Protein AF-A0A0M8P767-F1 (afdb_monomer_lite)

Radius of gyration: 25.57 Å; chains: 1; bounding box: 62×58×76 Å

InterPro domains:
  IPR019190 Exonuclease V [PF09810] (51-467)
  IPR019190 Exonuclease V [PTHR14464] (22-476)

Organism: NCBI:txid229535

pLDDT: mean 82.03, std 19.47, range [26.73, 98.69]

Structure (mmCIF, N/CA/C/O backbone):
data_AF-A0A0M8P767-F1
#
_entry.id   AF-A0A0M8P767-F1
#
loop_
_atom_site.group_PDB
_atom_site.id
_atom_site.type_symbol
_atom_site.label_atom_id
_atom_site.label_alt_id
_atom_site.label_comp_id
_atom_site.label_asym_id
_atom_site.label_entity_id
_atom_site.label_seq_id
_atom_site.pdbx_PDB_ins_code
_atom_site.Cartn_x
_atom_site.Cartn_y
_atom_site.Cartn_z
_atom_site.occupancy
_atom_site.B_iso_or_equiv
_atom_site.auth_seq_id
_atom_site.auth_comp_id
_atom_site.auth_asym_id
_atom_site.auth_atom_id
_atom_site.pdbx_PDB_model_num
ATOM 1 N N . MET A 1 1 ? -12.095 36.221 14.644 1.00 28.80 1 MET A N 1
ATOM 2 C CA . MET A 1 1 ? -11.753 35.832 16.027 1.00 28.80 1 MET A CA 1
ATOM 3 C C . MET A 1 1 ? -11.400 34.359 15.990 1.00 28.80 1 MET A C 1
ATOM 5 O O . MET A 1 1 ? -12.237 33.569 15.583 1.00 28.80 1 MET A O 1
ATOM 9 N N . LEU A 1 2 ? -10.135 34.033 16.254 1.00 29.16 2 LEU A N 1
ATOM 10 C CA . LEU A 1 2 ? -9.618 32.665 16.257 1.00 29.16 2 LEU A CA 1
ATOM 11 C C . LEU A 1 2 ? -10.168 31.936 17.485 1.00 29.16 2 LEU A C 1
ATOM 13 O O . LEU A 1 2 ? -9.828 32.306 18.605 1.00 29.16 2 LEU A O 1
ATOM 17 N N . ALA A 1 3 ? -11.015 30.932 17.269 1.00 26.73 3 ALA A N 1
ATOM 18 C CA . ALA A 1 3 ? -11.338 29.963 18.302 1.00 26.73 3 ALA A CA 1
ATOM 19 C C . ALA A 1 3 ? -10.091 29.101 18.537 1.00 26.73 3 ALA A C 1
ATOM 21 O O . ALA A 1 3 ? -9.626 28.389 17.647 1.00 26.73 3 ALA A O 1
ATOM 22 N N . THR A 1 4 ? -9.510 29.231 19.723 1.00 28.36 4 THR A N 1
ATOM 23 C CA . THR A 1 4 ? -8.498 28.327 20.261 1.00 28.36 4 THR A CA 1
ATOM 24 C C . THR A 1 4 ? -9.145 26.965 20.476 1.00 28.36 4 THR A C 1
ATOM 26 O O . THR A 1 4 ? -9.871 26.779 21.448 1.00 28.36 4 THR A O 1
ATOM 29 N N . ALA A 1 5 ? -8.915 26.031 19.553 1.00 32.88 5 ALA A N 1
ATOM 30 C CA . ALA A 1 5 ? -9.264 24.633 19.747 1.00 32.88 5 ALA A CA 1
ATOM 31 C C . ALA A 1 5 ? -8.426 24.077 20.908 1.00 32.88 5 ALA A C 1
ATOM 33 O O . ALA A 1 5 ? -7.196 24.037 20.835 1.00 32.88 5 ALA A O 1
ATOM 34 N N . THR A 1 6 ? -9.088 23.687 21.991 1.00 34.78 6 THR A N 1
ATOM 35 C CA . THR A 1 6 ? -8.538 22.832 23.042 1.00 34.78 6 THR A CA 1
ATOM 36 C C . THR A 1 6 ? -8.186 21.491 22.400 1.00 34.78 6 THR A C 1
ATOM 38 O O . THR A 1 6 ? -9.050 20.673 22.108 1.00 34.78 6 THR A O 1
ATOM 41 N N . GLY A 1 7 ? -6.912 21.331 22.037 1.00 41.53 7 GLY A N 1
ATOM 42 C CA . GLY A 1 7 ? -6.436 20.221 21.220 1.00 41.53 7 GLY A CA 1
ATOM 43 C C . GLY A 1 7 ? -6.336 18.930 22.017 1.00 41.53 7 GLY A C 1
ATOM 44 O O . GLY A 1 7 ? -5.432 18.769 22.835 1.00 41.53 7 GLY A O 1
ATOM 45 N N . THR A 1 8 ? -7.231 17.990 21.746 1.00 46.03 8 THR A N 1
ATOM 46 C CA . THR A 1 8 ? -7.092 16.618 22.216 1.00 46.03 8 THR A CA 1
ATOM 47 C C . THR A 1 8 ? -5.968 15.910 21.438 1.00 46.03 8 THR A C 1
ATOM 49 O O . THR A 1 8 ? -5.947 15.915 20.205 1.00 46.03 8 THR A O 1
ATOM 52 N N . ALA A 1 9 ? -5.006 15.317 22.154 1.00 53.75 9 ALA A N 1
ATOM 53 C CA . ALA A 1 9 ? -3.858 14.577 21.609 1.00 53.75 9 ALA A CA 1
ATOM 54 C C . ALA A 1 9 ? -4.211 13.197 21.001 1.00 53.75 9 ALA A C 1
ATOM 56 O O . ALA A 1 9 ? -4.145 12.166 21.656 1.00 53.75 9 ALA A O 1
ATOM 57 N N . ARG A 1 10 ? -4.560 13.159 19.720 1.00 75.69 10 ARG A N 1
ATOM 58 C CA . ARG A 1 10 ? -4.874 11.940 18.946 1.00 75.69 10 ARG A CA 1
ATOM 59 C C . ARG A 1 10 ? -3.703 10.945 18.979 1.00 75.69 10 ARG A C 1
ATOM 61 O O . ARG A 1 10 ? -2.612 11.315 18.578 1.00 75.69 10 ARG A O 1
ATOM 68 N N . LEU A 1 11 ? -3.874 9.702 19.427 1.00 78.94 11 LEU A N 1
ATOM 69 C CA . LEU A 1 11 ? -2.728 8.805 19.659 1.00 78.94 11 LEU A CA 1
ATOM 70 C C . LEU A 1 11 ? -2.419 7.881 18.473 1.00 78.94 11 LEU A C 1
ATOM 72 O O . LEU A 1 11 ? -3.320 7.325 17.846 1.00 78.94 11 LEU A O 1
ATOM 76 N N . ARG A 1 12 ? -1.127 7.647 18.230 1.00 84.19 12 ARG A N 1
ATOM 77 C CA . ARG A 1 12 ? -0.619 6.572 17.368 1.00 84.19 12 ARG A CA 1
ATOM 78 C C . ARG A 1 12 ? 0.365 5.728 18.156 1.00 84.19 12 ARG A C 1
ATOM 80 O O . ARG A 1 12 ? 1.386 6.233 18.619 1.00 84.19 12 ARG A O 1
ATOM 87 N N . LEU A 1 13 ? 0.071 4.442 18.301 1.00 88.69 13 LEU A N 1
ATOM 88 C CA . LEU A 1 13 ? 0.929 3.550 19.067 1.00 88.69 13 LEU A CA 1
ATOM 89 C C . LEU A 1 13 ? 2.062 3.024 18.186 1.00 88.69 13 LEU A C 1
ATOM 91 O O . LEU A 1 13 ? 1.832 2.556 17.066 1.00 88.69 13 LEU A O 1
ATOM 95 N N . VAL A 1 14 ? 3.290 3.095 18.689 1.00 90.50 14 VAL A N 1
ATOM 96 C CA . VAL A 1 14 ? 4.494 2.632 17.991 1.00 90.50 14 VAL A CA 1
ATOM 97 C C . VAL A 1 14 ? 5.293 1.686 18.867 1.00 90.50 14 VAL A C 1
ATOM 99 O O . VAL A 1 14 ? 5.202 1.714 20.085 1.00 90.50 14 VAL A O 1
ATOM 102 N N . GLU A 1 15 ? 6.123 0.865 18.243 1.00 90.88 15 GLU A N 1
ATOM 103 C CA . GLU A 1 15 ? 7.020 -0.036 18.963 1.00 90.88 15 GLU A CA 1
ATOM 104 C C . GLU A 1 15 ? 8.064 0.766 19.751 1.00 90.88 15 GLU A C 1
ATOM 106 O O . GLU A 1 15 ? 8.735 1.651 19.208 1.00 90.88 15 GLU A O 1
ATOM 111 N N . ASN A 1 16 ? 8.228 0.436 21.030 1.00 90.38 16 ASN A N 1
ATOM 112 C CA . ASN A 1 16 ? 9.302 0.963 21.861 1.00 90.38 16 ASN A CA 1
ATOM 113 C C . ASN A 1 16 ? 10.662 0.491 21.315 1.00 90.38 16 ASN A C 1
ATOM 115 O O . ASN A 1 16 ? 10.789 -0.637 20.833 1.00 90.38 16 ASN A O 1
ATOM 119 N N . SER A 1 17 ? 11.702 1.318 21.431 1.00 87.69 17 SER A N 1
ATOM 120 C CA . SER A 1 17 ? 13.065 0.979 21.008 1.00 87.69 17 SER A CA 1
ATOM 121 C C . SER A 1 17 ? 13.643 -0.253 21.708 1.00 87.69 17 SER A C 1
ATOM 123 O O . SER A 1 17 ? 14.527 -0.900 21.152 1.00 87.69 17 SER A O 1
ATOM 125 N N . ASN A 1 18 ? 13.155 -0.573 22.910 1.00 88.69 18 ASN A N 1
ATOM 126 C CA . ASN A 1 18 ? 13.619 -1.718 23.697 1.00 88.69 18 ASN A CA 1
ATOM 127 C C . ASN A 1 18 ? 12.880 -3.029 23.372 1.00 88.69 18 ASN A C 1
ATOM 129 O O . ASN A 1 18 ? 13.204 -4.063 23.951 1.00 88.69 18 ASN A O 1
ATOM 133 N N . SER A 1 19 ? 11.915 -2.997 22.448 1.00 92.25 19 SER A N 1
ATOM 134 C CA . SER A 1 19 ? 11.123 -4.164 22.053 1.00 92.25 19 SER A CA 1
ATOM 135 C C . SER A 1 19 ? 12.007 -5.283 21.488 1.00 92.25 19 SER A C 1
ATOM 137 O O . SER A 1 19 ? 12.879 -5.056 20.639 1.00 92.25 19 SER A O 1
ATOM 139 N N . THR A 1 20 ? 11.787 -6.511 21.958 1.00 92.62 20 THR A N 1
ATOM 140 C CA . THR A 1 20 ? 12.541 -7.701 21.527 1.00 92.62 20 THR A CA 1
ATOM 141 C C . THR A 1 20 ? 11.942 -8.360 20.288 1.00 92.62 20 THR A C 1
ATOM 143 O O . THR A 1 20 ? 12.630 -9.127 19.612 1.00 92.62 20 THR A O 1
ATOM 146 N N . GLU A 1 21 ? 10.707 -8.003 19.939 1.00 93.38 21 GLU A N 1
ATOM 147 C CA . GLU A 1 21 ? 10.019 -8.394 18.711 1.00 93.38 21 GLU A CA 1
ATOM 148 C C . GLU A 1 21 ? 9.339 -7.168 18.069 1.00 93.38 21 GLU A C 1
ATOM 150 O O . GLU A 1 21 ? 9.293 -6.096 18.668 1.00 93.38 21 GLU A O 1
ATOM 155 N N . GLY A 1 22 ? 8.873 -7.280 16.822 1.00 91.38 22 GLY A N 1
ATOM 156 C CA . GLY A 1 22 ? 8.212 -6.183 16.105 1.00 91.38 22 GLY A CA 1
ATOM 157 C C . GLY A 1 22 ? 8.735 -5.962 14.687 1.00 91.38 22 GLY A C 1
ATOM 158 O O . GLY A 1 22 ? 9.575 -6.706 14.176 1.00 91.38 22 GLY A O 1
ATOM 159 N N . ARG A 1 23 ? 8.262 -4.903 14.027 1.00 90.00 23 ARG A N 1
ATOM 160 C CA . ARG A 1 23 ? 8.676 -4.472 12.683 1.00 90.00 23 ARG A CA 1
ATOM 161 C C . ARG A 1 23 ? 10.174 -4.224 12.603 1.00 90.00 23 ARG A C 1
ATOM 163 O O . ARG A 1 23 ? 10.777 -4.543 11.579 1.00 90.00 23 ARG A O 1
ATOM 170 N N . VAL A 1 24 ? 10.786 -3.632 13.631 1.00 90.25 24 VAL A N 1
ATOM 171 C CA . VAL A 1 24 ? 12.237 -3.365 13.619 1.00 90.25 24 VAL A CA 1
ATOM 172 C C . VAL A 1 24 ? 13.015 -4.679 13.564 1.00 90.25 24 VAL A C 1
ATOM 174 O O . VAL A 1 24 ? 13.840 -4.870 12.670 1.00 90.25 24 VAL A O 1
ATOM 177 N N . LYS A 1 25 ? 12.678 -5.622 14.445 1.00 92.31 25 LYS A N 1
ATOM 178 C CA . LYS A 1 25 ? 13.311 -6.945 14.520 1.00 92.31 25 LYS A CA 1
ATOM 179 C C . LYS A 1 25 ? 13.035 -7.781 13.272 1.00 92.31 25 LYS A C 1
ATOM 181 O O . LYS A 1 25 ? 13.935 -8.426 12.735 1.00 92.31 25 LYS A O 1
ATOM 186 N N . GLU A 1 26 ? 11.826 -7.700 12.725 1.00 90.81 26 GLU A N 1
ATOM 187 C CA . GLU A 1 26 ? 11.472 -8.324 11.450 1.00 90.81 26 GLU A CA 1
ATOM 188 C C . GLU A 1 26 ? 12.312 -7.774 10.284 1.00 90.81 26 GLU A C 1
ATOM 190 O O . GLU A 1 26 ? 12.807 -8.539 9.451 1.00 90.81 26 GLU A O 1
ATOM 195 N N . ARG A 1 27 ? 12.526 -6.453 10.229 1.00 90.12 27 ARG A N 1
ATOM 196 C CA . ARG A 1 27 ? 13.389 -5.811 9.226 1.00 90.12 27 ARG A CA 1
ATOM 197 C C . ARG A 1 27 ? 14.846 -6.235 9.373 1.00 90.12 27 ARG A C 1
ATOM 199 O O . ARG A 1 27 ? 15.474 -6.498 8.351 1.00 90.12 27 ARG A O 1
ATOM 206 N N . GLU A 1 28 ? 15.359 -6.345 10.596 1.00 91.56 28 GLU A N 1
ATOM 207 C CA . GLU A 1 28 ? 16.712 -6.852 10.869 1.00 91.56 28 GLU A CA 1
ATOM 208 C C . GLU A 1 28 ? 16.881 -8.287 10.347 1.00 91.56 28 GLU A C 1
ATOM 210 O O . GLU A 1 28 ? 17.809 -8.553 9.583 1.00 91.56 28 GLU A O 1
ATOM 215 N N . ARG A 1 29 ? 15.937 -9.191 10.651 1.00 91.44 29 ARG A N 1
ATOM 216 C CA . ARG A 1 29 ? 15.948 -10.577 10.140 1.00 91.44 29 ARG A CA 1
ATOM 217 C C . ARG A 1 29 ? 15.886 -10.636 8.613 1.00 91.44 29 ARG A C 1
ATOM 219 O O . ARG A 1 29 ? 16.609 -11.407 7.987 1.00 91.44 29 ARG A O 1
ATOM 226 N N . ASN A 1 30 ? 15.039 -9.808 8.000 1.00 89.56 30 ASN A N 1
ATOM 227 C CA . ASN A 1 30 ? 14.937 -9.711 6.544 1.00 89.56 30 ASN A CA 1
ATOM 228 C C . ASN A 1 30 ? 16.224 -9.166 5.904 1.00 89.56 30 ASN A C 1
ATOM 230 O O . ASN A 1 30 ? 16.620 -9.638 4.841 1.00 89.56 30 ASN A O 1
ATOM 234 N N . ALA A 1 31 ? 16.875 -8.186 6.533 1.00 88.31 31 ALA A N 1
ATOM 235 C CA . ALA A 1 31 ? 18.134 -7.624 6.058 1.00 88.31 31 ALA A CA 1
ATOM 236 C C . ALA A 1 31 ? 19.294 -8.624 6.185 1.00 88.31 31 ALA A C 1
ATOM 238 O O . ALA A 1 31 ? 20.102 -8.717 5.265 1.00 88.31 31 ALA A O 1
ATOM 239 N N . ALA A 1 32 ? 19.344 -9.403 7.270 1.00 90.19 32 ALA A N 1
ATOM 240 C CA . ALA A 1 32 ? 20.335 -10.462 7.452 1.00 90.19 32 ALA A CA 1
ATOM 241 C C . ALA A 1 32 ? 20.232 -11.528 6.348 1.00 90.19 32 ALA A C 1
ATOM 243 O O . ALA A 1 32 ? 21.214 -11.789 5.661 1.00 90.19 32 ALA A O 1
ATOM 244 N N . ARG A 1 33 ? 19.022 -12.042 6.079 1.00 88.62 33 ARG A N 1
ATOM 245 C CA . ARG A 1 33 ? 18.781 -12.993 4.974 1.00 88.62 33 ARG A CA 1
ATOM 246 C C . ARG A 1 33 ? 19.138 -12.418 3.603 1.00 88.62 33 ARG A C 1
ATOM 248 O O . ARG A 1 33 ? 19.712 -13.102 2.762 1.00 88.62 33 ARG A O 1
ATOM 255 N N . ALA A 1 34 ? 18.803 -11.149 3.370 1.00 85.69 34 ALA A N 1
ATOM 256 C CA . ALA A 1 34 ? 19.167 -10.458 2.138 1.00 85.69 34 ALA A CA 1
ATOM 257 C C . ALA A 1 34 ? 20.693 -10.349 1.973 1.00 85.69 34 ALA A C 1
ATOM 259 O O . ALA A 1 34 ? 21.197 -10.508 0.864 1.00 85.69 34 ALA A O 1
ATOM 260 N N . LEU A 1 35 ? 21.428 -10.111 3.064 1.00 85.81 35 LEU A N 1
ATOM 261 C CA . LEU A 1 35 ? 22.887 -10.050 3.048 1.00 85.81 35 LEU A CA 1
ATOM 262 C C . LEU A 1 35 ? 23.503 -11.421 2.746 1.00 85.81 35 LEU A C 1
ATOM 264 O O . LEU A 1 35 ? 24.359 -11.507 1.867 1.00 85.81 35 LEU A O 1
ATOM 268 N N . GLU A 1 36 ? 23.032 -12.476 3.417 1.00 84.94 36 GLU A N 1
ATOM 269 C CA . GLU A 1 36 ? 23.445 -13.865 3.161 1.00 84.94 36 GLU A CA 1
ATOM 270 C C . GLU A 1 36 ? 23.274 -14.228 1.684 1.00 84.94 36 GLU A C 1
ATOM 272 O O . GLU A 1 36 ? 24.181 -14.782 1.068 1.00 84.94 36 GLU A O 1
ATOM 277 N N . TRP A 1 37 ? 22.145 -13.838 1.090 1.00 79.38 37 TRP A N 1
ATOM 278 C CA . TRP A 1 37 ? 21.888 -14.035 -0.332 1.00 79.38 37 TRP A CA 1
ATOM 279 C C . TRP A 1 37 ? 22.911 -13.328 -1.223 1.00 79.38 37 TRP A C 1
ATOM 281 O O . TRP A 1 37 ? 23.467 -13.929 -2.136 1.00 79.38 37 TRP A O 1
ATOM 291 N N . THR A 1 38 ? 23.181 -12.046 -0.965 1.00 80.50 38 THR A N 1
ATOM 292 C CA . THR A 1 38 ? 24.129 -11.265 -1.780 1.00 80.50 38 THR A CA 1
ATOM 293 C C . THR A 1 38 ? 25.578 -11.745 -1.675 1.00 80.50 38 THR A C 1
ATOM 295 O O . THR A 1 38 ? 26.397 -11.359 -2.504 1.00 80.50 38 THR A O 1
ATOM 298 N N . GLN A 1 39 ? 25.895 -12.564 -0.669 1.00 83.81 39 GLN A N 1
ATOM 299 C CA . GLN A 1 39 ? 27.215 -13.164 -0.466 1.00 83.81 39 GLN A CA 1
ATOM 300 C C . GLN A 1 39 ? 27.339 -14.574 -1.064 1.00 83.81 39 GLN A C 1
ATOM 302 O O . GLN A 1 39 ? 28.415 -15.165 -0.979 1.00 83.81 39 GLN A O 1
ATOM 307 N N . GLN A 1 40 ? 26.272 -15.123 -1.659 1.00 77.94 40 GLN A N 1
ATOM 308 C CA . GLN A 1 40 ? 26.338 -16.415 -2.341 1.00 77.94 40 GLN A CA 1
ATOM 309 C C . GLN A 1 40 ? 27.262 -16.363 -3.560 1.00 77.94 40 GLN A C 1
ATOM 311 O O . GLN A 1 40 ? 27.398 -15.332 -4.220 1.00 77.94 40 GLN A O 1
ATOM 316 N N . ASP A 1 41 ? 27.874 -17.510 -3.859 1.00 76.12 41 ASP A N 1
ATOM 317 C CA . ASP A 1 41 ? 28.715 -17.694 -5.039 1.00 76.12 41 ASP A CA 1
ATOM 318 C C . ASP A 1 41 ? 27.926 -17.339 -6.319 1.00 76.12 41 ASP A C 1
ATOM 320 O O . ASP A 1 41 ? 26.850 -17.910 -6.543 1.00 76.12 41 ASP A O 1
ATOM 324 N N . PRO A 1 42 ? 28.424 -16.413 -7.163 1.00 76.00 42 PRO A N 1
ATOM 325 C CA . PRO A 1 42 ? 27.794 -16.060 -8.430 1.00 76.00 42 PRO A CA 1
ATOM 326 C C . PRO A 1 42 ? 27.472 -17.260 -9.328 1.00 76.00 42 PRO A C 1
ATOM 328 O O . PRO A 1 42 ? 26.446 -17.235 -10.009 1.00 76.00 42 PRO A O 1
ATOM 331 N N . GLU A 1 43 ? 28.297 -18.315 -9.317 1.00 74.06 43 GLU A N 1
ATOM 332 C CA . GLU A 1 43 ? 28.030 -19.530 -10.099 1.00 74.06 43 GLU A CA 1
ATOM 333 C C . GLU A 1 43 ? 26.820 -20.297 -9.551 1.00 74.06 43 GLU A C 1
ATOM 335 O O . GLU A 1 43 ? 25.932 -20.692 -10.309 1.00 74.06 43 GLU A O 1
ATOM 340 N N . ALA A 1 44 ? 26.722 -20.435 -8.227 1.00 77.12 44 ALA A N 1
ATOM 341 C CA . ALA A 1 44 ? 25.571 -21.061 -7.580 1.00 77.12 44 ALA A CA 1
ATOM 342 C C . ALA A 1 44 ? 24.284 -20.243 -7.785 1.00 77.12 44 ALA A C 1
ATOM 344 O O . ALA A 1 44 ? 23.222 -20.810 -8.041 1.00 77.12 44 ALA A O 1
ATOM 345 N N . ALA A 1 45 ? 24.376 -18.910 -7.737 1.00 77.38 45 ALA A N 1
ATOM 346 C CA . ALA A 1 45 ? 23.243 -18.016 -7.972 1.00 77.38 45 ALA A CA 1
ATOM 347 C C . ALA A 1 45 ? 22.737 -18.057 -9.426 1.00 77.38 45 ALA A C 1
ATOM 349 O O . ALA A 1 45 ? 21.538 -17.883 -9.662 1.00 77.38 45 ALA A O 1
ATOM 350 N N . ALA A 1 46 ? 23.631 -18.288 -10.394 1.00 74.75 46 ALA A N 1
ATOM 351 C CA . ALA A 1 46 ? 23.284 -18.446 -11.806 1.00 74.75 46 ALA A CA 1
ATOM 352 C C . ALA A 1 46 ? 22.586 -19.785 -12.106 1.00 74.75 46 ALA A C 1
ATOM 354 O O . ALA A 1 46 ? 21.800 -19.865 -13.048 1.00 74.75 46 ALA A O 1
ATOM 355 N N . LEU A 1 47 ? 22.842 -20.819 -11.299 1.00 80.81 47 LEU A N 1
ATOM 356 C CA . LEU A 1 47 ? 22.216 -22.141 -11.415 1.00 80.81 47 LEU A CA 1
ATOM 357 C C . LEU A 1 47 ? 20.858 -22.244 -10.698 1.00 80.81 47 LEU A C 1
ATOM 359 O O . LEU A 1 47 ? 20.185 -23.271 -10.805 1.00 80.81 47 LEU A O 1
ATOM 363 N N . ASP A 1 48 ? 20.436 -21.207 -9.968 1.00 83.62 48 ASP A N 1
ATOM 364 C CA . ASP A 1 48 ? 19.163 -21.209 -9.248 1.00 83.62 48 ASP A CA 1
ATOM 365 C C . ASP A 1 48 ? 17.967 -21.075 -10.204 1.00 83.62 48 ASP A C 1
ATOM 367 O O . ASP A 1 48 ? 17.673 -19.999 -10.730 1.00 83.62 48 ASP A O 1
ATOM 371 N N . THR A 1 49 ? 17.258 -22.189 -10.391 1.00 87.31 49 THR A N 1
ATOM 372 C CA . THR A 1 49 ? 16.093 -22.325 -11.281 1.00 87.31 49 THR A CA 1
ATOM 373 C C . THR A 1 49 ? 14.763 -21.962 -10.624 1.00 87.31 49 THR A C 1
ATOM 375 O O . THR A 1 49 ? 13.732 -21.966 -11.297 1.00 87.31 49 THR A O 1
ATOM 378 N N . ARG A 1 50 ? 14.755 -21.641 -9.324 1.00 92.00 50 ARG A N 1
ATOM 379 C CA . ARG A 1 50 ? 13.532 -21.249 -8.614 1.00 92.00 50 ARG A CA 1
ATOM 380 C C . ARG A 1 50 ? 12.963 -19.949 -9.175 1.00 92.00 50 ARG A C 1
ATOM 382 O O . ARG A 1 50 ? 13.694 -19.048 -9.602 1.00 92.00 50 ARG A O 1
ATOM 389 N N . SER A 1 51 ? 11.646 -19.816 -9.101 1.00 94.44 51 SER A N 1
ATOM 390 C CA . SER A 1 51 ? 10.955 -18.591 -9.498 1.00 94.44 51 SER A CA 1
ATOM 391 C C . SER A 1 51 ? 11.343 -17.401 -8.603 1.00 94.44 51 SER A C 1
ATOM 393 O O . SER A 1 51 ? 11.720 -17.581 -7.438 1.00 94.44 51 SER A O 1
ATOM 395 N N . PRO A 1 52 ? 11.226 -16.152 -9.092 1.00 94.25 52 PRO A N 1
ATOM 396 C CA . PRO A 1 52 ? 11.439 -14.970 -8.257 1.00 94.25 52 PRO A CA 1
ATOM 397 C C . PRO A 1 52 ? 10.591 -14.946 -6.969 1.00 94.25 52 PRO A C 1
ATOM 399 O O . PRO A 1 52 ? 11.074 -14.481 -5.934 1.00 94.25 52 PRO A O 1
ATOM 402 N N . VAL A 1 53 ? 9.360 -15.473 -6.995 1.00 94.75 53 VAL A N 1
ATOM 403 C CA . VAL A 1 53 ? 8.506 -15.630 -5.799 1.00 94.75 53 VAL A CA 1
ATOM 404 C C . VAL A 1 53 ? 9.178 -16.529 -4.767 1.00 94.75 53 VAL A C 1
ATOM 406 O O . VAL A 1 53 ? 9.383 -16.103 -3.631 1.00 94.75 53 VAL A O 1
ATOM 409 N N . GLU A 1 54 ? 9.571 -17.740 -5.159 1.00 93.12 54 GLU A N 1
ATOM 410 C CA . GLU A 1 54 ? 10.202 -18.720 -4.264 1.00 93.12 54 GLU A CA 1
ATOM 411 C C . GLU A 1 54 ? 11.519 -18.189 -3.690 1.00 93.12 54 GLU A C 1
ATOM 413 O O . GLU A 1 54 ? 11.808 -18.342 -2.504 1.00 93.12 54 GLU A O 1
ATOM 418 N N . ARG A 1 55 ? 12.300 -17.486 -4.515 1.00 90.75 55 ARG A N 1
ATOM 419 C CA . ARG A 1 55 ? 13.607 -16.943 -4.122 1.00 90.75 55 ARG A CA 1
ATOM 420 C C . ARG A 1 55 ? 13.498 -15.792 -3.136 1.00 90.75 55 ARG A C 1
ATOM 422 O O . ARG A 1 55 ? 14.251 -15.745 -2.166 1.00 90.75 55 ARG A O 1
ATOM 429 N N . PHE A 1 56 ? 12.592 -14.848 -3.388 1.00 92.06 56 PHE A N 1
ATOM 430 C CA . PHE A 1 56 ? 12.619 -13.551 -2.709 1.00 92.06 56 PHE A CA 1
ATOM 431 C C . PHE A 1 56 ? 11.414 -13.278 -1.813 1.00 92.06 56 PHE A C 1
ATOM 433 O O . PHE A 1 56 ? 11.479 -12.347 -1.003 1.00 92.06 56 PHE A O 1
ATOM 440 N N . ARG A 1 57 ? 10.302 -14.000 -1.976 1.00 93.00 57 ARG A N 1
ATOM 441 C CA . ARG A 1 57 ? 9.024 -13.682 -1.318 1.00 93.00 57 ARG A CA 1
ATOM 442 C C . ARG A 1 57 ? 8.342 -14.869 -0.644 1.00 93.00 57 ARG A C 1
ATOM 444 O O . ARG A 1 57 ? 7.425 -14.638 0.136 1.00 93.00 57 ARG A O 1
ATOM 451 N N . GLN A 1 58 ? 8.799 -16.105 -0.816 1.00 91.19 58 GLN A N 1
ATOM 452 C CA . GLN A 1 58 ? 8.328 -17.239 -0.013 1.00 91.19 58 GLN A CA 1
ATOM 453 C C . GLN A 1 58 ? 8.898 -17.189 1.415 1.00 91.19 58 GLN A C 1
ATOM 455 O O . GLN A 1 58 ? 10.023 -16.728 1.621 1.00 91.19 58 GLN A O 1
ATOM 460 N N . ALA A 1 59 ? 8.122 -17.626 2.414 1.00 90.12 59 ALA A N 1
ATOM 461 C CA . ALA A 1 59 ? 8.589 -17.708 3.799 1.00 90.12 59 ALA A CA 1
ATOM 462 C C . ALA A 1 59 ? 9.891 -18.539 3.875 1.00 90.12 59 ALA A C 1
ATOM 464 O O . ALA A 1 59 ? 9.993 -19.553 3.185 1.00 90.12 59 ALA A O 1
ATOM 465 N N . PRO A 1 60 ? 10.905 -18.117 4.656 1.00 89.69 60 PRO A N 1
ATOM 466 C CA . PRO A 1 60 ? 10.882 -17.085 5.700 1.00 89.69 60 PRO A CA 1
ATOM 467 C C . PRO A 1 60 ? 11.203 -15.659 5.212 1.00 89.69 60 PRO A C 1
ATOM 469 O O . PRO A 1 60 ? 11.419 -14.767 6.035 1.00 89.69 60 PRO A O 1
ATOM 472 N N . ASN A 1 61 ? 11.283 -15.412 3.901 1.00 90.00 61 ASN A N 1
ATOM 473 C CA . ASN A 1 61 ? 11.513 -14.063 3.380 1.00 90.00 61 ASN A CA 1
ATOM 474 C C . ASN A 1 61 ? 10.323 -13.136 3.662 1.00 90.00 61 ASN A C 1
ATOM 476 O O . ASN A 1 61 ? 9.237 -13.573 4.049 1.00 90.00 61 ASN A O 1
ATOM 480 N N . LYS A 1 62 ? 10.511 -11.830 3.450 1.00 91.12 62 LYS A N 1
ATOM 481 C CA . LYS A 1 62 ? 9.415 -10.857 3.547 1.00 91.12 62 LYS A CA 1
ATOM 482 C C . LYS A 1 62 ? 8.290 -11.208 2.563 1.00 91.12 62 LYS A C 1
ATOM 484 O O . LYS A 1 62 ? 8.566 -11.642 1.446 1.00 91.12 62 LYS A O 1
ATOM 489 N N . ALA A 1 63 ? 7.040 -11.011 2.977 1.00 93.81 63 ALA A N 1
ATOM 490 C CA . ALA A 1 63 ? 5.890 -11.119 2.078 1.00 93.81 63 ALA A CA 1
ATOM 491 C C . ALA A 1 63 ? 5.920 -10.011 1.014 1.00 93.81 63 ALA A C 1
ATOM 493 O O . ALA A 1 63 ? 6.736 -9.083 1.092 1.00 93.81 63 ALA A O 1
ATOM 494 N N . PHE A 1 64 ? 5.031 -10.092 0.024 1.00 96.06 64 PHE A N 1
ATOM 495 C CA . PHE A 1 64 ? 4.900 -9.012 -0.943 1.00 96.06 64 PHE A CA 1
ATOM 496 C C . PHE A 1 64 ? 4.473 -7.723 -0.247 1.00 96.06 64 PHE A C 1
ATOM 498 O O . PHE A 1 64 ? 3.682 -7.706 0.699 1.00 96.06 64 PHE A O 1
ATOM 505 N N . SER A 1 65 ? 5.018 -6.621 -0.740 1.00 95.88 65 SER A N 1
ATOM 506 C CA . SER A 1 65 ? 4.499 -5.287 -0.483 1.00 95.88 65 SER A CA 1
ATOM 507 C C . SER A 1 65 ? 3.857 -4.737 -1.751 1.00 95.88 65 SER A C 1
ATOM 509 O O . SER A 1 65 ? 4.243 -5.116 -2.856 1.00 95.88 65 SER A O 1
ATOM 511 N N . VAL A 1 66 ? 2.943 -3.778 -1.619 1.00 97.25 66 VAL A N 1
ATOM 512 C CA . VAL A 1 66 ? 2.410 -3.027 -2.770 1.00 97.25 66 VAL A CA 1
ATOM 513 C C . VAL A 1 66 ? 3.543 -2.437 -3.615 1.00 97.25 66 VAL A C 1
ATOM 515 O O . VAL A 1 66 ? 3.513 -2.497 -4.843 1.00 97.25 66 VAL A O 1
ATOM 518 N N . THR A 1 67 ? 4.613 -1.969 -2.965 1.00 94.44 67 THR A N 1
ATOM 519 C CA . THR A 1 67 ? 5.825 -1.491 -3.644 1.00 94.44 67 THR A CA 1
ATOM 520 C C . THR A 1 67 ? 6.448 -2.556 -4.554 1.00 94.44 67 THR A C 1
ATOM 522 O O . THR A 1 67 ? 6.955 -2.206 -5.617 1.00 94.44 67 THR A O 1
ATOM 525 N N . ASP A 1 68 ? 6.410 -3.840 -4.187 1.00 95.62 68 ASP A N 1
ATOM 526 C CA . ASP A 1 68 ? 6.995 -4.924 -4.987 1.00 95.62 68 ASP A CA 1
ATOM 527 C C . ASP A 1 68 ? 6.221 -5.199 -6.286 1.00 95.62 68 ASP A C 1
ATOM 529 O O . ASP A 1 68 ? 6.833 -5.542 -7.294 1.00 95.62 68 ASP A O 1
ATOM 533 N N . LEU A 1 69 ? 4.900 -5.002 -6.289 1.00 96.50 69 LEU A N 1
ATOM 534 C CA . LEU A 1 69 ? 4.041 -5.210 -7.467 1.00 96.50 69 LEU A CA 1
ATOM 535 C C . LEU A 1 69 ? 3.988 -3.985 -8.395 1.00 96.50 69 LEU A C 1
ATOM 537 O O . LEU A 1 69 ? 3.624 -4.076 -9.570 1.00 96.50 69 LEU A O 1
ATOM 541 N N . VAL A 1 70 ? 4.375 -2.826 -7.866 1.00 95.69 70 VAL A N 1
ATOM 542 C CA . VAL A 1 70 ? 4.280 -1.531 -8.546 1.00 95.69 70 VAL A CA 1
ATOM 543 C C . VAL A 1 70 ? 5.631 -1.047 -9.073 1.00 95.69 70 VAL A C 1
ATOM 545 O O . VAL A 1 70 ? 5.701 -0.478 -10.162 1.00 95.69 70 VAL A O 1
ATOM 548 N N . SER A 1 71 ? 6.723 -1.273 -8.335 1.00 93.56 71 SER A N 1
ATOM 549 C CA . SER A 1 71 ? 8.070 -0.823 -8.727 1.00 93.56 71 SER A CA 1
ATOM 550 C C . SER A 1 71 ? 8.528 -1.315 -10.108 1.00 93.56 71 SER A C 1
ATOM 552 O O . SER A 1 71 ? 9.133 -0.512 -10.826 1.00 93.56 71 SER A O 1
ATOM 554 N N . PRO A 1 72 ? 8.232 -2.562 -10.536 1.00 94.38 72 PRO A N 1
ATOM 555 C CA . PRO A 1 72 ? 8.590 -3.028 -11.876 1.00 94.38 72 PRO A CA 1
ATOM 556 C C . PRO A 1 72 ? 7.979 -2.197 -13.015 1.00 94.38 72 PRO A C 1
ATOM 558 O O . PRO A 1 72 ? 8.568 -2.124 -14.089 1.00 94.38 72 PRO A O 1
ATOM 561 N N . ALA A 1 73 ? 6.861 -1.493 -12.780 1.00 94.31 73 ALA A N 1
ATOM 562 C CA . ALA A 1 73 ? 6.246 -0.614 -13.780 1.00 94.31 73 ALA A CA 1
ATOM 563 C C . ALA A 1 73 ? 7.143 0.573 -14.183 1.00 94.31 73 ALA A C 1
ATOM 565 O O . ALA A 1 73 ? 6.914 1.205 -15.216 1.00 94.31 73 ALA A O 1
ATOM 566 N N . TRP A 1 74 ? 8.160 0.900 -13.377 1.00 94.31 74 TRP A N 1
ATOM 567 C CA . TRP A 1 74 ? 9.201 1.843 -13.778 1.00 94.31 74 TRP A CA 1
ATOM 568 C C . TRP A 1 74 ? 10.191 1.201 -14.759 1.00 94.31 74 TRP A C 1
ATOM 570 O O . TRP A 1 74 ? 10.436 1.766 -15.828 1.00 94.31 74 TRP A O 1
ATOM 580 N N . CYS A 1 75 ? 10.752 0.048 -14.378 1.00 95.19 75 CYS A N 1
ATOM 581 C CA . CYS A 1 75 ? 11.640 -0.804 -15.171 1.00 95.19 75 CYS A CA 1
ATOM 582 C C . CYS A 1 75 ? 11.811 -2.163 -14.465 1.00 95.19 75 CYS A C 1
ATOM 584 O O . CYS A 1 75 ? 12.341 -2.210 -13.349 1.00 95.19 75 CYS A O 1
ATOM 586 N N . GLU A 1 76 ? 11.423 -3.267 -15.108 1.00 95.25 76 GLU A N 1
ATOM 587 C CA . GLU A 1 76 ? 11.505 -4.599 -14.491 1.00 95.25 76 GLU A CA 1
ATOM 588 C C . GLU A 1 76 ? 12.953 -5.051 -14.313 1.00 95.25 76 GLU A C 1
ATOM 590 O O . GLU A 1 76 ? 13.299 -5.554 -13.250 1.00 95.25 76 GLU A O 1
ATOM 595 N N . LEU A 1 77 ? 13.829 -4.800 -15.296 1.00 95.12 77 LEU A N 1
ATOM 596 C CA . LEU A 1 77 ? 15.259 -5.117 -15.176 1.00 95.12 77 LEU A CA 1
ATOM 597 C C . LEU A 1 77 ? 15.926 -4.388 -14.007 1.00 95.12 77 LEU A C 1
ATOM 599 O O . LEU A 1 77 ? 16.692 -4.993 -13.263 1.00 95.12 77 LEU A O 1
ATOM 603 N N . GLN A 1 78 ? 15.614 -3.105 -13.794 1.00 93.88 78 GLN A N 1
ATOM 604 C CA . GLN A 1 78 ? 16.142 -2.370 -12.639 1.00 93.88 78 GLN A CA 1
ATOM 605 C C . GLN A 1 78 ? 15.702 -3.032 -11.330 1.00 93.88 78 GLN A C 1
ATOM 607 O O . GLN A 1 78 ? 16.490 -3.189 -10.393 1.00 93.88 78 GLN A O 1
ATOM 612 N N . TYR A 1 79 ? 14.426 -3.396 -11.253 1.00 94.19 79 TYR A N 1
ATOM 613 C CA . TYR A 1 79 ? 13.877 -4.004 -10.059 1.00 94.19 79 TYR A CA 1
ATOM 614 C C . TYR A 1 79 ? 14.434 -5.428 -9.845 1.00 94.19 79 TYR A C 1
ATOM 616 O O . TYR A 1 79 ? 14.820 -5.768 -8.728 1.00 94.19 79 TYR A O 1
ATOM 624 N N . TRP A 1 80 ? 14.640 -6.205 -10.912 1.00 94.00 80 TRP A N 1
ATOM 625 C CA . TRP A 1 80 ? 15.347 -7.489 -10.888 1.00 94.00 80 TRP A CA 1
ATOM 626 C C . TRP A 1 80 ? 16.788 -7.372 -10.380 1.00 94.00 80 TRP A C 1
ATOM 628 O O . TRP A 1 80 ? 17.200 -8.140 -9.508 1.00 94.00 80 TRP A O 1
ATOM 638 N N . PHE A 1 81 ? 17.554 -6.385 -10.854 1.00 92.31 81 PHE A N 1
ATOM 639 C CA . PHE A 1 81 ? 18.902 -6.124 -10.338 1.00 92.31 81 PHE A CA 1
ATOM 640 C C . PHE A 1 81 ? 18.880 -5.724 -8.864 1.00 92.31 81 PHE A C 1
ATOM 642 O O . PHE A 1 81 ? 19.725 -6.165 -8.091 1.00 92.31 81 PHE A O 1
ATOM 649 N N . THR A 1 82 ? 17.865 -4.973 -8.433 1.00 91.75 82 THR A N 1
ATOM 650 C CA . THR A 1 82 ? 17.687 -4.640 -7.013 1.00 91.75 82 THR A CA 1
ATOM 651 C C . THR A 1 82 ? 17.454 -5.896 -6.166 1.00 91.75 82 THR A C 1
ATOM 653 O O . THR A 1 82 ? 18.014 -6.020 -5.076 1.00 91.75 82 THR A O 1
ATOM 656 N N . LEU A 1 83 ? 16.650 -6.849 -6.651 1.00 90.56 83 LEU A N 1
ATOM 657 C CA . LEU A 1 83 ? 16.417 -8.121 -5.961 1.00 90.56 83 LEU A CA 1
ATOM 658 C C . LEU A 1 83 ? 17.687 -8.971 -5.892 1.00 90.56 83 LEU A C 1
ATOM 660 O O . LEU A 1 83 ? 18.065 -9.417 -4.814 1.00 90.56 83 LEU A O 1
ATOM 664 N N . THR A 1 84 ? 18.358 -9.155 -7.025 1.00 89.12 84 THR A N 1
ATOM 665 C CA . THR A 1 84 ? 19.489 -10.085 -7.147 1.00 89.12 84 THR A CA 1
ATOM 666 C C . THR A 1 84 ? 20.782 -9.544 -6.543 1.00 89.12 84 THR A C 1
ATOM 668 O O . THR A 1 84 ? 21.470 -10.281 -5.845 1.00 89.12 84 THR A O 1
ATOM 671 N N . LYS A 1 85 ? 21.102 -8.260 -6.745 1.00 86.94 85 LYS A N 1
ATOM 672 C CA . LYS A 1 85 ? 22.374 -7.653 -6.301 1.00 86.94 85 LYS A CA 1
ATOM 673 C C . LYS A 1 85 ? 22.309 -7.015 -4.922 1.00 86.94 85 LYS A C 1
ATOM 675 O O . LYS A 1 85 ? 23.341 -6.812 -4.286 1.00 86.94 85 LYS A O 1
ATOM 680 N N . HIS A 1 86 ? 21.117 -6.637 -4.469 1.00 84.12 86 HIS A N 1
ATOM 681 C CA . HIS A 1 86 ? 20.933 -5.947 -3.190 1.00 84.12 86 HIS A CA 1
ATOM 682 C C . HIS A 1 86 ? 19.939 -6.662 -2.268 1.00 84.12 86 HIS A C 1
ATOM 684 O O . HIS A 1 86 ? 19.481 -6.074 -1.290 1.00 84.12 86 HIS A O 1
ATOM 690 N N . GLY A 1 87 ? 19.556 -7.906 -2.579 1.00 80.69 87 GLY A N 1
ATOM 691 C CA . GLY A 1 87 ? 18.605 -8.680 -1.775 1.00 80.69 87 GLY A CA 1
ATOM 692 C C . GLY A 1 87 ? 17.246 -7.982 -1.615 1.00 80.69 87 GLY A C 1
ATOM 693 O O . GLY A 1 87 ? 16.574 -8.108 -0.591 1.00 80.69 87 GLY A O 1
ATOM 694 N N . GLY A 1 88 ? 16.857 -7.157 -2.593 1.00 78.25 88 GLY A N 1
ATOM 695 C CA . GLY A 1 88 ? 15.635 -6.355 -2.552 1.00 78.25 88 GLY A CA 1
ATOM 696 C C . GLY A 1 88 ? 15.690 -5.144 -1.615 1.00 78.25 88 GLY A C 1
ATOM 697 O O . GLY A 1 88 ? 14.644 -4.548 -1.345 1.00 78.25 88 GLY A O 1
ATOM 698 N N . GLN A 1 89 ? 16.874 -4.777 -1.114 1.00 75.88 89 GLN A N 1
ATOM 699 C CA . GLN A 1 89 ? 17.105 -3.576 -0.314 1.00 75.88 89 GLN A CA 1
ATOM 700 C C . GLN A 1 89 ? 17.566 -2.429 -1.215 1.00 75.88 89 GLN A C 1
ATOM 702 O O . GLN A 1 89 ? 18.708 -2.374 -1.668 1.00 75.88 89 GLN A O 1
ATOM 707 N N . LYS A 1 90 ? 16.678 -1.467 -1.469 1.00 75.25 90 LYS A N 1
ATOM 708 C CA . LYS A 1 90 ? 17.040 -0.266 -2.226 1.00 75.25 90 LYS A CA 1
ATOM 709 C C . LYS A 1 90 ? 17.854 0.691 -1.353 1.00 75.25 90 LYS A C 1
ATO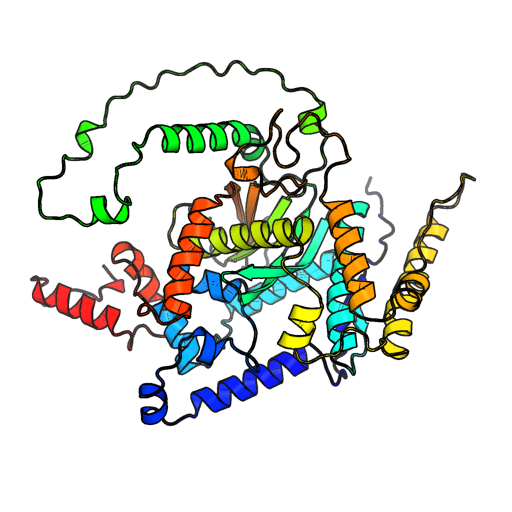M 711 O O . LYS A 1 90 ? 17.425 1.056 -0.255 1.00 75.25 90 LYS A O 1
ATOM 716 N N . LYS A 1 91 ? 18.993 1.174 -1.860 1.00 77.12 91 LYS A N 1
ATOM 717 C CA . LYS A 1 91 ? 19.781 2.220 -1.190 1.00 77.12 91 LYS A CA 1
ATOM 718 C C . LYS A 1 91 ? 18.940 3.495 -1.059 1.00 77.12 91 LYS A C 1
ATOM 720 O O . LYS A 1 91 ? 18.493 4.070 -2.051 1.00 77.12 91 LYS A O 1
ATOM 725 N N . ARG A 1 92 ? 18.706 3.953 0.177 1.00 82.06 92 ARG A N 1
ATOM 726 C CA . ARG A 1 92 ? 17.909 5.165 0.435 1.00 82.06 92 ARG A CA 1
ATOM 727 C C . ARG A 1 92 ? 18.666 6.406 -0.032 1.00 82.06 92 ARG A C 1
ATOM 729 O O . ARG A 1 92 ? 19.667 6.788 0.574 1.00 82.06 92 ARG A O 1
ATOM 736 N N . THR A 1 93 ? 18.143 7.066 -1.061 1.00 84.38 93 THR A N 1
ATOM 737 C CA . THR A 1 93 ? 18.676 8.345 -1.550 1.00 84.38 93 THR A CA 1
ATOM 738 C C . THR A 1 93 ? 18.355 9.489 -0.582 1.00 84.38 93 THR A C 1
ATOM 740 O O . THR A 1 93 ? 17.455 9.382 0.256 1.00 84.38 93 THR A O 1
ATOM 743 N N . ALA A 1 94 ? 19.064 10.617 -0.699 1.00 84.56 94 ALA A N 1
ATOM 744 C CA . ALA A 1 94 ? 18.772 11.815 0.095 1.00 84.56 94 ALA A CA 1
ATOM 745 C C . ALA A 1 94 ? 17.318 12.291 -0.092 1.00 84.56 94 ALA A C 1
ATOM 747 O O . ALA A 1 94 ? 16.648 12.633 0.882 1.00 84.56 94 ALA A O 1
ATOM 748 N N . ALA A 1 95 ? 16.801 12.215 -1.324 1.00 82.69 95 ALA A N 1
ATOM 749 C CA . ALA A 1 95 ? 15.407 12.519 -1.634 1.00 82.69 95 ALA A CA 1
ATOM 750 C C . ALA A 1 95 ? 14.433 11.567 -0.919 1.00 82.69 95 ALA A C 1
ATOM 752 O O . ALA A 1 95 ? 13.460 12.028 -0.333 1.00 82.69 95 ALA A O 1
ATOM 753 N N . MET A 1 96 ? 14.720 10.259 -0.885 1.00 84.56 96 MET A N 1
ATOM 754 C CA . MET A 1 96 ? 13.889 9.285 -0.163 1.00 84.56 96 MET A CA 1
ATOM 755 C C . MET A 1 96 ? 13.898 9.521 1.351 1.00 84.56 96 MET A C 1
ATOM 757 O O . MET A 1 96 ? 12.858 9.408 1.991 1.00 84.56 96 MET A O 1
ATOM 761 N N . LYS A 1 97 ? 15.055 9.855 1.941 1.00 87.19 97 LYS A N 1
ATOM 762 C CA . LYS A 1 97 ? 15.146 10.185 3.376 1.00 87.19 97 LYS A CA 1
ATOM 763 C C . LYS A 1 97 ? 14.333 11.437 3.710 1.00 87.19 97 LYS A C 1
ATOM 765 O O . LYS A 1 97 ? 13.600 11.431 4.694 1.00 87.19 97 LYS A O 1
ATOM 770 N N . LYS A 1 98 ? 14.423 12.472 2.866 1.00 84.44 98 LYS A N 1
ATOM 771 C CA . LYS A 1 98 ? 13.629 13.696 3.013 1.00 84.44 98 LYS A CA 1
ATOM 772 C C . LYS A 1 98 ? 12.132 13.423 2.862 1.00 84.44 98 LYS A C 1
ATOM 774 O O . LYS A 1 98 ? 11.361 13.897 3.686 1.00 84.44 98 LYS A O 1
ATOM 779 N N . GLY A 1 99 ? 11.745 12.607 1.881 1.00 84.25 99 GLY A N 1
ATOM 780 C CA . GLY A 1 99 ? 10.364 12.165 1.698 1.00 84.25 99 GLY A CA 1
ATOM 781 C C . GLY A 1 99 ? 9.809 11.488 2.947 1.00 84.25 99 GLY A C 1
ATOM 782 O O . GLY A 1 99 ? 8.806 11.933 3.488 1.00 84.25 99 GLY A O 1
ATOM 783 N N . SER A 1 100 ? 10.521 10.499 3.496 1.00 85.69 100 SER A N 1
ATOM 784 C CA . SER A 1 100 ? 10.088 9.836 4.735 1.00 85.69 100 SER A CA 1
ATOM 785 C C . SER A 1 100 ? 9.985 10.787 5.931 1.00 85.69 100 SER A C 1
ATOM 787 O O . SER A 1 100 ? 9.092 10.624 6.750 1.00 85.69 100 SER A O 1
ATOM 789 N N . SER A 1 101 ? 10.875 11.779 6.040 1.00 86.94 101 SER A N 1
ATOM 790 C CA . SER A 1 101 ? 10.769 12.793 7.094 1.00 86.94 101 SER A CA 1
ATOM 791 C C . SER A 1 101 ? 9.510 13.642 6.940 1.00 86.94 101 SER A C 1
ATOM 793 O O . SER A 1 101 ? 8.893 13.969 7.942 1.00 86.94 101 SER A O 1
ATOM 795 N N . MET A 1 102 ? 9.131 13.991 5.707 1.00 85.06 102 MET A N 1
ATOM 796 C CA . MET A 1 102 ? 7.916 14.763 5.449 1.00 85.06 102 MET A CA 1
ATOM 797 C C . MET A 1 102 ? 6.651 13.964 5.762 1.00 85.06 102 MET A C 1
ATOM 799 O O . MET A 1 102 ? 5.760 14.509 6.396 1.00 85.06 102 MET A O 1
ATOM 803 N N . HIS A 1 103 ? 6.583 12.685 5.377 1.00 85.69 103 HIS A N 1
ATOM 804 C CA . HIS A 1 103 ? 5.454 11.821 5.756 1.00 85.69 103 HIS A CA 1
ATOM 805 C C . HIS A 1 103 ? 5.331 11.703 7.270 1.00 85.69 103 HIS A C 1
ATOM 807 O O . HIS A 1 103 ? 4.238 11.851 7.796 1.00 85.69 103 HIS A O 1
ATOM 813 N N . LYS A 1 104 ? 6.458 11.549 7.976 1.00 86.88 104 LYS A N 1
ATOM 814 C CA . LYS A 1 104 ? 6.453 11.543 9.438 1.00 86.88 104 LYS A CA 1
ATOM 815 C C . LYS A 1 104 ? 5.920 12.857 10.018 1.00 86.88 104 LYS A C 1
ATOM 817 O O . LYS A 1 104 ? 5.097 12.825 10.915 1.00 86.88 104 LYS A O 1
ATOM 822 N N . THR A 1 105 ? 6.334 14.010 9.491 1.00 86.81 105 THR A N 1
ATOM 823 C CA . THR A 1 105 ? 5.786 15.304 9.937 1.00 86.81 105 THR A CA 1
ATOM 824 C C . THR A 1 105 ? 4.277 15.394 9.707 1.00 86.81 105 THR A C 1
ATOM 826 O O . THR A 1 105 ? 3.566 15.861 10.583 1.00 86.81 105 THR A O 1
ATOM 829 N N . LEU A 1 106 ? 3.784 14.914 8.563 1.00 85.94 106 LEU A N 1
ATOM 830 C CA . LEU A 1 106 ? 2.350 14.842 8.276 1.00 85.94 106 LEU A CA 1
ATOM 831 C C . LEU A 1 106 ? 1.623 13.869 9.220 1.00 85.94 106 LEU A C 1
ATOM 833 O O . LEU A 1 106 ? 0.490 14.120 9.619 1.00 85.94 106 LEU A O 1
ATOM 837 N N . GLU A 1 107 ? 2.238 12.750 9.578 1.00 84.75 107 GLU A N 1
ATOM 838 C CA . GLU A 1 107 ? 1.698 11.834 10.583 1.00 84.75 107 GLU A CA 1
ATOM 839 C C . GLU A 1 107 ? 1.598 12.539 11.946 1.00 84.75 107 GLU A C 1
ATOM 841 O O . GLU A 1 107 ? 0.522 12.559 12.542 1.00 84.75 107 GLU A O 1
ATOM 846 N N . ASP A 1 108 ? 2.669 13.215 12.369 1.00 85.75 108 ASP A N 1
ATOM 847 C CA . ASP A 1 108 ? 2.777 13.930 13.648 1.00 85.75 108 ASP A CA 1
ATOM 848 C C . ASP A 1 108 ? 1.835 15.161 13.745 1.00 85.75 108 ASP A C 1
ATOM 850 O O . ASP A 1 108 ? 1.537 15.633 14.840 1.00 85.75 108 ASP A O 1
ATOM 854 N N . GLU A 1 109 ? 1.326 15.691 12.620 1.00 85.38 109 GLU A N 1
ATOM 855 C CA . GLU A 1 109 ? 0.266 16.723 12.608 1.00 85.38 109 GLU A CA 1
ATOM 856 C C . GLU A 1 109 ? -1.068 16.194 13.141 1.00 85.38 109 GLU A C 1
ATOM 858 O O . GLU A 1 109 ? -1.869 16.948 13.700 1.00 85.38 109 GLU A O 1
ATOM 863 N N . ILE A 1 110 ? -1.341 14.911 12.895 1.00 82.81 110 ILE A N 1
ATOM 864 C CA . ILE A 1 110 ? -2.594 14.267 13.278 1.00 82.81 110 ILE A CA 1
ATOM 865 C C . ILE A 1 110 ? -2.390 13.424 14.517 1.00 82.81 110 ILE A C 1
ATOM 867 O O . ILE A 1 110 ? -3.348 13.314 15.260 1.00 82.81 110 ILE A O 1
ATOM 871 N N . TYR A 1 111 ? -1.210 12.857 14.760 1.00 84.75 111 TYR A N 1
ATOM 872 C CA . TYR A 1 111 ? -0.996 11.918 15.849 1.00 84.75 111 TYR A CA 1
ATOM 873 C C . TYR A 1 111 ? 0.139 12.316 16.792 1.00 84.75 111 TYR A C 1
ATOM 875 O O . TYR A 1 111 ? 1.235 12.677 16.385 1.00 84.75 111 TYR A O 1
ATOM 883 N N . THR A 1 112 ? -0.089 12.102 18.077 1.00 85.19 112 THR A N 1
ATOM 884 C CA . THR A 1 112 ? 0.930 11.997 19.107 1.00 85.19 112 THR A CA 1
ATOM 885 C C . THR A 1 112 ? 1.375 10.543 19.197 1.00 85.19 112 THR A C 1
ATOM 887 O O . THR A 1 112 ? 0.601 9.646 19.541 1.00 85.19 112 THR A O 1
ATOM 890 N N . THR A 1 113 ? 2.643 10.309 18.882 1.00 85.56 113 THR A N 1
ATOM 891 C CA . THR A 1 113 ? 3.249 8.981 18.949 1.00 85.56 113 THR A CA 1
ATOM 892 C C . THR A 1 113 ? 3.425 8.529 20.403 1.00 85.56 113 THR A C 1
ATOM 894 O O . THR A 1 113 ? 4.035 9.247 21.196 1.00 85.56 113 THR A O 1
ATOM 897 N N . VAL A 1 114 ? 2.971 7.317 20.736 1.00 88.12 114 VAL A N 1
ATOM 898 C CA . VAL A 1 114 ? 3.163 6.706 22.061 1.00 88.12 114 VAL A CA 1
ATOM 899 C C . VAL A 1 114 ? 3.853 5.347 21.925 1.00 88.12 114 VAL A C 1
ATOM 901 O O . VAL A 1 114 ? 3.356 4.492 21.191 1.00 88.12 114 VAL A O 1
ATOM 904 N N . PRO A 1 115 ? 5.004 5.132 22.585 1.00 90.12 115 PRO A N 1
ATOM 905 C CA . PRO A 1 115 ? 5.708 3.861 22.523 1.00 90.12 115 PRO A CA 1
ATOM 906 C C . PRO A 1 115 ? 5.009 2.785 23.365 1.00 90.12 115 PRO A C 1
ATOM 908 O O . PRO A 1 115 ? 4.574 3.063 24.478 1.00 90.12 115 PRO A O 1
ATOM 911 N N . VAL A 1 116 ? 4.975 1.561 22.841 1.00 90.38 116 VAL A N 1
ATOM 912 C CA . VAL A 1 116 ? 4.447 0.348 23.483 1.00 90.38 116 VAL A CA 1
ATOM 913 C C . VAL A 1 116 ? 5.517 -0.738 23.448 1.00 90.38 116 VAL A C 1
ATOM 915 O O . VAL A 1 116 ? 6.177 -0.929 22.419 1.00 90.38 116 VAL A O 1
ATOM 918 N N . GLU A 1 117 ? 5.732 -1.430 24.561 1.00 92.44 117 GLU A N 1
ATOM 919 C CA . GLU A 1 117 ? 6.690 -2.531 24.645 1.00 92.44 117 GLU A CA 1
ATOM 920 C C . GLU A 1 117 ? 6.159 -3.788 23.941 1.00 92.44 117 GLU A C 1
ATOM 922 O O . GLU A 1 117 ? 5.104 -4.321 24.281 1.00 92.44 117 GLU A O 1
ATOM 927 N N . ILE A 1 118 ? 6.915 -4.287 22.958 1.00 95.00 118 ILE A N 1
ATOM 928 C CA . ILE A 1 118 ? 6.557 -5.481 22.190 1.00 95.00 118 ILE A CA 1
ATOM 929 C C . ILE A 1 118 ? 7.579 -6.590 22.438 1.00 95.00 118 ILE A C 1
ATOM 931 O O . ILE A 1 118 ? 8.767 -6.463 22.129 1.00 95.00 118 ILE A O 1
ATOM 935 N N . THR A 1 119 ? 7.104 -7.710 22.981 1.00 94.31 119 THR A N 1
ATOM 936 C CA . THR A 1 119 ? 7.958 -8.860 23.325 1.00 94.31 119 THR A CA 1
ATOM 937 C C . THR A 1 119 ? 7.639 -10.118 22.525 1.00 94.31 119 THR A C 1
ATOM 939 O O . THR A 1 119 ? 8.477 -11.015 22.420 1.00 94.31 119 THR A O 1
ATOM 942 N N . THR A 1 120 ? 6.449 -10.185 21.927 1.00 96.31 120 THR A N 1
ATOM 943 C CA . THR A 1 120 ? 5.977 -11.338 21.157 1.00 96.31 120 THR A CA 1
ATOM 944 C C . THR A 1 120 ? 5.569 -10.936 19.740 1.00 96.31 120 THR A C 1
ATOM 946 O O . THR A 1 120 ? 5.263 -9.771 19.467 1.00 96.31 120 THR A O 1
ATOM 949 N N . LYS A 1 121 ? 5.562 -11.902 18.809 1.00 95.56 121 LYS A N 1
ATOM 950 C CA . LYS A 1 121 ? 5.069 -11.669 17.440 1.00 95.56 121 LYS A CA 1
ATOM 951 C C . LYS A 1 121 ? 3.573 -11.369 17.455 1.00 95.56 121 LYS A C 1
ATOM 953 O O . LYS A 1 121 ? 3.103 -10.587 16.629 1.00 95.56 121 LYS A O 1
ATOM 958 N N . GLU A 1 122 ? 2.853 -11.980 18.393 1.00 96.62 122 GLU A N 1
ATOM 959 C CA . GLU A 1 122 ? 1.422 -11.789 18.569 1.00 96.62 122 GLU A CA 1
ATOM 960 C C . GLU A 1 122 ? 1.103 -10.346 18.968 1.00 96.62 122 GLU A C 1
ATOM 962 O O . GLU A 1 122 ? 0.311 -9.700 18.288 1.00 96.62 122 GLU A O 1
ATOM 967 N N . ASP A 1 123 ? 1.795 -9.792 19.971 1.00 96.38 123 ASP A N 1
ATOM 968 C CA . ASP A 1 123 ? 1.638 -8.384 20.373 1.00 96.38 123 ASP A CA 1
ATOM 969 C C . ASP A 1 123 ? 2.019 -7.426 19.231 1.00 96.38 123 ASP A C 1
ATOM 971 O O . ASP A 1 123 ? 1.347 -6.420 19.001 1.00 96.38 123 ASP A O 1
ATOM 975 N N . ALA A 1 124 ? 3.068 -7.749 18.461 1.00 95.69 124 ALA A N 1
ATOM 976 C CA . ALA A 1 124 ? 3.485 -6.945 17.311 1.00 95.69 124 ALA A CA 1
ATOM 977 C C . ALA A 1 124 ? 2.379 -6.830 16.251 1.00 95.69 124 ALA A C 1
ATOM 979 O O . ALA A 1 124 ? 2.152 -5.754 15.694 1.00 95.69 124 ALA A O 1
ATOM 980 N N . TRP A 1 125 ? 1.697 -7.937 15.953 1.00 96.62 125 TRP A N 1
ATOM 981 C CA . TRP A 1 125 ? 0.540 -7.943 15.058 1.00 96.62 125 TRP A CA 1
ATOM 982 C C . TRP A 1 125 ? -0.702 -7.346 15.720 1.00 96.62 125 TRP A C 1
ATOM 984 O O . TRP A 1 125 ? -1.464 -6.654 15.048 1.00 96.62 125 TRP A O 1
ATOM 994 N N . GLY A 1 126 ? -0.867 -7.520 17.031 1.00 96.50 126 GLY A N 1
ATOM 995 C CA . GLY A 1 126 ? -1.947 -6.919 17.806 1.00 96.50 126 GLY A CA 1
ATOM 996 C C . GLY A 1 126 ? -1.900 -5.400 17.702 1.00 96.50 126 GLY A C 1
ATOM 997 O O . GLY A 1 126 ? -2.910 -4.769 17.404 1.00 96.50 126 GLY A O 1
ATOM 998 N N . LEU A 1 127 ? -0.703 -4.816 17.815 1.00 95.50 127 LEU A N 1
ATOM 999 C CA . LEU A 1 127 ? -0.464 -3.385 17.634 1.00 95.50 127 LEU A CA 1
ATOM 1000 C C . LEU A 1 127 ? -0.857 -2.897 16.231 1.00 95.50 127 LEU A C 1
ATOM 1002 O O . LEU A 1 127 ? -1.434 -1.820 16.084 1.00 95.50 127 LEU A O 1
ATOM 1006 N N . ARG A 1 128 ? -0.551 -3.682 15.189 1.00 96.00 128 ARG A N 1
ATOM 1007 C CA . ARG A 1 128 ? -0.901 -3.371 13.791 1.00 96.00 128 ARG A CA 1
ATOM 1008 C C . ARG A 1 128 ? -2.414 -3.335 13.592 1.00 96.00 128 ARG A C 1
ATOM 1010 O O . ARG A 1 128 ? -2.944 -2.338 13.104 1.00 96.00 128 ARG A O 1
ATOM 1017 N N . VAL A 1 129 ? -3.102 -4.387 14.033 1.00 97.00 129 VAL A N 1
ATOM 1018 C CA . VAL A 1 129 ? -4.567 -4.505 13.963 1.00 97.00 129 VAL A CA 1
ATOM 1019 C C . VAL A 1 129 ? -5.239 -3.400 14.783 1.00 97.00 129 VAL A C 1
ATOM 1021 O O . VAL A 1 129 ? -6.157 -2.736 14.300 1.00 97.00 129 VAL A O 1
ATOM 1024 N N . TRP A 1 130 ? -4.741 -3.129 15.992 1.00 95.12 130 TRP A N 1
ATOM 1025 C CA . TRP A 1 130 ? -5.254 -2.061 16.848 1.00 95.12 130 TRP A CA 1
ATOM 1026 C C . TRP A 1 130 ? -5.104 -0.678 16.213 1.00 95.12 130 TRP A C 1
ATOM 1028 O O . TRP A 1 130 ? -6.042 0.114 16.209 1.00 95.12 130 TRP A O 1
ATOM 1038 N N . ASN A 1 131 ? -3.952 -0.393 15.607 1.00 94.88 131 ASN A N 1
ATOM 1039 C CA . ASN A 1 131 ? -3.716 0.865 14.903 1.00 94.88 131 ASN A CA 1
ATOM 1040 C C . ASN A 1 131 ? -4.673 1.072 13.715 1.00 94.88 131 ASN A C 1
ATOM 1042 O O . ASN A 1 131 ? -5.032 2.215 13.428 1.00 94.88 131 ASN A O 1
ATOM 1046 N N . VAL A 1 132 ? -5.121 -0.000 13.050 1.00 96.69 132 VAL A N 1
ATOM 1047 C CA . VAL A 1 132 ? -6.187 0.078 12.035 1.00 96.69 132 VAL A CA 1
ATOM 1048 C C . VAL A 1 132 ? -7.533 0.391 12.689 1.00 96.69 132 VAL A C 1
ATOM 1050 O O . VAL A 1 132 ? -8.202 1.321 12.251 1.00 96.69 132 VAL A O 1
ATOM 1053 N N . ILE A 1 133 ? -7.911 -0.297 13.774 1.00 95.12 133 ILE A N 1
ATOM 1054 C CA . ILE A 1 133 ? -9.150 -0.010 14.529 1.00 95.12 133 ILE A CA 1
ATOM 1055 C C . ILE A 1 133 ? -9.207 1.463 14.962 1.00 95.12 133 ILE A C 1
ATOM 1057 O O . ILE A 1 133 ? -10.219 2.137 14.761 1.00 95.12 133 ILE A O 1
ATOM 1061 N N . GLN A 1 134 ? -8.107 1.976 15.512 1.00 91.19 134 GLN A N 1
ATOM 1062 C CA . GLN A 1 134 ? -7.991 3.370 15.932 1.00 91.19 134 GLN A CA 1
ATOM 1063 C C . GLN A 1 134 ? -8.039 4.326 14.736 1.00 91.19 134 GLN A C 1
ATOM 1065 O O . GLN A 1 134 ? -8.749 5.324 14.791 1.00 91.19 134 GLN A O 1
ATOM 1070 N N . GLY A 1 135 ? -7.363 4.005 13.629 1.00 93.50 135 GLY A N 1
ATOM 1071 C CA . GLY A 1 135 ? -7.444 4.784 12.390 1.00 93.50 135 GLY A CA 1
ATOM 1072 C C . GLY A 1 135 ? -8.870 4.889 11.836 1.00 93.50 135 GLY A C 1
ATOM 1073 O O . GLY A 1 135 ? -9.284 5.954 11.388 1.00 93.50 135 GLY A O 1
ATOM 1074 N N . LEU A 1 136 ? -9.662 3.818 11.931 1.00 95.31 136 LEU A N 1
ATOM 1075 C CA . LEU A 1 136 ? -11.065 3.811 11.499 1.00 95.31 136 LEU A CA 1
ATOM 1076 C C . LEU A 1 136 ? -11.955 4.675 12.396 1.00 95.31 136 LEU A C 1
ATOM 1078 O O . LEU A 1 136 ? -12.806 5.402 11.890 1.00 95.31 136 LEU A O 1
ATOM 1082 N N . ARG A 1 137 ? -11.741 4.640 13.716 1.00 91.50 137 ARG A N 1
ATOM 1083 C CA . ARG A 1 137 ? -12.410 5.555 14.659 1.00 91.50 137 ARG A CA 1
ATOM 1084 C C . ARG A 1 137 ? -12.063 7.004 14.343 1.00 91.50 137 ARG A C 1
ATOM 1086 O O . ARG A 1 137 ? -12.953 7.814 14.134 1.00 91.50 137 ARG A O 1
ATOM 1093 N N . MET A 1 138 ? -10.774 7.285 14.165 1.00 89.19 138 MET A N 1
ATOM 1094 C CA . MET A 1 138 ? -10.275 8.604 13.785 1.00 89.19 138 MET A CA 1
ATOM 1095 C C . MET A 1 138 ? -10.899 9.120 12.486 1.00 89.19 138 MET A C 1
ATOM 1097 O O . MET A 1 138 ? -11.289 10.285 12.412 1.00 89.19 138 MET A O 1
ATOM 1101 N N . LEU A 1 139 ? -11.033 8.254 11.479 1.00 94.19 139 LEU A N 1
ATOM 1102 C CA . LEU A 1 139 ? -11.698 8.603 10.231 1.00 94.19 139 LEU A CA 1
ATOM 1103 C C . LEU A 1 139 ? -13.165 8.977 10.462 1.00 94.19 139 LEU A C 1
ATOM 1105 O O . LEU A 1 139 ? -13.606 9.981 9.920 1.00 94.19 139 LEU A O 1
ATOM 1109 N N . ARG A 1 140 ? -13.912 8.221 11.271 1.00 93.69 140 ARG A N 1
ATOM 1110 C CA . ARG A 1 140 ? -15.327 8.517 11.549 1.00 93.69 140 ARG A CA 1
ATOM 1111 C C . ARG A 1 140 ? -15.524 9.772 12.398 1.00 93.69 140 ARG A C 1
ATOM 1113 O O . ARG A 1 140 ? -16.408 10.557 12.081 1.00 93.69 140 ARG A O 1
ATOM 1120 N N . ASP A 1 141 ? -14.686 9.978 13.409 1.00 89.50 141 ASP A N 1
ATOM 1121 C CA . ASP A 1 141 ? -14.866 11.056 14.388 1.00 89.50 141 ASP A CA 1
ATOM 1122 C C . ASP A 1 141 ? -14.316 12.400 13.881 1.00 89.50 141 ASP A C 1
ATOM 1124 O O . ASP A 1 141 ? -14.887 13.457 14.143 1.00 89.50 141 ASP A O 1
ATOM 1128 N N . TYR A 1 142 ? -13.207 12.376 13.131 1.00 90.19 142 TYR A N 1
ATOM 1129 C CA . TYR A 1 142 ? -12.496 13.585 12.691 1.00 90.19 142 TYR A CA 1
ATOM 1130 C C . TYR A 1 142 ? -12.428 13.752 11.171 1.00 90.19 142 TYR A C 1
ATOM 1132 O O . TYR A 1 142 ? -11.914 14.760 10.685 1.00 90.19 142 TYR A O 1
ATOM 1140 N N . GLY A 1 143 ? -12.899 12.767 10.409 1.00 93.81 143 GLY A N 1
ATOM 1141 C CA . GLY A 1 143 ? -12.959 12.818 8.951 1.00 93.81 143 GLY A CA 1
ATOM 1142 C C . GLY A 1 143 ? -11.646 12.566 8.217 1.00 93.81 143 GLY A C 1
ATOM 1143 O O . GLY A 1 143 ? -11.601 12.725 6.995 1.00 93.81 143 GLY A O 1
ATOM 1144 N N . VAL A 1 144 ? -10.581 12.166 8.923 1.00 93.81 144 VAL A N 1
ATOM 1145 C CA . VAL A 1 144 ? -9.278 11.854 8.322 1.00 93.81 144 VAL A CA 1
ATOM 1146 C C . VAL A 1 144 ? -8.492 10.828 9.141 1.00 93.81 144 VAL A C 1
ATOM 1148 O O . VAL A 1 144 ? -8.486 10.856 10.369 1.00 93.81 144 VAL A O 1
ATOM 1151 N N . THR A 1 145 ? -7.770 9.948 8.450 1.00 95.19 145 THR A N 1
ATOM 1152 C CA . THR A 1 145 ? -6.755 9.065 9.041 1.00 95.19 145 THR A CA 1
ATOM 1153 C C . THR A 1 145 ? -5.547 8.951 8.111 1.00 95.19 145 THR A C 1
ATOM 1155 O O . THR A 1 145 ? -5.689 9.078 6.891 1.00 95.19 145 THR A O 1
ATOM 1158 N N . ARG A 1 146 ? -4.354 8.726 8.672 1.00 94.62 146 ARG A N 1
ATOM 1159 C CA . ARG A 1 146 ? -3.094 8.568 7.929 1.00 94.62 146 ARG A CA 1
ATOM 1160 C C . ARG A 1 146 ? -2.372 7.271 8.294 1.00 94.62 146 ARG A C 1
ATOM 1162 O O . ARG A 1 146 ? -2.607 6.708 9.360 1.00 94.62 146 ARG A O 1
ATOM 1169 N N . GLU A 1 147 ? -1.498 6.812 7.397 1.00 94.44 147 GLU A N 1
ATOM 1170 C CA . GLU A 1 147 ? -0.630 5.634 7.586 1.00 94.44 147 GLU A CA 1
ATOM 1171 C C . GLU A 1 147 ? -1.414 4.366 7.997 1.00 94.44 147 GLU A C 1
ATOM 1173 O O . GLU A 1 147 ? -1.042 3.631 8.922 1.00 94.44 147 GLU A O 1
ATOM 1178 N N . MET A 1 148 ? -2.547 4.112 7.338 1.00 95.94 148 MET A N 1
ATOM 1179 C CA . MET A 1 148 ? -3.395 2.958 7.643 1.00 95.94 148 MET A CA 1
ATOM 1180 C C . MET A 1 148 ? -2.884 1.716 6.911 1.00 95.94 148 MET A C 1
ATOM 1182 O O . MET A 1 148 ? -2.737 1.727 5.689 1.00 95.94 148 MET A O 1
ATOM 1186 N N . GLU A 1 149 ? -2.615 0.637 7.645 1.00 97.19 149 GLU A N 1
ATOM 1187 C CA . GLU A 1 149 ? -2.218 -0.625 7.020 1.00 97.19 149 GLU A CA 1
ATOM 1188 C C . GLU A 1 149 ? -3.388 -1.264 6.272 1.00 97.19 149 GLU A C 1
ATOM 1190 O O . GLU A 1 149 ? -4.543 -1.186 6.692 1.00 97.19 149 GLU A O 1
ATOM 1195 N N . VAL A 1 150 ? -3.066 -1.898 5.148 1.00 97.94 150 VAL A N 1
ATOM 1196 C CA . VAL A 1 150 ? -4.014 -2.653 4.334 1.00 97.94 150 VAL A CA 1
ATOM 1197 C C . VAL A 1 150 ? -3.373 -3.964 3.901 1.00 97.94 150 VAL A C 1
ATOM 1199 O O . VAL A 1 150 ? -2.190 -4.016 3.552 1.00 97.94 150 VAL A O 1
ATOM 1202 N N . TRP A 1 151 ? -4.169 -5.026 3.903 1.00 98.00 151 TRP A N 1
ATOM 1203 C CA . TRP A 1 151 ? -3.745 -6.371 3.535 1.00 98.00 151 TRP A CA 1
ATOM 1204 C C . TRP A 1 151 ? -4.633 -6.920 2.432 1.00 98.00 151 TRP A C 1
ATOM 1206 O O . TRP A 1 151 ? -5.816 -6.599 2.357 1.00 98.00 151 TRP A O 1
ATOM 1216 N N . GLY A 1 152 ? -4.050 -7.738 1.567 1.00 97.12 152 GLY A N 1
ATOM 1217 C CA . GLY A 1 152 ? -4.748 -8.315 0.429 1.00 97.12 152 GLY A CA 1
ATOM 1218 C C . GLY A 1 152 ? -4.026 -9.537 -0.112 1.00 97.12 152 GLY A C 1
ATOM 1219 O O . GLY A 1 152 ? -2.902 -9.843 0.290 1.00 97.12 152 GLY A O 1
ATOM 1220 N N . VAL A 1 153 ? -4.676 -10.215 -1.051 1.00 96.38 153 VAL A N 1
ATOM 1221 C CA . VAL A 1 153 ? -4.116 -11.358 -1.773 1.00 96.38 153 VAL A CA 1
ATOM 1222 C C . VAL A 1 153 ? -4.092 -11.034 -3.262 1.00 96.38 153 VAL A C 1
ATOM 1224 O O . VAL A 1 153 ? -5.076 -10.540 -3.806 1.00 96.38 153 VAL A O 1
ATOM 1227 N N . VAL A 1 154 ? -2.970 -11.311 -3.925 1.00 95.31 154 VAL A N 1
ATOM 1228 C CA . VAL A 1 154 ? -2.813 -11.165 -5.379 1.00 95.31 154 VAL A CA 1
ATOM 1229 C C . VAL A 1 154 ? -2.236 -12.460 -5.934 1.00 95.31 154 VAL A C 1
ATOM 1231 O O . VAL A 1 154 ? -1.153 -12.867 -5.526 1.00 95.31 154 VAL A O 1
ATOM 1234 N N . ASP A 1 155 ? -2.956 -13.113 -6.853 1.00 93.12 155 ASP A N 1
ATOM 1235 C CA . ASP A 1 155 ? -2.562 -14.406 -7.448 1.00 93.12 155 ASP A CA 1
ATOM 1236 C C . ASP A 1 155 ? -2.147 -15.449 -6.385 1.00 93.12 155 ASP A C 1
ATOM 1238 O O . ASP A 1 155 ? -1.148 -16.149 -6.527 1.00 93.12 155 ASP A O 1
ATOM 1242 N N . GLY A 1 156 ? -2.879 -15.506 -5.265 1.00 92.31 156 GLY A N 1
ATOM 1243 C CA . GLY A 1 156 ? -2.610 -16.413 -4.139 1.00 92.31 156 GLY A CA 1
ATOM 1244 C C . GLY A 1 156 ? -1.486 -15.980 -3.187 1.00 92.31 156 GLY A C 1
ATOM 1245 O O . GLY A 1 156 ? -1.254 -16.651 -2.186 1.00 92.31 156 GLY A O 1
ATOM 1246 N N . GLU A 1 157 ? -0.803 -14.865 -3.449 1.00 95.06 157 GLU A N 1
ATOM 1247 C CA . GLU A 1 157 ? 0.266 -14.346 -2.592 1.00 95.06 157 GLU A CA 1
ATOM 1248 C C . GLU A 1 157 ? -0.234 -13.235 -1.663 1.00 95.06 157 GLU A C 1
ATOM 1250 O O . GLU A 1 157 ? -0.957 -12.331 -2.083 1.00 95.06 157 GLU A O 1
ATOM 1255 N N . PHE A 1 158 ? 0.200 -13.261 -0.400 1.00 96.75 158 PHE A N 1
ATOM 1256 C CA . PHE A 1 158 ? -0.133 -12.229 0.584 1.00 96.75 158 PHE A CA 1
ATOM 1257 C C . PHE A 1 158 ? 0.642 -10.926 0.339 1.00 96.75 158 PHE A C 1
ATOM 1259 O O . PHE A 1 158 ? 1.875 -10.938 0.226 1.00 96.75 158 PHE A O 1
ATOM 1266 N N . VAL A 1 159 ? -0.074 -9.798 0.323 1.00 97.69 159 VAL A N 1
ATOM 1267 C CA . VAL A 1 159 ? 0.449 -8.458 0.032 1.00 97.69 159 VAL A CA 1
ATOM 1268 C C . VAL A 1 159 ? 0.138 -7.488 1.172 1.00 97.69 159 VAL A C 1
ATOM 1270 O O . VAL A 1 159 ? -1.004 -7.358 1.605 1.00 97.69 159 VAL A O 1
ATOM 1273 N N . ASN A 1 160 ? 1.158 -6.744 1.606 1.00 97.00 160 ASN A N 1
ATOM 1274 C CA . ASN A 1 160 ? 1.039 -5.662 2.586 1.00 97.00 160 ASN A CA 1
ATOM 1275 C C . ASN A 1 160 ? 1.098 -4.283 1.920 1.00 97.00 160 ASN A C 1
ATOM 1277 O O . ASN A 1 160 ? 1.926 -4.039 1.035 1.00 97.00 160 ASN A O 1
ATOM 1281 N N . GLY A 1 161 ? 0.293 -3.350 2.409 1.00 97.50 161 GLY A N 1
ATOM 1282 C CA . GLY A 1 161 ? 0.262 -1.959 1.978 1.00 97.50 161 GLY A CA 1
ATOM 1283 C C . GLY A 1 161 ? 0.107 -0.990 3.145 1.00 97.50 161 GLY A C 1
ATOM 1284 O O . GLY A 1 161 ? -0.314 -1.380 4.232 1.00 97.50 161 GLY A O 1
ATOM 1285 N N . ILE A 1 162 ? 0.446 0.276 2.906 1.00 97.44 162 ILE A N 1
ATOM 1286 C CA . ILE A 1 162 ? 0.194 1.374 3.844 1.00 97.44 162 ILE A CA 1
ATOM 1287 C C . ILE A 1 162 ? -0.412 2.525 3.047 1.00 97.44 162 ILE A C 1
ATOM 1289 O O . ILE A 1 162 ? 0.216 3.044 2.125 1.00 97.44 162 ILE A O 1
ATOM 1293 N N . ILE A 1 163 ? -1.649 2.875 3.372 1.00 98.00 163 ILE A N 1
ATOM 1294 C CA . ILE A 1 163 ? -2.381 3.973 2.752 1.00 98.00 163 ILE A CA 1
ATOM 1295 C C . ILE A 1 163 ? -2.011 5.259 3.487 1.00 98.00 163 ILE A C 1
ATOM 1297 O O . ILE A 1 163 ? -2.279 5.389 4.683 1.00 98.00 163 ILE A O 1
ATOM 1301 N N . ASP A 1 164 ? -1.420 6.209 2.763 1.00 96.44 164 ASP A N 1
ATOM 1302 C CA . ASP A 1 164 ? -0.943 7.467 3.342 1.00 96.44 164 ASP A CA 1
ATOM 1303 C C . ASP A 1 164 ? -2.077 8.278 3.970 1.00 96.44 164 ASP A C 1
ATOM 1305 O O . ASP A 1 164 ? -1.910 8.791 5.072 1.00 96.44 164 ASP A O 1
ATOM 1309 N N . GLN A 1 165 ? -3.219 8.412 3.283 1.00 96.81 165 GLN A N 1
ATOM 1310 C CA . GLN A 1 165 ? -4.359 9.180 3.775 1.00 96.81 165 GLN A CA 1
ATOM 1311 C C . GLN A 1 165 ? -5.702 8.651 3.254 1.00 96.81 165 GLN A C 1
ATOM 1313 O O . GLN A 1 165 ? -5.869 8.398 2.058 1.00 96.81 165 GLN A O 1
ATOM 1318 N N . LEU A 1 166 ? -6.680 8.599 4.158 1.00 98.12 166 LEU A N 1
ATOM 1319 C CA . LEU A 1 166 ? -8.108 8.503 3.858 1.00 98.12 166 LEU A CA 1
ATOM 1320 C C . LEU A 1 166 ? -8.832 9.705 4.468 1.00 98.12 166 LEU A C 1
ATOM 1322 O O . LEU A 1 166 ? -8.511 10.101 5.590 1.00 98.12 166 LEU A O 1
ATOM 1326 N N . SER A 1 167 ? -9.788 10.284 3.746 1.00 97.25 167 SER A N 1
ATOM 1327 C CA . SER A 1 167 ? -10.576 11.428 4.225 1.00 97.25 167 SER A CA 1
ATOM 1328 C C . SER A 1 167 ? -11.987 11.451 3.642 1.00 97.25 167 SER A C 1
ATOM 1330 O O . SER A 1 167 ? -12.194 10.919 2.557 1.00 97.25 167 SER A O 1
ATOM 1332 N N . TYR A 1 168 ? -12.931 12.115 4.316 1.00 96.69 168 TYR A N 1
ATOM 1333 C CA . TYR A 1 168 ? -14.256 12.426 3.744 1.00 96.69 168 TYR A CA 1
ATOM 1334 C C . TYR A 1 168 ? -14.247 13.655 2.818 1.00 96.69 168 TYR A C 1
ATOM 1336 O O . TYR A 1 168 ? -15.212 13.904 2.103 1.00 96.69 168 TYR A O 1
ATOM 1344 N N . GLU A 1 169 ? -13.167 14.441 2.812 1.00 95.12 169 GLU A N 1
ATOM 1345 C CA . GLU A 1 169 ? -13.023 15.580 1.900 1.00 95.12 169 GLU A CA 1
ATOM 1346 C C . GLU A 1 169 ? -12.730 15.093 0.472 1.00 95.12 169 GLU A C 1
ATOM 1348 O O . GLU A 1 169 ? -11.705 14.440 0.237 1.00 95.12 169 GLU A O 1
ATOM 1353 N N . CYS A 1 170 ? -13.623 15.427 -0.469 1.00 95.50 170 CYS A N 1
ATOM 1354 C CA . CYS A 1 170 ? -13.473 15.101 -1.886 1.00 95.50 170 CYS A CA 1
ATOM 1355 C C . CYS A 1 170 ? -12.326 15.919 -2.505 1.00 95.50 170 CYS A C 1
ATOM 1357 O O . CYS A 1 170 ? -12.379 17.150 -2.497 1.00 95.50 170 CYS A O 1
ATOM 1359 N N . PRO A 1 171 ? -11.279 15.272 -3.051 1.00 94.56 171 PRO A N 1
ATOM 1360 C CA . PRO A 1 171 ? -10.122 15.975 -3.596 1.00 94.56 171 PRO A CA 1
ATOM 1361 C C . PRO A 1 171 ? -10.367 16.588 -4.983 1.00 94.56 171 PRO A C 1
ATOM 1363 O O . PRO A 1 171 ? -9.607 17.474 -5.377 1.00 94.56 171 PRO A O 1
ATOM 1366 N N . ASP A 1 172 ? -11.359 16.092 -5.729 1.00 94.88 172 ASP A N 1
ATOM 1367 C CA . ASP A 1 172 ? -11.685 16.519 -7.094 1.00 94.88 172 ASP A CA 1
ATOM 1368 C C . ASP A 1 172 ? -13.177 16.262 -7.379 1.00 94.88 172 ASP A C 1
ATOM 1370 O O . ASP A 1 172 ? -13.568 15.184 -7.836 1.00 94.88 172 ASP A O 1
ATOM 1374 N N . SER A 1 173 ? -14.015 17.252 -7.055 1.00 94.12 173 SER A N 1
ATOM 1375 C CA . SER A 1 173 ? -15.474 17.175 -7.215 1.00 94.12 173 SER A CA 1
ATOM 1376 C C . SER A 1 173 ? -15.910 17.117 -8.678 1.00 94.12 173 SER A C 1
ATOM 1378 O O . SER A 1 173 ? -16.910 16.478 -8.997 1.00 94.12 173 SER A O 1
ATOM 1380 N N . ASP A 1 174 ? -15.154 17.756 -9.574 1.00 93.94 174 ASP A N 1
ATOM 1381 C CA . ASP A 1 174 ? -15.466 17.796 -11.004 1.00 93.94 174 ASP A CA 1
ATOM 1382 C C . ASP A 1 174 ? -15.250 16.409 -11.628 1.00 93.94 174 ASP A C 1
ATOM 1384 O O . ASP A 1 174 ? -16.075 15.911 -12.402 1.00 93.94 174 ASP A O 1
ATOM 1388 N N . LEU A 1 175 ? -14.159 15.735 -11.248 1.00 94.94 175 LEU A N 1
ATOM 1389 C CA . LEU A 1 175 ? -13.910 14.359 -11.665 1.00 94.94 175 LEU A CA 1
ATOM 1390 C C . LEU A 1 175 ? -14.932 13.383 -11.068 1.00 94.94 175 LEU A C 1
ATOM 1392 O O . LEU A 1 175 ? -15.360 12.453 -11.750 1.00 94.94 175 LEU A O 1
ATOM 1396 N N . GLU A 1 176 ? -15.346 13.586 -9.818 1.00 94.50 176 GLU A N 1
ATOM 1397 C CA . GLU A 1 176 ? -16.371 12.749 -9.195 1.00 94.50 176 GLU A CA 1
ATOM 1398 C C . GLU A 1 176 ? -17.726 12.872 -9.909 1.00 94.50 176 GLU A C 1
ATOM 1400 O O . GLU A 1 176 ? -18.359 11.857 -10.212 1.00 94.50 176 GLU A O 1
ATOM 1405 N N . ALA A 1 177 ? -18.138 14.095 -10.251 1.00 91.44 177 ALA A N 1
ATOM 1406 C CA . ALA A 1 177 ? -19.383 14.350 -10.972 1.00 91.44 177 ALA A CA 1
ATOM 1407 C C . ALA A 1 177 ? -19.414 13.682 -12.360 1.00 91.44 177 ALA A C 1
ATOM 1409 O O . ALA A 1 177 ? -20.468 13.254 -12.826 1.00 91.44 177 ALA A O 1
ATOM 1410 N N . THR A 1 178 ? -18.256 13.540 -13.013 1.00 93.88 178 THR A N 1
ATOM 1411 C CA . THR A 1 178 ? -18.137 12.897 -14.335 1.00 93.88 178 THR A CA 1
ATOM 1412 C C . THR A 1 178 ? -17.940 11.377 -14.274 1.00 93.88 178 THR A C 1
ATOM 1414 O O . THR A 1 178 ? -17.975 10.712 -15.313 1.00 93.88 178 THR A O 1
ATOM 1417 N N . ALA A 1 179 ? -17.781 10.792 -13.080 1.00 93.50 179 ALA A N 1
ATOM 1418 C CA . ALA A 1 179 ? -17.442 9.379 -12.917 1.00 93.50 179 ALA A CA 1
ATOM 1419 C C . ALA A 1 179 ? -18.492 8.431 -13.518 1.00 93.50 179 ALA A C 1
ATOM 1421 O O . ALA A 1 179 ? -18.132 7.458 -14.179 1.00 93.50 179 ALA A O 1
ATOM 1422 N N . ALA A 1 180 ? -19.784 8.720 -13.331 1.00 92.00 180 ALA A N 1
ATOM 1423 C CA . ALA A 1 180 ? -20.864 7.886 -13.861 1.00 92.00 180 ALA A CA 1
ATOM 1424 C C . ALA A 1 180 ? -20.815 7.788 -15.397 1.00 92.00 180 ALA A C 1
ATOM 1426 O O . ALA A 1 180 ? -20.873 6.686 -15.945 1.00 92.00 180 ALA A O 1
ATOM 1427 N N . GLY A 1 181 ? -20.630 8.926 -16.077 1.00 91.44 181 GLY A N 1
ATOM 1428 C CA . GLY A 1 181 ? -20.471 8.981 -17.533 1.00 91.44 181 GLY A CA 1
ATOM 1429 C C . GLY A 1 181 ? -19.217 8.245 -18.002 1.00 91.44 181 GLY A C 1
ATOM 1430 O O . GLY A 1 181 ? -19.295 7.418 -18.904 1.00 91.44 181 GLY A O 1
ATOM 1431 N N . TYR A 1 182 ? -18.087 8.444 -17.315 1.00 93.56 182 TYR A N 1
ATOM 1432 C CA . TYR A 1 182 ? -16.840 7.745 -17.633 1.00 93.56 182 TYR A CA 1
ATOM 1433 C C . TYR A 1 182 ? -17.006 6.219 -17.642 1.00 93.56 182 TYR A C 1
ATOM 1435 O O . TYR A 1 182 ? -16.606 5.561 -18.601 1.00 93.56 182 TYR A O 1
ATOM 1443 N N . TYR A 1 183 ? -17.605 5.635 -16.599 1.00 94.19 183 TYR A N 1
ATOM 1444 C CA . TYR A 1 183 ? -17.783 4.181 -16.557 1.00 94.19 183 TYR A CA 1
ATOM 1445 C C . TYR A 1 183 ? -18.796 3.683 -17.591 1.00 94.19 183 TYR A C 1
ATOM 1447 O O . TYR A 1 183 ? -18.588 2.607 -18.151 1.00 94.19 183 TYR A O 1
ATOM 1455 N N . ALA A 1 184 ? -19.844 4.459 -17.887 1.00 91.00 184 ALA A N 1
ATOM 1456 C CA . ALA A 1 184 ? -20.783 4.134 -18.958 1.00 91.00 184 ALA A CA 1
ATOM 1457 C C . ALA A 1 184 ? -20.083 4.086 -20.330 1.00 91.00 184 ALA A C 1
ATOM 1459 O O . ALA A 1 184 ? -20.248 3.113 -21.067 1.00 91.00 184 ALA A O 1
ATOM 1460 N N . ASP A 1 185 ? -19.223 5.063 -20.631 1.00 90.62 185 ASP A N 1
ATOM 1461 C CA . ASP A 1 185 ? -18.450 5.116 -21.877 1.00 90.62 185 ASP A CA 1
ATOM 1462 C C . ASP A 1 185 ? -17.446 3.956 -21.990 1.00 90.62 185 ASP A C 1
ATOM 1464 O O . ASP A 1 185 ? -17.270 3.359 -23.059 1.00 90.62 185 ASP A O 1
ATOM 1468 N N . VAL A 1 186 ? -16.789 3.584 -20.885 1.00 88.50 186 VAL A N 1
ATOM 1469 C CA . VAL A 1 186 ? -15.866 2.435 -20.860 1.00 88.50 186 VAL A CA 1
ATOM 1470 C C . VAL A 1 186 ? -16.610 1.123 -21.130 1.00 88.50 186 VAL A C 1
ATOM 1472 O O . VAL A 1 186 ? -16.098 0.271 -21.856 1.00 88.50 186 VAL A O 1
ATOM 1475 N N . VAL A 1 187 ? -17.816 0.946 -20.589 1.00 86.81 187 VAL A N 1
ATOM 1476 C CA . VAL A 1 187 ? -18.639 -0.243 -20.868 1.00 86.81 187 VAL A CA 1
ATOM 1477 C C . VAL A 1 187 ? -19.121 -0.240 -22.323 1.00 86.81 187 VAL A C 1
ATOM 1479 O O . VAL A 1 187 ? -18.959 -1.243 -23.020 1.00 86.81 187 VAL A O 1
ATOM 1482 N N . ALA A 1 188 ? -19.624 0.892 -22.821 1.00 88.06 188 ALA A N 1
ATOM 1483 C CA . ALA A 1 188 ? -20.093 1.025 -24.200 1.00 88.06 188 ALA A CA 1
ATOM 1484 C C . ALA A 1 188 ? -18.977 0.761 -25.226 1.00 88.06 188 ALA A C 1
ATOM 1486 O O . ALA A 1 188 ? -19.174 0.022 -26.191 1.00 88.06 188 ALA A O 1
ATOM 1487 N N . SER A 1 189 ? -17.777 1.301 -24.993 1.00 85.75 189 SER A N 1
ATOM 1488 C CA . SER A 1 189 ? -16.616 1.074 -25.864 1.00 85.75 189 SER A CA 1
ATOM 1489 C C . SER A 1 189 ? -16.151 -0.384 -25.883 1.00 85.75 189 SER A C 1
ATOM 1491 O O . SER A 1 189 ? -15.704 -0.857 -26.926 1.00 85.75 189 SER A O 1
ATOM 1493 N N . ARG A 1 190 ? -16.296 -1.130 -24.778 1.00 79.12 190 ARG A N 1
ATOM 1494 C CA . ARG A 1 190 ? -16.030 -2.579 -24.754 1.00 79.12 190 ARG A CA 1
ATOM 1495 C C . ARG A 1 190 ? -17.080 -3.373 -25.515 1.00 79.12 190 ARG A C 1
ATOM 1497 O O . ARG A 1 190 ? -16.708 -4.261 -26.270 1.00 79.12 190 ARG A O 1
ATOM 1504 N N . ALA A 1 191 ? -18.359 -3.038 -25.352 1.00 77.38 191 ALA A N 1
ATOM 1505 C CA . ALA A 1 191 ? -19.449 -3.695 -26.074 1.00 77.38 191 ALA A CA 1
ATOM 1506 C C . ALA A 1 191 ? -19.371 -3.464 -27.596 1.00 77.38 191 ALA A C 1
ATOM 1508 O O . ALA A 1 191 ? -19.802 -4.308 -28.377 1.00 77.38 191 ALA A O 1
ATOM 1509 N N . ALA A 1 192 ? -18.797 -2.335 -28.024 1.00 72.44 192 ALA A N 1
ATOM 1510 C CA . ALA A 1 192 ? -18.596 -2.004 -29.433 1.00 72.44 192 ALA A CA 1
ATOM 1511 C C . ALA A 1 192 ? -17.443 -2.778 -30.110 1.00 72.44 192 ALA A C 1
ATOM 1513 O O . ALA A 1 192 ? -17.337 -2.744 -31.337 1.00 72.44 192 ALA A O 1
ATOM 1514 N N . LEU A 1 193 ? -16.582 -3.470 -29.353 1.00 60.16 193 LEU A N 1
ATOM 1515 C CA . LEU A 1 193 ? -15.512 -4.310 -29.898 1.00 60.16 193 LEU A CA 1
ATOM 1516 C C . LEU A 1 193 ? -16.026 -5.757 -30.057 1.00 60.16 193 LEU A C 1
ATOM 1518 O O . LEU A 1 193 ? -16.345 -6.388 -29.052 1.00 60.16 193 LEU A O 1
ATOM 1522 N N . PRO A 1 194 ? -16.113 -6.317 -31.282 1.00 50.94 194 PRO A N 1
ATOM 1523 C CA . PRO A 1 194 ? -16.603 -7.681 -31.484 1.00 50.94 194 PRO A CA 1
ATOM 1524 C C . PRO A 1 194 ? -15.751 -8.719 -30.737 1.00 50.94 194 PRO A C 1
ATOM 1526 O O . PRO A 1 194 ? -14.523 -8.689 -30.826 1.00 50.94 194 PRO A O 1
ATOM 1529 N N . GLU A 1 195 ? -16.402 -9.696 -30.093 1.00 51.69 195 GLU A N 1
ATOM 1530 C CA . GLU A 1 195 ? -15.811 -10.777 -29.269 1.00 51.69 195 GLU A CA 1
ATOM 1531 C C . GLU A 1 195 ? -14.740 -11.646 -29.971 1.00 51.69 195 GLU A C 1
ATOM 1533 O O . GLU A 1 195 ? -14.114 -12.494 -29.338 1.00 51.69 195 GLU A O 1
ATOM 1538 N N . TYR A 1 196 ? -14.495 -11.446 -31.270 1.00 48.25 196 TYR A N 1
ATOM 1539 C CA . TYR A 1 196 ? -13.516 -12.197 -32.061 1.00 48.25 196 TYR A CA 1
ATOM 1540 C C . TYR A 1 196 ? -12.207 -11.438 -32.345 1.00 48.25 196 TYR A C 1
ATOM 1542 O O . TYR A 1 196 ? -11.339 -11.940 -33.061 1.00 48.25 196 TYR A O 1
ATOM 1550 N N . GLN A 1 197 ? -12.015 -10.232 -31.811 1.00 45.81 197 GLN A N 1
ATOM 1551 C CA . GLN A 1 197 ? -10.747 -9.533 -32.003 1.00 45.81 197 GLN A CA 1
ATOM 1552 C C . GLN A 1 197 ? -9.745 -9.953 -30.918 1.00 45.81 197 GLN A C 1
ATOM 1554 O O . GLN A 1 197 ? -9.877 -9.599 -29.748 1.00 45.81 197 GLN A O 1
ATOM 1559 N N . MET A 1 198 ? -8.740 -10.740 -31.327 1.00 39.09 198 MET A N 1
ATOM 1560 C CA . MET A 1 198 ? -7.521 -11.001 -30.552 1.00 39.09 198 MET A CA 1
ATOM 1561 C C . MET A 1 198 ? -7.021 -9.710 -29.889 1.00 39.09 198 MET A C 1
ATOM 1563 O O . MET A 1 198 ? -7.120 -8.628 -30.472 1.00 39.09 198 MET A O 1
ATOM 1567 N N . SER A 1 199 ? -6.485 -9.860 -28.675 1.00 51.69 199 SER A N 1
ATOM 1568 C CA . SER A 1 199 ? -5.845 -8.823 -27.860 1.00 51.69 199 SER A CA 1
ATOM 1569 C C . SER A 1 199 ? -5.215 -7.695 -28.692 1.00 51.69 199 SER A C 1
ATOM 1571 O O . SER A 1 199 ? -4.476 -7.957 -29.640 1.00 51.69 199 SER A O 1
ATOM 1573 N N . LEU A 1 200 ? -5.420 -6.433 -28.289 1.00 47.53 200 LEU A N 1
ATOM 1574 C CA . LEU A 1 200 ? -4.742 -5.256 -28.866 1.00 47.53 200 LEU A CA 1
ATOM 1575 C C . LEU A 1 200 ? -3.214 -5.431 -28.970 1.00 47.53 200 LEU A C 1
ATOM 1577 O O . LEU A 1 200 ? -2.576 -4.794 -29.809 1.00 47.53 200 LEU A O 1
ATOM 1581 N N . SER A 1 201 ? -2.631 -6.312 -28.152 1.00 46.59 201 SER A N 1
ATOM 1582 C CA . SER A 1 201 ? -1.228 -6.715 -28.243 1.00 46.59 201 SER A CA 1
ATOM 1583 C C . SER A 1 201 ? -0.894 -7.429 -29.560 1.00 46.59 201 SER A C 1
ATOM 1585 O O . SER A 1 201 ? 0.146 -7.142 -30.137 1.00 46.59 201 SER A O 1
ATOM 1587 N N . ASP A 1 202 ? -1.768 -8.290 -30.083 1.00 44.84 202 ASP A N 1
ATOM 1588 C CA . ASP A 1 202 ? -1.544 -8.998 -31.351 1.00 44.84 202 ASP A CA 1
ATOM 1589 C C . ASP A 1 202 ? -1.776 -8.093 -32.570 1.00 44.84 202 ASP A C 1
ATOM 1591 O O . ASP A 1 202 ? -1.044 -8.177 -33.559 1.00 44.84 202 ASP A O 1
ATOM 1595 N N . PHE A 1 203 ? -2.739 -7.168 -32.490 1.00 44.72 203 PHE A N 1
ATOM 1596 C CA . PHE A 1 203 ? -3.019 -6.225 -33.578 1.00 44.72 203 PHE A CA 1
ATOM 1597 C C . PHE A 1 203 ? -1.883 -5.208 -33.777 1.00 44.72 203 PHE A C 1
ATOM 1599 O O . PHE A 1 203 ? -1.500 -4.916 -34.909 1.00 44.72 203 PHE A O 1
ATOM 1606 N N . LEU A 1 204 ? -1.291 -4.709 -32.685 1.00 48.84 204 LEU A N 1
ATOM 1607 C CA . LEU A 1 204 ? -0.190 -3.740 -32.740 1.00 48.84 204 LEU A CA 1
ATOM 1608 C C . LEU A 1 204 ? 1.184 -4.374 -33.031 1.00 48.84 204 LEU A C 1
ATOM 1610 O O . LEU A 1 204 ? 2.119 -3.649 -33.373 1.00 48.84 204 LEU A O 1
ATOM 1614 N N . LEU A 1 205 ? 1.322 -5.703 -32.929 1.00 48.41 205 LEU A N 1
ATOM 1615 C CA . LEU A 1 205 ? 2.589 -6.414 -33.154 1.00 48.41 205 LEU A CA 1
ATOM 1616 C C . LEU A 1 205 ? 2.693 -7.119 -34.521 1.00 48.41 205 LEU A C 1
ATOM 1618 O O . LEU A 1 205 ? 3.786 -7.567 -34.883 1.00 48.41 205 LEU A O 1
ATOM 1622 N N . SER A 1 206 ? 1.631 -7.162 -35.339 1.00 39.53 206 SER A N 1
ATOM 1623 C CA . SER A 1 206 ? 1.721 -7.699 -36.707 1.00 39.53 206 SER A CA 1
ATOM 1624 C C . SER A 1 206 ? 2.233 -6.632 -37.694 1.00 39.53 206 SER A C 1
ATOM 1626 O O . SER A 1 206 ? 1.513 -5.784 -38.209 1.00 39.53 206 SER A O 1
ATOM 1628 N N . SER A 1 207 ? 3.539 -6.644 -37.953 1.00 38.97 207 SER A N 1
ATOM 1629 C CA . SER A 1 207 ? 4.218 -5.694 -38.852 1.00 38.97 207 SER A CA 1
ATOM 1630 C C . SER A 1 207 ? 4.313 -6.181 -40.309 1.00 38.97 207 SER A C 1
ATOM 1632 O O . SER A 1 207 ? 5.150 -5.697 -41.068 1.00 38.97 207 SER A O 1
ATOM 1634 N N . SER A 1 208 ? 3.467 -7.130 -40.730 1.00 46.62 208 SER A N 1
ATOM 1635 C CA . SER A 1 208 ? 3.597 -7.796 -42.038 1.00 46.62 208 SER A CA 1
ATOM 1636 C C . SER A 1 208 ? 2.385 -7.710 -42.970 1.00 46.62 208 SER A C 1
ATOM 1638 O O . SER A 1 208 ? 2.496 -8.157 -44.111 1.00 46.62 208 SER A O 1
ATOM 1640 N N . GLN A 1 209 ? 1.266 -7.094 -42.575 1.00 42.66 209 GLN A N 1
ATOM 1641 C CA . GLN A 1 209 ? 0.134 -6.874 -43.485 1.00 42.66 209 GLN A CA 1
ATOM 1642 C C . GLN A 1 209 ? -0.427 -5.455 -43.353 1.00 42.66 209 GLN A C 1
ATOM 1644 O O . GLN A 1 209 ? -1.285 -5.190 -42.525 1.00 42.66 209 GLN A O 1
ATOM 1649 N N . GLY A 1 210 ? 0.110 -4.545 -44.175 1.00 46.06 210 GLY A N 1
ATOM 1650 C CA . GLY A 1 210 ? -0.514 -3.293 -44.634 1.00 46.06 210 GLY A CA 1
ATOM 1651 C C . GLY A 1 210 ? -1.575 -2.636 -43.743 1.00 46.06 210 GLY A C 1
ATOM 1652 O O . GLY A 1 210 ? -2.701 -2.453 -44.194 1.00 46.06 210 GLY A O 1
ATOM 1653 N N . GLY A 1 211 ? -1.220 -2.249 -42.515 1.00 38.91 211 GLY A N 1
ATOM 1654 C CA . GLY A 1 211 ? -2.114 -1.510 -41.622 1.00 38.91 211 GLY A CA 1
ATOM 1655 C C . GLY A 1 211 ? -2.450 -0.116 -42.164 1.00 38.91 211 GLY A C 1
ATOM 1656 O O . GLY A 1 211 ? -1.565 0.618 -42.616 1.00 38.91 211 GLY A O 1
ATOM 1657 N N . MET A 1 212 ? -3.735 0.248 -42.125 1.00 39.34 212 MET A N 1
ATOM 1658 C CA . MET A 1 212 ? -4.220 1.570 -42.531 1.00 39.34 212 MET A CA 1
ATOM 1659 C C . MET A 1 212 ? -3.679 2.661 -41.591 1.00 39.34 212 MET A C 1
ATOM 1661 O O . MET A 1 212 ? -3.505 2.448 -40.391 1.00 39.34 212 MET A O 1
ATOM 1665 N N . LYS A 1 213 ? -3.366 3.838 -42.145 1.00 35.88 213 LYS A N 1
ATOM 1666 C CA . LYS A 1 213 ? -2.809 4.965 -41.383 1.00 35.88 213 LYS A CA 1
ATOM 1667 C C . LYS A 1 213 ? -3.882 5.617 -40.507 1.00 35.88 213 LYS A C 1
ATOM 1669 O O . LYS A 1 213 ? -5.014 5.799 -40.936 1.00 35.88 213 LYS A O 1
ATOM 1674 N N . LEU A 1 214 ? -3.456 6.093 -39.333 1.00 39.59 214 LEU A N 1
ATOM 1675 C CA . LEU A 1 214 ? -4.229 6.859 -38.336 1.00 39.59 214 LEU A CA 1
ATOM 1676 C C . LEU A 1 214 ? -4.990 8.082 -38.906 1.00 39.59 214 LEU A C 1
ATOM 1678 O O . LEU A 1 214 ? -5.855 8.637 -38.240 1.00 39.59 214 LEU A O 1
ATOM 1682 N N . SER A 1 215 ? -4.673 8.521 -40.127 1.00 40.22 215 SER A N 1
ATOM 1683 C CA . SER A 1 215 ? -5.355 9.619 -40.817 1.00 40.22 215 SER A CA 1
ATOM 1684 C C . SER A 1 215 ? -6.753 9.271 -41.344 1.00 40.22 215 SER A C 1
ATOM 1686 O O . SER A 1 215 ? -7.493 10.196 -41.651 1.00 40.22 215 SER A O 1
ATOM 1688 N N . ASP A 1 216 ? -7.133 7.990 -41.425 1.00 39.72 216 ASP A N 1
ATOM 1689 C CA . ASP A 1 216 ? -8.458 7.570 -41.929 1.00 39.72 216 ASP A CA 1
ATOM 1690 C C . ASP A 1 216 ? -9.567 7.542 -40.860 1.00 39.72 216 ASP A C 1
ATOM 1692 O O . ASP A 1 216 ? -10.731 7.353 -41.191 1.00 39.72 216 ASP A O 1
ATOM 1696 N N . PHE A 1 217 ? -9.241 7.776 -39.584 1.00 40.81 217 PHE A N 1
ATOM 1697 C CA . PHE A 1 217 ? -10.233 7.871 -38.496 1.00 40.81 217 PHE A CA 1
ATOM 1698 C C . PHE A 1 217 ? -10.626 9.316 -38.141 1.00 40.81 217 PHE A C 1
ATOM 1700 O O . PHE A 1 217 ? -11.331 9.563 -37.164 1.00 40.81 217 PHE A O 1
ATOM 1707 N N . GLY A 1 218 ? -10.161 10.297 -38.913 1.00 39.91 218 GLY A N 1
ATOM 1708 C CA . GLY A 1 218 ? -10.328 11.715 -38.611 1.00 39.91 218 GLY A CA 1
ATOM 1709 C C . GLY A 1 218 ? -11.503 12.367 -39.327 1.00 39.91 218 GLY A C 1
ATOM 1710 O O . GLY A 1 218 ? -11.258 13.204 -40.187 1.00 39.91 218 GLY A O 1
ATOM 1711 N N . GLN A 1 219 ? -12.739 12.012 -38.963 1.00 36.12 219 GLN A N 1
ATOM 1712 C CA . GLN A 1 219 ? -13.935 12.868 -39.074 1.00 36.12 219 GLN A CA 1
ATOM 1713 C C . GLN A 1 219 ? -15.122 12.182 -38.373 1.00 36.12 219 GLN A C 1
ATOM 1715 O O . GLN A 1 219 ? -16.018 11.641 -39.008 1.00 36.12 219 GLN A O 1
ATOM 1720 N N . SER A 1 220 ? -15.120 12.189 -37.039 1.00 30.77 220 SER A N 1
ATOM 1721 C CA . SER A 1 220 ? -16.387 12.253 -36.309 1.00 30.77 220 SER A CA 1
ATOM 1722 C C . SER A 1 220 ? -16.527 13.698 -35.883 1.00 30.77 220 SER A C 1
ATOM 1724 O O . SER A 1 220 ? -15.699 14.213 -35.128 1.00 30.77 220 SER A O 1
ATOM 1726 N N . GLU A 1 221 ? -17.515 14.366 -36.460 1.00 28.86 221 GLU A N 1
ATOM 1727 C CA . GLU A 1 221 ? -17.929 15.697 -36.062 1.00 28.86 221 GLU A CA 1
ATOM 1728 C C . GLU A 1 221 ? -18.164 15.708 -34.550 1.00 28.86 221 GLU A C 1
ATOM 1730 O O . GLU A 1 221 ? -18.735 14.781 -33.973 1.00 28.86 221 GLU A O 1
ATOM 1735 N N . THR A 1 222 ? -17.660 16.751 -33.901 1.00 30.22 222 THR A N 1
ATOM 1736 C CA . THR A 1 222 ? -17.988 17.107 -32.527 1.00 30.22 222 THR A CA 1
ATOM 1737 C C . THR A 1 222 ? -19.460 17.513 -32.493 1.00 30.22 222 THR A C 1
ATOM 1739 O O . THR A 1 222 ? -19.796 18.696 -32.467 1.00 30.22 222 THR A O 1
ATOM 1742 N N . GLU A 1 223 ? -20.362 16.536 -32.523 1.00 28.89 223 GLU A N 1
ATOM 1743 C CA . GLU A 1 223 ? -21.721 16.758 -32.060 1.00 28.89 223 GLU A CA 1
ATOM 1744 C C . GLU A 1 223 ? -21.629 16.998 -30.554 1.00 28.89 223 GLU A C 1
ATOM 1746 O O . GLU A 1 223 ? -21.367 16.100 -29.756 1.00 28.89 223 GLU A O 1
ATOM 1751 N N . GLN A 1 224 ? -21.784 18.264 -30.172 1.00 33.00 224 GLN A N 1
ATOM 1752 C CA . GLN A 1 224 ? -22.145 18.645 -28.818 1.00 33.00 224 GLN A CA 1
ATOM 1753 C C . GLN A 1 224 ? -23.509 18.016 -28.522 1.00 33.00 224 GLN A C 1
ATOM 1755 O O . GLN A 1 224 ? -24.551 18.639 -28.721 1.00 33.00 224 GLN A O 1
ATOM 1760 N N . THR A 1 225 ? -23.520 16.765 -28.069 1.00 29.75 225 THR A N 1
ATOM 1761 C CA . THR A 1 225 ? -24.688 16.202 -27.403 1.00 29.75 225 THR A CA 1
ATOM 1762 C C . THR A 1 225 ? -24.872 17.006 -26.128 1.00 29.75 225 THR A C 1
ATOM 1764 O O . THR A 1 225 ? -24.090 16.885 -25.185 1.00 29.75 225 THR A O 1
ATOM 1767 N N . GLY A 1 226 ? -25.863 17.897 -26.131 1.00 30.77 226 GLY A N 1
ATOM 1768 C CA . GLY A 1 226 ? -26.280 18.619 -24.942 1.00 30.77 226 GLY A CA 1
ATOM 1769 C C . GLY A 1 226 ? -26.586 17.611 -23.842 1.00 30.77 226 GLY A C 1
ATOM 1770 O O . GLY A 1 226 ? -27.572 16.881 -23.926 1.00 30.77 226 GLY A O 1
ATOM 1771 N N . HIS A 1 227 ? -25.723 17.556 -22.829 1.00 34.81 227 HIS A N 1
ATOM 1772 C CA . HIS A 1 227 ? -26.044 16.889 -21.582 1.00 34.81 227 HIS A CA 1
ATOM 1773 C C . HIS A 1 227 ? -27.242 17.627 -20.989 1.00 34.81 227 HIS A C 1
ATOM 1775 O O . HIS A 1 227 ? -27.124 18.752 -20.511 1.00 34.81 227 HIS A O 1
ATOM 1781 N N . VAL A 1 228 ? -28.418 17.009 -21.072 1.00 35.34 228 VAL A N 1
ATOM 1782 C CA . VAL A 1 228 ? -29.523 17.351 -20.186 1.00 35.34 228 VAL A CA 1
ATOM 1783 C C . VAL A 1 228 ? -29.024 16.994 -18.791 1.00 35.34 228 VAL A C 1
ATOM 1785 O O . VAL A 1 228 ? -28.839 15.814 -18.497 1.00 35.34 228 VAL A O 1
ATOM 1788 N N . GLU A 1 229 ? -28.735 17.999 -17.964 1.00 43.66 229 GLU A N 1
ATOM 1789 C CA . GLU A 1 229 ? -28.534 17.820 -16.527 1.00 43.66 229 GLU A CA 1
ATOM 1790 C C . GLU A 1 229 ? -29.834 17.233 -15.963 1.00 43.66 229 GLU A C 1
ATOM 1792 O O . GLU A 1 229 ? -30.782 17.946 -15.640 1.00 43.66 229 GLU A O 1
ATOM 1797 N N . GLN A 1 230 ? -29.938 15.905 -15.929 1.00 53.62 230 GLN A N 1
ATOM 1798 C CA . GLN A 1 230 ? -30.932 15.256 -15.092 1.00 53.62 230 GLN A CA 1
ATOM 1799 C C . GLN A 1 230 ? -30.524 15.548 -13.652 1.00 53.62 230 GLN A C 1
ATOM 1801 O O . GLN A 1 230 ? -29.497 15.051 -13.192 1.00 53.62 230 GLN A O 1
ATOM 1806 N N . GLU A 1 231 ? -31.311 16.373 -12.959 1.00 62.66 231 GLU A N 1
ATOM 1807 C CA . GLU A 1 231 ? -31.157 16.599 -11.524 1.00 62.66 231 GLU A CA 1
ATOM 1808 C C . GLU A 1 231 ? -31.231 15.243 -10.806 1.00 62.66 231 GLU A C 1
ATOM 1810 O O . GLU A 1 231 ? -32.289 14.615 -10.708 1.00 62.66 231 GLU A O 1
ATOM 1815 N N . LEU A 1 232 ? -30.073 14.754 -10.359 1.00 74.69 232 LEU A N 1
ATOM 1816 C CA . LEU A 1 232 ? -29.976 13.532 -9.573 1.00 74.69 232 LEU A CA 1
ATOM 1817 C C . LEU A 1 232 ? -30.618 13.766 -8.193 1.00 74.69 232 LEU A C 1
ATOM 1819 O O . LEU A 1 232 ? -30.544 14.879 -7.663 1.00 74.69 232 LEU A O 1
ATOM 1823 N N . PRO A 1 233 ? -31.233 12.741 -7.572 1.00 78.31 233 PRO A N 1
ATOM 1824 C CA . PRO A 1 233 ? -31.781 12.873 -6.225 1.00 78.31 233 PRO A CA 1
ATOM 1825 C C . PRO A 1 233 ? -30.717 13.366 -5.234 1.00 78.31 233 PRO A C 1
ATOM 1827 O O . PRO A 1 233 ? -29.598 12.863 -5.252 1.00 78.31 233 PRO A O 1
ATOM 1830 N N . ALA A 1 234 ? -31.070 14.277 -4.318 1.00 77.94 234 ALA A N 1
ATOM 1831 C CA . ALA A 1 234 ? -30.134 14.807 -3.310 1.00 77.94 234 ALA A CA 1
ATOM 1832 C C . ALA A 1 234 ? -29.409 13.696 -2.520 1.00 77.94 234 ALA A C 1
ATOM 1834 O O . ALA A 1 234 ? -28.200 13.767 -2.309 1.00 77.94 234 ALA A O 1
ATOM 1835 N N . ALA A 1 235 ? -30.118 12.594 -2.242 1.00 80.19 235 ALA A N 1
ATOM 1836 C CA . ALA A 1 235 ? -29.591 11.402 -1.578 1.00 80.19 235 ALA A CA 1
ATOM 1837 C C . ALA A 1 235 ? -28.340 10.790 -2.248 1.00 80.19 235 ALA A C 1
ATOM 1839 O O . ALA A 1 235 ? -27.577 10.082 -1.597 1.00 80.19 235 ALA A O 1
ATOM 1840 N N . VAL A 1 236 ? -28.116 11.049 -3.542 1.00 82.25 236 VAL A N 1
ATOM 1841 C CA . VAL A 1 236 ? -26.923 10.613 -4.284 1.00 82.25 236 VAL A CA 1
ATOM 1842 C C . VAL A 1 236 ? -25.656 11.325 -3.786 1.00 82.25 236 VAL A C 1
ATOM 1844 O O . VAL A 1 236 ? -24.577 10.720 -3.746 1.00 82.25 236 VAL A O 1
ATOM 1847 N N . TYR A 1 237 ? -25.781 12.592 -3.394 1.00 82.81 237 TYR A N 1
ATOM 1848 C CA . TYR A 1 237 ? -24.684 13.434 -2.910 1.00 82.81 237 TYR A CA 1
ATOM 1849 C C . TYR A 1 237 ? -24.531 13.391 -1.385 1.00 82.81 237 TYR A C 1
ATOM 1851 O O . TYR A 1 237 ? -23.452 13.686 -0.882 1.00 82.81 237 TYR A O 1
ATOM 1859 N N . ASP A 1 238 ? -25.570 12.962 -0.665 1.00 84.12 238 ASP A N 1
ATOM 1860 C CA . ASP A 1 238 ? -25.585 12.916 0.804 1.00 84.12 238 ASP A CA 1
ATOM 1861 C C . ASP A 1 238 ? -24.806 11.727 1.402 1.00 84.12 238 ASP A C 1
ATOM 1863 O O . ASP A 1 238 ? -24.615 11.652 2.618 1.00 84.12 238 ASP A O 1
ATOM 1867 N N . LEU A 1 239 ? -24.344 10.780 0.575 1.00 88.25 239 LEU A N 1
ATOM 1868 C CA . LEU A 1 239 ? -23.528 9.662 1.049 1.00 88.25 239 LEU A CA 1
ATOM 1869 C C . LEU A 1 239 ? -22.101 10.121 1.408 1.00 88.25 239 LEU A C 1
ATOM 1871 O O . LEU A 1 239 ? -21.410 10.675 0.548 1.00 88.25 239 LEU A O 1
ATOM 1875 N N . PRO A 1 240 ? -21.606 9.832 2.631 1.00 90.81 240 PRO A N 1
ATOM 1876 C CA . PRO A 1 240 ? -20.278 10.242 3.080 1.00 90.81 240 PRO A CA 1
ATOM 1877 C C . PRO A 1 240 ? -19.196 9.341 2.471 1.00 90.81 240 PRO A C 1
ATOM 1879 O O . PRO A 1 240 ? -18.689 8.413 3.104 1.00 90.81 240 PRO A O 1
ATOM 1882 N N . ARG A 1 241 ? -18.858 9.595 1.205 1.00 94.81 241 ARG A N 1
ATOM 1883 C CA . ARG A 1 241 ? -17.820 8.849 0.486 1.00 94.81 241 ARG A CA 1
ATOM 1884 C C . ARG A 1 241 ? -16.433 9.155 1.040 1.00 94.81 241 ARG A C 1
ATOM 1886 O O . ARG A 1 241 ? -16.133 10.271 1.455 1.00 94.81 241 ARG A O 1
ATOM 1893 N N . ILE A 1 242 ? -15.583 8.136 1.032 1.00 98.25 242 ILE A N 1
ATOM 1894 C CA . ILE A 1 242 ? -14.214 8.183 1.539 1.00 98.25 242 ILE A CA 1
ATOM 1895 C C . ILE A 1 242 ? -13.259 8.218 0.351 1.00 98.25 242 ILE A C 1
ATOM 1897 O O . ILE A 1 242 ? -13.397 7.436 -0.589 1.00 98.25 242 ILE A O 1
ATOM 1901 N N . TYR A 1 243 ? -12.257 9.088 0.413 1.00 98.50 243 TYR A N 1
ATOM 1902 C CA . TYR A 1 243 ? -11.303 9.316 -0.666 1.00 98.50 243 TYR A CA 1
ATOM 1903 C C . TYR A 1 243 ? -9.900 8.903 -0.255 1.00 98.50 243 TYR A C 1
ATOM 1905 O O . TYR A 1 243 ? -9.426 9.222 0.839 1.00 98.50 243 TYR A O 1
ATOM 1913 N N . LEU A 1 244 ? -9.216 8.223 -1.171 1.00 98.25 244 LEU A N 1
ATOM 1914 C CA . LEU A 1 244 ? -7.855 7.748 -0.981 1.00 98.25 244 LEU A CA 1
ATOM 1915 C C . LEU A 1 244 ? -6.863 8.726 -1.608 1.00 98.25 244 LEU A C 1
ATOM 1917 O O . LEU A 1 244 ? -6.937 9.040 -2.799 1.00 98.25 244 LEU A O 1
ATOM 1921 N N . THR A 1 245 ? -5.907 9.193 -0.802 1.00 97.94 245 THR A N 1
ATOM 1922 C CA . THR A 1 245 ? -4.820 10.051 -1.279 1.00 97.94 245 THR A CA 1
ATOM 1923 C C . THR A 1 245 ? -3.455 9.492 -0.907 1.00 97.94 245 THR A C 1
ATOM 1925 O O . THR A 1 245 ? -3.185 9.207 0.254 1.00 97.94 245 THR A O 1
ATOM 1928 N N . ASP A 1 246 ? -2.572 9.415 -1.898 1.00 96.69 246 ASP A N 1
ATOM 1929 C CA . ASP A 1 246 ? -1.145 9.152 -1.729 1.00 96.69 246 ASP A CA 1
ATOM 1930 C C . ASP A 1 246 ? -0.374 10.473 -1.804 1.00 96.69 246 ASP A C 1
ATOM 1932 O O . ASP A 1 246 ? -0.619 11.310 -2.681 1.00 96.69 246 ASP A O 1
ATOM 1936 N N . VAL A 1 247 ? 0.542 10.690 -0.865 1.00 93.06 247 VAL A N 1
ATOM 1937 C CA . VAL A 1 247 ? 1.349 11.905 -0.795 1.00 93.06 247 VAL A CA 1
ATOM 1938 C C . VAL A 1 247 ? 2.723 11.609 -1.385 1.00 93.06 247 VAL A C 1
ATOM 1940 O O . VAL A 1 247 ? 3.429 10.698 -0.975 1.00 93.06 247 VAL A O 1
ATOM 1943 N N . LYS A 1 248 ? 3.145 12.397 -2.373 1.00 91.56 248 LYS A N 1
ATOM 1944 C CA . LYS A 1 248 ? 4.461 12.276 -3.006 1.00 91.56 248 LYS A CA 1
ATOM 1945 C C . LYS A 1 248 ? 5.284 13.531 -2.784 1.00 91.56 248 LYS A C 1
ATOM 1947 O O . LYS A 1 248 ? 4.839 14.645 -3.040 1.00 91.56 248 LYS A O 1
ATOM 1952 N N . THR A 1 249 ? 6.546 13.356 -2.411 1.00 85.69 249 THR A N 1
ATOM 1953 C CA . THR A 1 249 ? 7.492 14.470 -2.265 1.00 85.69 249 THR A CA 1
ATOM 1954 C C . THR A 1 249 ? 8.346 14.646 -3.515 1.00 85.69 249 THR A C 1
ATOM 1956 O O . THR A 1 249 ? 8.922 13.673 -4.010 1.00 85.69 249 THR A O 1
ATOM 1959 N N . LYS A 1 250 ? 8.477 15.878 -4.016 1.00 82.62 250 LYS A N 1
ATOM 1960 C CA . LYS A 1 250 ? 9.272 16.199 -5.211 1.00 82.62 250 LYS A CA 1
ATOM 1961 C C . LYS A 1 250 ? 10.100 17.467 -5.028 1.00 82.62 250 LYS A C 1
ATOM 1963 O O . LYS A 1 250 ? 9.649 18.437 -4.432 1.00 82.62 250 LYS A O 1
ATOM 1968 N N . GLY A 1 251 ? 11.293 17.480 -5.627 1.00 78.81 251 GLY A N 1
ATOM 1969 C CA . GLY A 1 251 ? 12.142 18.677 -5.688 1.00 78.81 251 GLY A CA 1
ATOM 1970 C C . GLY A 1 251 ? 11.767 19.657 -6.806 1.00 78.81 251 GLY A C 1
ATOM 1971 O O . GLY A 1 251 ? 12.068 20.838 -6.700 1.00 78.81 251 GLY A O 1
ATOM 1972 N N . ASN A 1 252 ? 11.107 19.184 -7.869 1.00 81.12 252 ASN A N 1
ATOM 1973 C CA . ASN A 1 252 ? 10.630 20.026 -8.970 1.00 81.12 252 ASN A CA 1
ATOM 1974 C C . ASN A 1 252 ? 9.123 20.295 -8.829 1.00 81.12 252 ASN A C 1
ATOM 1976 O O . ASN A 1 252 ? 8.361 19.370 -8.538 1.00 81.12 252 ASN A O 1
ATOM 1980 N N . ARG A 1 253 ? 8.706 21.537 -9.104 1.00 80.31 253 ARG A N 1
ATOM 1981 C CA . ARG A 1 253 ? 7.320 22.023 -9.021 1.00 80.31 253 ARG A CA 1
ATOM 1982 C C . ARG A 1 253 ? 6.449 21.630 -10.223 1.00 80.31 253 ARG A C 1
ATOM 1984 O O . ARG A 1 253 ? 5.252 21.885 -10.216 1.00 80.31 253 ARG A O 1
ATOM 1991 N N . SER A 1 254 ? 6.998 20.987 -11.256 1.00 84.50 254 SER A N 1
ATOM 1992 C CA . SER A 1 254 ? 6.183 20.467 -12.362 1.00 84.50 254 SER A CA 1
ATOM 1993 C C . SER A 1 254 ? 5.419 19.196 -11.958 1.00 84.50 254 SER A C 1
ATOM 1995 O O . SER A 1 254 ? 6.021 18.178 -11.569 1.00 84.50 254 SER A O 1
ATOM 1997 N N . LEU A 1 255 ? 4.097 19.221 -12.121 1.00 86.19 255 LEU A N 1
ATOM 1998 C CA . LEU A 1 255 ? 3.241 18.055 -11.916 1.00 86.19 255 LEU A CA 1
ATOM 1999 C C . LEU A 1 255 ? 3.432 17.030 -13.046 1.00 86.19 255 LEU A C 1
ATOM 2001 O O . LEU A 1 255 ? 3.428 17.420 -14.216 1.00 86.19 255 LEU A O 1
ATOM 2005 N N . PRO A 1 256 ? 3.573 15.727 -12.736 1.00 85.19 256 PRO A N 1
ATOM 2006 C CA . PRO A 1 256 ? 3.571 14.689 -13.761 1.00 85.19 256 PRO A CA 1
ATOM 2007 C C . PRO A 1 256 ? 2.270 14.695 -14.567 1.00 85.19 256 PRO A C 1
ATOM 2009 O O . PRO A 1 256 ? 1.200 15.044 -14.056 1.00 85.19 256 PRO A O 1
ATOM 2012 N N . ASN A 1 257 ? 2.370 14.279 -15.827 1.00 87.00 257 ASN A N 1
ATOM 2013 C CA . ASN A 1 257 ? 1.204 13.948 -16.635 1.00 87.00 257 ASN A CA 1
ATOM 2014 C C . ASN A 1 257 ? 0.717 12.545 -16.236 1.00 87.00 257 ASN A C 1
ATOM 2016 O O . ASN A 1 257 ? 1.529 11.620 -16.167 1.00 87.00 257 ASN A O 1
ATOM 2020 N N . VAL A 1 258 ? -0.587 12.385 -16.000 1.00 84.31 258 VAL A N 1
ATOM 2021 C CA . VAL A 1 258 ? -1.210 11.106 -15.613 1.00 84.31 258 VAL A CA 1
ATOM 2022 C C . VAL A 1 258 ? -0.958 10.014 -16.659 1.00 84.31 258 VAL A C 1
ATOM 2024 O O . VAL A 1 258 ? -0.733 8.863 -16.306 1.00 84.31 258 VAL A O 1
ATOM 2027 N N . LYS A 1 259 ? -0.888 10.382 -17.945 1.00 84.81 259 LYS A N 1
ATOM 2028 C CA . LYS A 1 259 ? -0.601 9.459 -19.056 1.00 84.81 259 LYS A CA 1
ATOM 2029 C C . LYS A 1 259 ? 0.890 9.143 -19.225 1.00 84.81 259 LYS A C 1
ATOM 2031 O O . LYS A 1 259 ? 1.258 8.378 -20.109 1.00 84.81 259 LYS A O 1
ATOM 2036 N N . SER A 1 260 ? 1.771 9.755 -18.429 1.00 88.12 260 SER A N 1
ATOM 2037 C CA . SER A 1 260 ? 3.210 9.513 -18.545 1.00 88.12 260 SER A CA 1
ATOM 2038 C C . SER A 1 260 ? 3.613 8.182 -17.917 1.00 88.12 260 SER A C 1
ATOM 2040 O O . SER A 1 260 ? 3.159 7.803 -16.836 1.00 88.12 260 SER A O 1
ATOM 2042 N N . THR A 1 261 ? 4.572 7.512 -18.545 1.00 88.38 261 THR A N 1
ATOM 2043 C CA . THR A 1 261 ? 5.153 6.257 -18.053 1.00 88.38 261 THR A CA 1
ATOM 2044 C C . THR A 1 261 ? 5.891 6.413 -16.721 1.00 88.38 261 THR A C 1
ATOM 2046 O O . THR A 1 261 ? 6.090 5.433 -16.005 1.00 88.38 261 THR A O 1
ATOM 2049 N N . GLY A 1 262 ? 6.278 7.641 -16.356 1.00 87.44 262 GLY A N 1
ATOM 2050 C CA . GLY A 1 262 ? 6.847 7.963 -15.048 1.00 87.44 262 GLY A CA 1
ATOM 2051 C C . GLY A 1 262 ? 5.811 8.077 -13.923 1.00 87.44 262 GLY A C 1
ATOM 2052 O O . GLY A 1 262 ? 6.176 7.928 -12.761 1.00 87.44 262 GLY A O 1
ATOM 2053 N N . PHE A 1 263 ? 4.535 8.318 -14.247 1.00 92.00 263 PHE A N 1
ATOM 2054 C CA . PHE A 1 263 ? 3.431 8.356 -13.277 1.00 92.00 263 PHE A CA 1
ATOM 2055 C C . PHE A 1 263 ? 2.794 6.977 -13.051 1.00 92.00 263 PHE A C 1
ATOM 2057 O O . PHE A 1 263 ? 2.177 6.747 -12.012 1.00 92.00 263 PHE A O 1
ATOM 2064 N N . ARG A 1 264 ? 2.995 6.034 -13.982 1.00 93.75 264 ARG A N 1
ATOM 2065 C CA . ARG A 1 264 ? 2.431 4.676 -13.939 1.00 93.75 264 ARG A CA 1
ATOM 2066 C C . ARG A 1 264 ? 2.606 3.952 -12.590 1.00 93.75 264 ARG A C 1
ATOM 2068 O O . ARG A 1 264 ? 1.627 3.360 -12.146 1.00 93.75 264 ARG A O 1
ATOM 2075 N N . PRO A 1 265 ? 3.762 4.013 -11.892 1.00 94.81 265 PRO A N 1
ATOM 2076 C CA . PRO A 1 265 ? 3.875 3.410 -10.565 1.00 94.81 265 PRO A CA 1
ATOM 2077 C C . PRO A 1 265 ? 2.883 4.006 -9.554 1.00 94.81 265 PRO A C 1
ATOM 2079 O O . PRO A 1 265 ? 2.195 3.273 -8.858 1.00 94.81 265 PRO A O 1
ATOM 2082 N N . THR A 1 266 ? 2.742 5.332 -9.502 1.00 95.56 266 THR A N 1
ATOM 2083 C CA . THR A 1 266 ? 1.781 5.992 -8.602 1.00 95.56 266 THR A CA 1
ATOM 2084 C C . THR A 1 266 ? 0.340 5.613 -8.938 1.00 95.56 266 THR A C 1
ATOM 2086 O O . THR A 1 266 ? -0.438 5.335 -8.029 1.00 95.56 266 THR A O 1
ATOM 2089 N N . LEU A 1 267 ? 0.010 5.532 -10.231 1.00 96.25 267 LEU A N 1
ATOM 2090 C CA . LEU A 1 267 ? -1.303 5.086 -10.696 1.00 96.25 267 LEU A CA 1
ATOM 2091 C C . LEU A 1 267 ? -1.629 3.677 -10.182 1.00 96.25 267 LEU A C 1
ATOM 2093 O O . LEU A 1 267 ? -2.652 3.476 -9.535 1.00 96.25 267 LEU A O 1
ATOM 2097 N N . LEU A 1 268 ? -0.726 2.720 -10.405 1.00 97.25 268 LEU A N 1
ATOM 2098 C CA . LEU A 1 268 ? -0.911 1.329 -9.985 1.00 97.25 268 LEU A CA 1
ATOM 2099 C C . LEU A 1 268 ? -0.929 1.166 -8.463 1.00 97.25 268 LEU A C 1
ATOM 2101 O O . LEU A 1 268 ? -1.689 0.350 -7.955 1.00 97.25 268 LEU A O 1
ATOM 2105 N N . GLN A 1 269 ? -0.122 1.941 -7.735 1.00 97.75 269 GLN A N 1
ATOM 2106 C CA . GLN A 1 269 ? -0.097 1.919 -6.271 1.00 97.75 269 GLN A CA 1
ATOM 2107 C C . GLN A 1 269 ? -1.468 2.265 -5.688 1.00 97.75 269 GLN A C 1
ATOM 2109 O O . GLN A 1 269 ? -1.999 1.521 -4.867 1.00 97.75 269 GLN A O 1
ATOM 2114 N N . LEU A 1 270 ? -2.046 3.376 -6.145 1.00 98.31 270 LEU A N 1
ATOM 2115 C CA . LEU A 1 270 ? -3.356 3.845 -5.709 1.00 98.31 270 LEU A CA 1
ATOM 2116 C C . LEU A 1 270 ? -4.469 2.863 -6.100 1.00 98.31 270 LEU A C 1
ATOM 2118 O O . LEU A 1 270 ? -5.319 2.552 -5.269 1.00 98.31 270 LEU A O 1
ATOM 2122 N N . GLN A 1 271 ? -4.444 2.336 -7.331 1.00 98.19 271 GLN A N 1
ATOM 2123 C CA . GLN A 1 271 ? -5.423 1.336 -7.772 1.00 98.19 271 GLN A CA 1
ATOM 2124 C C . GLN A 1 271 ? -5.327 0.043 -6.952 1.00 98.19 271 GLN A C 1
ATOM 2126 O O . GLN A 1 271 ? -6.351 -0.529 -6.585 1.00 98.19 271 GLN A O 1
ATOM 2131 N N . LEU A 1 272 ? -4.111 -0.404 -6.623 1.00 98.25 272 LEU A N 1
ATOM 2132 C CA . LEU A 1 272 ? -3.906 -1.597 -5.810 1.00 98.25 272 LEU A CA 1
ATOM 2133 C C . LEU A 1 272 ? -4.382 -1.384 -4.367 1.00 98.25 272 LEU A C 1
ATOM 2135 O O . LEU A 1 272 ? -5.042 -2.264 -3.826 1.00 98.25 272 LEU A O 1
ATOM 2139 N N . TYR A 1 273 ? -4.138 -0.215 -3.765 1.00 98.69 273 TYR A N 1
ATOM 2140 C CA . TYR A 1 273 ? -4.703 0.111 -2.451 1.00 98.69 273 TYR A CA 1
ATOM 2141 C C . TYR A 1 273 ? -6.229 0.156 -2.458 1.00 98.69 273 TYR A C 1
ATOM 2143 O O . TYR A 1 273 ? -6.849 -0.430 -1.573 1.00 98.69 273 TYR A O 1
ATOM 2151 N N . TYR A 1 274 ? -6.831 0.796 -3.466 1.00 98.56 274 TYR A N 1
ATOM 2152 C CA . TYR A 1 274 ? -8.283 0.816 -3.638 1.00 98.56 274 TYR A CA 1
ATOM 2153 C C . TYR A 1 274 ? -8.854 -0.601 -3.730 1.00 98.56 274 TYR A C 1
ATOM 2155 O O . TYR A 1 274 ? -9.829 -0.930 -3.052 1.00 98.56 274 TYR A O 1
ATOM 2163 N N . HIS A 1 275 ? -8.220 -1.461 -4.532 1.00 97.88 275 HIS A N 1
ATOM 2164 C CA . HIS A 1 275 ? -8.644 -2.844 -4.686 1.00 97.88 275 HIS A CA 1
ATOM 2165 C C . HIS A 1 275 ? -8.489 -3.650 -3.394 1.00 97.88 275 HIS A C 1
ATOM 2167 O O . HIS A 1 275 ? -9.453 -4.274 -2.957 1.00 97.88 275 HIS A O 1
ATOM 2173 N N . MET A 1 276 ? -7.314 -3.607 -2.759 1.00 98.12 276 MET A N 1
ATOM 2174 C CA . MET A 1 276 ? -7.044 -4.350 -1.526 1.00 98.12 276 MET A CA 1
ATOM 2175 C C . MET A 1 276 ? -7.979 -3.931 -0.392 1.00 98.12 276 MET A C 1
ATOM 2177 O O . MET A 1 276 ? -8.512 -4.799 0.289 1.00 98.12 276 MET A O 1
ATOM 2181 N N . LEU A 1 277 ? -8.217 -2.626 -0.209 1.00 98.31 277 LEU A N 1
ATOM 2182 C CA . LEU A 1 277 ? -9.099 -2.136 0.850 1.00 98.31 277 LEU A CA 1
ATOM 2183 C C . LEU A 1 277 ? -10.542 -2.601 0.626 1.00 98.31 277 LEU A C 1
ATOM 2185 O O . LEU A 1 277 ? -11.141 -3.161 1.538 1.00 98.31 277 LEU A O 1
ATOM 2189 N N . ASN A 1 278 ? -11.075 -2.454 -0.592 1.00 97.75 278 ASN A N 1
ATOM 2190 C CA . ASN A 1 278 ? -12.414 -2.953 -0.921 1.00 97.75 278 ASN A CA 1
ATOM 2191 C C . ASN A 1 278 ? -12.550 -4.461 -0.696 1.00 97.75 278 ASN A C 1
ATOM 2193 O O . ASN A 1 278 ? -13.542 -4.900 -0.114 1.00 97.75 278 ASN A O 1
ATOM 2197 N N . ARG A 1 279 ? -11.566 -5.260 -1.129 1.00 96.81 279 ARG A N 1
ATOM 2198 C CA . ARG A 1 279 ? -11.576 -6.712 -0.899 1.00 96.81 279 ARG A CA 1
ATOM 2199 C C . ARG A 1 279 ? -11.534 -7.030 0.590 1.00 96.81 279 ARG A C 1
ATOM 2201 O O . ARG A 1 279 ? -12.390 -7.761 1.055 1.00 96.81 279 ARG A O 1
ATOM 2208 N N . LEU A 1 280 ? -10.659 -6.389 1.362 1.00 96.75 280 LEU A N 1
ATOM 2209 C CA . LEU A 1 280 ? -10.589 -6.586 2.814 1.00 96.75 280 LEU A CA 1
ATOM 2210 C C . LEU A 1 280 ? -11.917 -6.277 3.539 1.00 96.75 280 LEU A C 1
ATOM 2212 O O . LEU A 1 280 ? -12.196 -6.855 4.585 1.00 96.75 280 LEU A O 1
ATOM 2216 N N . ILE A 1 281 ? -12.740 -5.373 2.997 1.00 96.69 281 ILE A N 1
ATOM 2217 C CA . ILE A 1 281 ? -14.067 -5.039 3.541 1.00 96.69 281 ILE A CA 1
ATOM 2218 C C . ILE A 1 281 ? -15.127 -6.080 3.135 1.00 96.69 281 ILE A C 1
ATOM 2220 O O . ILE A 1 281 ? -15.950 -6.487 3.963 1.00 96.69 281 ILE A O 1
ATOM 2224 N N . THR A 1 282 ? -15.135 -6.464 1.855 1.00 94.88 282 THR A N 1
ATOM 2225 C CA . THR A 1 282 ? -16.249 -7.175 1.196 1.00 94.88 282 THR A CA 1
ATOM 2226 C C . THR A 1 282 ? -16.055 -8.683 1.070 1.00 94.88 282 THR A C 1
ATOM 2228 O O . THR A 1 282 ? -17.037 -9.402 0.903 1.00 94.88 282 THR A O 1
ATOM 2231 N N . SER A 1 283 ? -14.821 -9.176 1.146 1.00 94.25 283 SER A N 1
ATOM 2232 C CA . SER A 1 283 ? -14.481 -10.594 1.048 1.00 94.25 283 SER A CA 1
ATOM 2233 C C . SER A 1 283 ? -13.788 -11.098 2.309 1.00 94.25 283 SER A C 1
ATOM 2235 O O . SER A 1 283 ? -13.368 -10.324 3.166 1.00 94.25 283 SER A O 1
ATOM 2237 N N . ASP A 1 284 ? -13.644 -12.419 2.391 1.00 92.69 284 ASP A N 1
ATOM 2238 C CA . ASP A 1 284 ? -12.879 -13.102 3.435 1.00 92.69 284 ASP A CA 1
ATOM 2239 C C . ASP A 1 284 ? -11.564 -13.680 2.858 1.00 92.69 284 ASP A C 1
ATOM 2241 O O . ASP A 1 284 ? -11.064 -14.707 3.311 1.00 92.69 284 ASP A O 1
ATOM 2245 N N . ASP A 1 285 ? -10.997 -13.030 1.826 1.00 92.62 285 ASP A N 1
ATOM 2246 C CA . ASP A 1 285 ? -9.771 -13.494 1.143 1.00 92.62 285 ASP A CA 1
ATOM 2247 C C . ASP A 1 285 ? -8.542 -13.476 2.072 1.00 92.62 285 ASP A C 1
ATOM 2249 O O . ASP A 1 285 ? -7.593 -14.238 1.881 1.00 92.62 285 ASP A O 1
ATOM 2253 N N . VAL A 1 286 ? -8.538 -12.572 3.057 1.00 95.62 286 VAL A N 1
ATOM 2254 C CA . VAL A 1 286 ? -7.469 -12.421 4.047 1.00 95.62 286 VAL A CA 1
ATOM 2255 C C . VAL A 1 286 ? -8.003 -12.825 5.415 1.00 95.62 286 VAL A C 1
ATOM 2257 O O . VAL A 1 286 ? -8.809 -12.112 6.014 1.00 95.62 286 VAL A O 1
ATOM 2260 N N . THR A 1 287 ? -7.506 -13.943 5.935 1.00 95.62 287 THR A N 1
ATOM 2261 C CA . THR A 1 287 ? -7.829 -14.435 7.278 1.00 95.62 287 THR A CA 1
ATOM 2262 C C . THR A 1 287 ? -6.629 -14.327 8.205 1.00 95.62 287 THR A C 1
ATOM 2264 O O . THR A 1 287 ? -5.479 -14.321 7.761 1.00 95.62 287 THR A O 1
ATOM 2267 N N . ILE A 1 288 ? -6.881 -14.286 9.513 1.00 95.56 288 ILE A N 1
ATOM 2268 C CA . ILE A 1 288 ? -5.801 -14.279 10.502 1.00 95.56 288 ILE A CA 1
ATOM 2269 C C . ILE A 1 288 ? -4.931 -15.542 10.420 1.00 95.56 288 ILE A C 1
ATOM 2271 O O . ILE A 1 288 ? -3.722 -15.454 10.607 1.00 95.56 288 ILE A O 1
ATOM 2275 N N . ASP A 1 289 ? -5.510 -16.686 10.047 1.00 95.44 289 ASP A N 1
ATOM 2276 C CA . ASP A 1 289 ? -4.788 -17.952 9.877 1.00 95.44 289 ASP A CA 1
ATOM 2277 C C . ASP A 1 289 ? -3.758 -17.875 8.747 1.00 95.44 289 ASP A C 1
ATOM 2279 O O . ASP A 1 289 ? -2.639 -18.376 8.875 1.00 95.44 289 ASP A O 1
ATOM 2283 N N . LEU A 1 290 ? -4.103 -17.191 7.648 1.00 95.19 290 LEU A N 1
ATOM 2284 C CA . LEU A 1 290 ? -3.168 -16.940 6.554 1.00 95.19 290 LEU A CA 1
ATOM 2285 C C . LEU A 1 290 ? -1.952 -16.150 7.055 1.00 95.19 290 LEU A C 1
ATOM 2287 O O . LEU A 1 290 ? -0.815 -16.466 6.698 1.00 95.19 290 LEU A O 1
ATOM 2291 N N . LEU A 1 291 ? -2.178 -15.142 7.903 1.00 95.06 291 LEU A N 1
ATOM 2292 C CA . LEU A 1 291 ? -1.103 -14.362 8.515 1.00 95.06 291 LEU A CA 1
ATOM 2293 C C . LEU A 1 291 ? -0.302 -15.204 9.519 1.00 95.06 291 LEU A C 1
ATOM 2295 O O . LEU A 1 291 ? 0.927 -15.136 9.502 1.00 95.06 291 LEU A O 1
ATOM 2299 N N . ALA A 1 292 ? -0.968 -16.013 10.342 1.00 95.94 292 ALA A N 1
ATOM 2300 C CA . ALA A 1 292 ? -0.344 -16.880 11.339 1.00 95.94 292 ALA A CA 1
ATOM 2301 C C . ALA A 1 292 ? 0.645 -17.854 10.688 1.00 95.94 292 ALA A C 1
ATOM 2303 O O . ALA A 1 292 ? 1.812 -17.914 11.079 1.00 95.94 292 ALA A O 1
ATOM 2304 N N . VAL A 1 293 ? 0.228 -18.518 9.604 1.00 94.94 293 VAL A N 1
ATOM 2305 C CA . VAL A 1 293 ? 1.102 -19.382 8.794 1.00 94.94 293 VAL A CA 1
ATOM 2306 C C . VAL A 1 293 ? 2.224 -18.574 8.143 1.00 94.94 293 VAL A C 1
ATOM 2308 O O . VAL A 1 293 ? 3.377 -19.003 8.119 1.00 94.94 293 VAL A O 1
ATOM 2311 N N . ARG A 1 294 ? 1.913 -17.388 7.606 1.00 94.25 294 ARG A N 1
ATOM 2312 C CA . ARG A 1 294 ? 2.883 -16.582 6.857 1.00 94.25 294 ARG A CA 1
ATOM 2313 C C . ARG A 1 294 ? 4.000 -16.004 7.727 1.00 94.25 294 ARG A C 1
ATOM 2315 O O . ARG A 1 294 ? 5.129 -15.872 7.247 1.00 94.25 294 ARG A O 1
ATOM 2322 N N . TYR A 1 295 ? 3.680 -15.614 8.955 1.00 93.31 295 TYR A N 1
ATOM 2323 C CA . TYR A 1 295 ? 4.586 -14.924 9.878 1.00 93.31 295 TYR A CA 1
ATOM 2324 C C . TYR A 1 295 ? 5.015 -15.781 11.074 1.00 93.31 295 TYR A C 1
ATOM 2326 O O . TYR A 1 295 ? 5.837 -15.323 11.878 1.00 93.31 295 TYR A O 1
ATOM 2334 N N . ASP A 1 296 ? 4.541 -17.028 11.139 1.00 94.19 296 ASP A N 1
ATOM 2335 C CA . ASP A 1 296 ? 4.905 -18.016 12.153 1.00 94.19 296 ASP A CA 1
ATOM 2336 C C . ASP A 1 296 ? 4.569 -17.510 13.568 1.00 94.19 296 ASP A C 1
ATOM 2338 O O . ASP A 1 296 ? 5.447 -17.294 14.405 1.00 94.19 296 ASP A O 1
ATOM 2342 N N . PHE A 1 297 ? 3.286 -17.228 13.801 1.00 95.25 297 PHE A N 1
ATOM 2343 C CA . PHE A 1 297 ? 2.738 -16.861 15.112 1.00 95.25 297 PHE A CA 1
ATOM 2344 C C . PHE A 1 297 ? 1.468 -17.667 15.409 1.00 95.25 297 PHE A C 1
ATOM 2346 O O . PHE A 1 297 ? 0.864 -18.224 14.495 1.00 95.25 297 PHE A O 1
ATOM 2353 N N . ASP A 1 298 ? 1.054 -17.710 16.676 1.00 97.25 298 ASP A N 1
ATOM 2354 C CA . ASP A 1 298 ? -0.196 -18.358 17.095 1.00 97.25 298 ASP A CA 1
ATOM 2355 C C . ASP A 1 298 ? -1.308 -17.312 17.273 1.00 97.25 298 ASP A C 1
ATOM 2357 O O . ASP A 1 298 ? -1.207 -16.425 18.120 1.00 97.25 298 ASP A O 1
ATOM 2361 N N . ALA A 1 299 ? -2.364 -17.394 16.459 1.00 97.00 299 ALA A N 1
ATOM 2362 C CA . ALA A 1 299 ? -3.454 -16.420 16.471 1.00 97.00 299 ALA A CA 1
ATOM 2363 C C . ALA A 1 299 ? -4.357 -16.518 17.716 1.00 97.00 299 ALA A C 1
ATOM 2365 O O . ALA A 1 299 ? -4.984 -15.524 18.097 1.00 97.00 299 ALA A O 1
ATOM 2366 N N . GLU A 1 300 ? -4.400 -17.686 18.366 1.00 97.50 300 GLU A N 1
ATOM 2367 C CA . GLU A 1 300 ? -5.221 -17.930 19.557 1.00 97.50 300 GLU A CA 1
ATOM 2368 C C . GLU A 1 300 ? -4.484 -17.626 20.861 1.00 97.50 300 GLU A C 1
ATOM 2370 O O . GLU A 1 300 ? -5.110 -17.487 21.918 1.00 97.50 300 GLU A O 1
ATOM 2375 N N . LYS A 1 301 ? -3.156 -17.490 20.796 1.00 97.12 301 LYS A N 1
ATOM 2376 C CA . LYS A 1 301 ? -2.334 -17.161 21.953 1.00 97.12 301 LYS A CA 1
ATOM 2377 C C . LYS A 1 301 ? -2.729 -15.786 22.510 1.00 97.12 301 LYS A C 1
ATOM 2379 O O . LYS A 1 301 ? -2.813 -14.816 21.753 1.00 97.12 301 LYS A O 1
ATOM 2384 N N . PRO A 1 302 ? -2.952 -15.681 23.832 1.00 97.00 302 PRO A N 1
ATOM 2385 C CA . PRO A 1 302 ? -3.343 -14.422 24.437 1.00 97.00 302 PRO A CA 1
ATOM 2386 C C . PRO A 1 302 ? -2.206 -13.398 24.380 1.00 97.00 302 PRO A C 1
ATOM 2388 O O . PRO A 1 302 ? -1.029 -13.752 24.515 1.00 97.00 302 PRO A O 1
ATOM 2391 N N . PHE A 1 303 ? -2.573 -12.125 24.234 1.00 96.56 303 PHE A N 1
ATOM 2392 C CA . PHE A 1 303 ? -1.644 -11.003 24.330 1.00 96.56 303 PHE A CA 1
ATOM 2393 C C . PHE A 1 303 ? -0.983 -10.933 25.706 1.00 96.56 303 PHE A C 1
ATOM 2395 O O . PHE A 1 303 ? -1.521 -11.402 26.716 1.00 96.56 303 PHE A O 1
ATOM 2402 N N . THR A 1 304 ? 0.191 -10.310 25.764 1.00 95.00 304 THR A N 1
ATOM 2403 C CA . THR A 1 304 ? 0.869 -10.105 27.045 1.00 95.00 304 THR A CA 1
ATOM 2404 C C . THR A 1 304 ? 0.127 -9.085 27.912 1.00 95.00 304 THR A C 1
ATOM 2406 O O . THR A 1 304 ? -0.451 -8.116 27.424 1.00 95.00 304 THR A O 1
ATOM 2409 N N . ASN A 1 305 ? 0.172 -9.266 29.237 1.00 91.94 305 ASN A N 1
ATOM 2410 C CA . ASN A 1 305 ? -0.442 -8.313 30.171 1.00 91.94 305 ASN A CA 1
ATOM 2411 C C . ASN A 1 305 ? 0.150 -6.901 30.035 1.00 91.94 305 ASN A C 1
ATOM 2413 O O . ASN A 1 305 ? -0.572 -5.925 30.216 1.00 91.94 305 ASN A O 1
ATOM 2417 N N . ALA A 1 306 ? 1.445 -6.800 29.707 1.00 91.00 306 ALA A N 1
ATOM 2418 C CA . ALA A 1 306 ? 2.103 -5.526 29.426 1.00 91.00 306 ALA A CA 1
ATOM 2419 C C . ALA A 1 306 ? 1.453 -4.838 28.218 1.00 91.00 306 ALA A C 1
ATOM 2421 O O . ALA A 1 306 ? 1.003 -3.702 28.338 1.00 91.00 306 ALA A O 1
ATOM 2422 N N . PHE A 1 307 ? 1.284 -5.567 27.108 1.00 92.06 307 PHE A N 1
ATOM 2423 C CA . PHE A 1 307 ? 0.597 -5.061 25.923 1.00 92.06 307 PHE A CA 1
ATOM 2424 C C . PHE A 1 307 ? -0.836 -4.609 26.234 1.00 92.06 307 PHE A C 1
ATOM 2426 O O . PHE A 1 307 ? -1.201 -3.479 25.924 1.00 92.06 307 PHE A O 1
ATOM 2433 N N . VAL A 1 308 ? -1.644 -5.449 26.892 1.00 91.44 308 VAL A N 1
ATOM 2434 C CA . VAL A 1 308 ? -3.041 -5.108 27.220 1.00 91.44 308 VAL A CA 1
ATOM 2435 C C . VAL A 1 308 ? -3.119 -3.880 28.131 1.00 91.44 308 VAL A C 1
ATOM 2437 O O . VAL A 1 308 ? -3.951 -3.005 27.903 1.00 91.44 308 VAL A O 1
ATOM 2440 N N . SER A 1 309 ? -2.242 -3.784 29.134 1.00 87.19 309 SER A N 1
ATOM 2441 C CA . SER A 1 309 ? -2.218 -2.657 30.069 1.00 87.19 309 SER A CA 1
ATOM 2442 C C . SER A 1 309 ? -1.772 -1.354 29.410 1.00 87.19 309 SER A C 1
ATOM 2444 O O . SER A 1 309 ? -2.339 -0.307 29.712 1.00 87.19 309 SER A O 1
ATOM 2446 N N . GLU A 1 310 ? -0.753 -1.394 28.550 1.00 87.81 310 GLU A N 1
ATOM 2447 C CA . GLU A 1 310 ? -0.252 -0.205 27.859 1.00 87.81 310 GLU A CA 1
ATOM 2448 C C . GLU A 1 310 ? -1.259 0.260 26.806 1.00 87.81 310 GLU A C 1
ATOM 2450 O O . GLU A 1 310 ? -1.717 1.396 26.850 1.00 87.81 310 GLU A O 1
ATOM 2455 N N . VAL A 1 311 ? -1.678 -0.624 25.899 1.00 85.44 311 VAL A N 1
ATOM 2456 C CA . VAL A 1 311 ? -2.585 -0.272 24.797 1.00 85.44 311 VAL A CA 1
ATOM 2457 C C . VAL A 1 311 ? -3.984 0.093 25.306 1.00 85.44 311 VAL A C 1
ATOM 2459 O O . VAL A 1 311 ? -4.578 1.051 24.808 1.00 85.44 311 VAL A O 1
ATOM 2462 N N . GLY A 1 312 ? -4.504 -0.634 26.301 1.00 76.44 312 GLY A N 1
ATOM 2463 C CA . GLY A 1 312 ? -5.803 -0.352 26.915 1.00 76.44 312 GLY A CA 1
ATOM 2464 C C . GLY A 1 312 ? -5.780 0.929 27.747 1.00 76.44 312 GLY A C 1
ATOM 2465 O O . GLY A 1 312 ? -6.523 1.869 27.464 1.00 76.44 312 GLY A O 1
ATOM 2466 N N . GLY A 1 313 ? -4.856 1.012 28.711 1.00 70.44 313 GLY A N 1
ATOM 2467 C CA . GLY A 1 313 ? -4.807 2.109 29.680 1.00 70.44 313 GLY A CA 1
ATOM 2468 C C . GLY A 1 313 ? -4.473 3.475 29.076 1.00 70.44 313 GLY A C 1
ATOM 2469 O O . GLY A 1 313 ? -4.952 4.495 29.573 1.00 70.44 313 GLY A O 1
ATOM 2470 N N . LEU A 1 314 ? -3.693 3.516 27.988 1.00 66.12 314 LEU A N 1
ATOM 2471 C CA . LEU A 1 314 ? -3.379 4.760 27.275 1.00 66.12 314 LEU A CA 1
ATOM 2472 C C . LEU A 1 314 ? -4.598 5.366 26.574 1.00 66.12 314 LEU A C 1
ATOM 2474 O O . LEU A 1 314 ? -4.655 6.582 26.394 1.00 66.12 314 LEU A O 1
ATOM 2478 N N . ASN A 1 315 ? -5.561 4.538 26.169 1.00 59.81 315 ASN A N 1
ATOM 2479 C CA . ASN A 1 315 ? -6.735 5.013 25.453 1.00 59.81 315 ASN A CA 1
ATOM 2480 C C . ASN A 1 315 ? -7.832 5.475 26.433 1.00 59.81 315 ASN A C 1
ATOM 2482 O O . ASN A 1 315 ? -8.456 6.506 26.198 1.00 59.81 315 ASN A O 1
ATOM 2486 N N . ASP A 1 316 ? -8.013 4.797 27.570 1.00 55.38 316 ASP A N 1
ATOM 2487 C CA . ASP A 1 316 ? -9.092 5.118 28.524 1.00 55.38 316 ASP A CA 1
ATOM 2488 C C . ASP A 1 316 ? -8.855 6.434 29.276 1.00 55.38 316 ASP A C 1
ATOM 2490 O O . ASP A 1 316 ? -9.753 7.269 29.359 1.00 55.38 316 ASP A O 1
ATOM 2494 N N . GLN A 1 317 ? -7.615 6.710 29.705 1.00 50.75 317 GLN A N 1
ATOM 2495 C CA . GLN A 1 317 ? -7.253 8.011 30.300 1.00 50.75 317 GLN A CA 1
ATOM 2496 C C . GLN A 1 317 ? -7.490 9.190 29.344 1.00 50.75 317 GLN A C 1
ATOM 2498 O O . GLN A 1 317 ? -7.646 10.334 29.773 1.00 50.75 317 GLN A O 1
ATOM 2503 N N . TYR A 1 318 ? -7.501 8.913 28.043 1.00 51.34 318 TYR A N 1
ATOM 2504 C CA . TYR A 1 318 ? -7.615 9.910 26.997 1.00 51.34 318 TYR A CA 1
ATOM 2505 C C . TYR A 1 318 ? -9.076 10.152 26.571 1.00 51.34 318 TYR A C 1
ATOM 2507 O O . TYR A 1 318 ? -9.483 11.303 26.404 1.00 51.34 318 TYR A O 1
ATOM 2515 N N . PHE A 1 319 ? -9.892 9.097 26.471 1.00 48.56 319 PHE A N 1
ATOM 2516 C CA . PHE A 1 319 ? -11.327 9.209 26.175 1.00 48.56 319 PHE A CA 1
ATOM 2517 C C . PHE A 1 319 ? -12.170 9.673 27.385 1.00 48.56 319 PHE A C 1
ATOM 2519 O O . PHE A 1 319 ? -13.156 10.393 27.201 1.00 48.56 319 PHE A O 1
ATOM 2526 N N . ASP A 1 320 ? -11.755 9.389 28.625 1.00 44.66 320 ASP A N 1
ATOM 2527 C CA . ASP A 1 320 ? -12.395 9.968 29.821 1.00 44.66 320 ASP A CA 1
ATOM 2528 C C . ASP A 1 320 ? -12.097 11.473 29.978 1.00 44.66 320 ASP A C 1
ATOM 2530 O O . ASP A 1 320 ? -12.961 12.251 30.401 1.00 44.66 320 ASP A O 1
ATOM 2534 N N . ALA A 1 321 ? -10.905 11.927 29.570 1.00 44.00 321 ALA A N 1
ATOM 2535 C CA . ALA A 1 321 ? -10.563 13.353 29.522 1.00 44.00 321 ALA A CA 1
ATOM 2536 C C . ALA A 1 321 ? -11.388 14.129 28.471 1.00 44.00 321 ALA A C 1
ATOM 2538 O O . ALA A 1 321 ? -11.628 15.324 28.638 1.00 44.00 321 ALA A O 1
ATOM 2539 N N . LEU A 1 322 ? -11.849 13.451 27.413 1.00 40.16 322 LEU A N 1
ATOM 2540 C CA . LEU A 1 322 ? -12.774 13.988 26.407 1.00 40.16 322 LEU A CA 1
ATOM 2541 C C . LEU A 1 322 ? -14.199 14.136 26.958 1.00 40.16 322 LEU A C 1
ATOM 2543 O O . LEU A 1 322 ? -14.805 15.197 26.829 1.00 40.16 322 LEU A O 1
ATOM 2547 N N . SER A 1 323 ? -14.706 13.107 27.642 1.00 41.66 323 SER A N 1
ATOM 2548 C CA . SER A 1 323 ? -16.070 13.105 28.200 1.00 41.66 323 SER A CA 1
ATOM 2549 C C . SER A 1 323 ? -16.258 14.145 29.316 1.00 41.66 323 SER A C 1
ATOM 2551 O O . SER A 1 323 ? -17.346 14.693 29.508 1.00 41.66 323 SER A O 1
ATOM 2553 N N . SER A 1 324 ? -15.183 14.458 30.042 1.00 42.16 324 SER A N 1
ATOM 2554 C CA . SER A 1 324 ? -15.182 15.438 31.135 1.00 42.16 324 SER A CA 1
ATOM 2555 C C . SER A 1 324 ? -15.019 16.896 30.681 1.00 42.16 324 SER A C 1
ATOM 2557 O O . SER A 1 324 ? -15.318 17.792 31.467 1.00 42.16 324 SER A O 1
ATOM 2559 N N . GLN A 1 325 ? -14.612 17.159 29.431 1.00 45.78 325 GLN A N 1
ATOM 2560 C CA . GLN A 1 325 ? -14.537 18.523 28.879 1.00 45.78 325 GLN A CA 1
ATOM 2561 C C . GLN A 1 325 ? -15.817 18.977 28.155 1.00 45.78 325 GLN A C 1
ATOM 2563 O O . GLN A 1 325 ? -16.004 20.179 27.984 1.00 45.78 325 GLN A O 1
ATOM 2568 N N . GLU A 1 326 ? -16.718 18.060 27.784 1.00 42.66 326 GLU A N 1
ATOM 2569 C CA . GLU A 1 326 ? -18.000 18.386 27.124 1.00 42.66 326 GLU A CA 1
ATOM 2570 C C . GLU A 1 326 ? -19.221 18.361 28.066 1.00 42.66 326 GLU A C 1
ATOM 2572 O O . GLU A 1 326 ? -20.341 18.662 27.654 1.00 42.66 326 GLU A O 1
ATOM 2577 N N . SER A 1 327 ? -19.033 18.057 29.352 1.00 39.38 327 SER A N 1
ATOM 2578 C CA . SER A 1 327 ? -20.139 17.885 30.302 1.00 39.38 327 SER A CA 1
ATOM 2579 C C . SER A 1 327 ? -20.462 19.152 31.105 1.00 39.38 327 SER A C 1
ATOM 2581 O O . SER A 1 327 ? -20.271 19.202 32.316 1.00 39.38 327 SER A O 1
ATOM 2583 N N . GLU A 1 328 ? -21.058 20.143 30.444 1.00 36.38 328 GLU A N 1
ATOM 2584 C CA . GLU A 1 328 ? -22.077 20.991 31.070 1.00 36.38 328 GLU A CA 1
ATOM 2585 C C . GLU A 1 328 ? -23.318 20.979 30.159 1.00 36.38 328 GLU A C 1
ATOM 2587 O O . GLU A 1 328 ? -23.396 21.754 29.211 1.00 36.38 328 GLU A O 1
ATOM 2592 N N . HIS A 1 329 ? -24.316 20.158 30.522 1.00 40.03 329 HIS A N 1
ATOM 2593 C CA . HIS A 1 329 ? -25.696 20.080 29.988 1.00 40.03 329 HIS A CA 1
ATOM 2594 C C . HIS A 1 329 ? -25.966 19.089 28.832 1.00 40.03 329 HIS A C 1
ATOM 2596 O O . HIS A 1 329 ? -26.084 19.496 27.682 1.00 40.03 329 HIS A O 1
ATOM 2602 N N . ASN A 1 330 ? -26.219 17.809 29.149 1.00 32.84 330 ASN A N 1
ATOM 2603 C CA . ASN A 1 330 ? -27.528 17.149 28.937 1.00 32.84 330 ASN A CA 1
ATOM 2604 C C . ASN A 1 330 ? -27.488 15.679 29.397 1.00 32.84 330 ASN A C 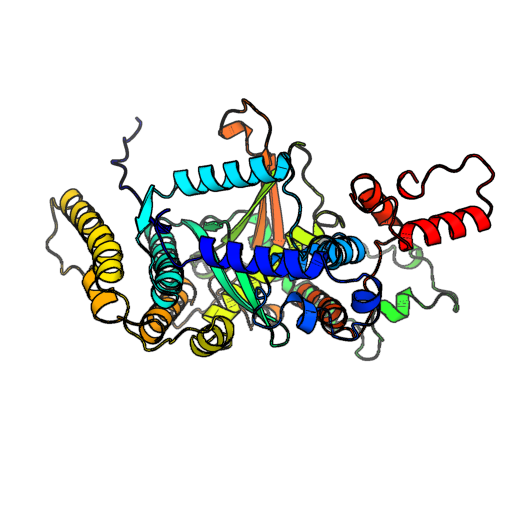1
ATOM 2606 O O . ASN A 1 330 ? -26.684 14.892 28.905 1.00 32.84 330 ASN A O 1
ATOM 2610 N N . GLU A 1 331 ? -28.397 15.287 30.295 1.00 37.09 331 GLU A N 1
ATOM 2611 C CA . GLU A 1 331 ? -28.645 13.880 30.628 1.00 37.09 331 GLU A CA 1
ATOM 2612 C C . GLU A 1 331 ? -29.443 13.212 29.496 1.00 37.09 331 GLU A C 1
ATOM 2614 O O . GLU A 1 331 ? -30.658 13.366 29.379 1.00 37.09 331 GLU A O 1
ATOM 2619 N N . GLY A 1 332 ? -28.745 12.453 28.655 1.00 29.58 332 GLY A N 1
ATOM 2620 C CA . GLY A 1 332 ? -29.311 11.457 27.747 1.00 29.58 332 GLY A CA 1
ATOM 2621 C C . GLY A 1 332 ? -28.468 10.179 27.813 1.00 29.58 332 GLY A C 1
ATOM 2622 O O . GLY A 1 332 ? -27.287 10.258 28.157 1.00 29.58 332 GLY A O 1
ATOM 2623 N N . PRO A 1 333 ? -29.031 8.989 27.539 1.00 29.64 333 PRO A N 1
ATOM 2624 C CA . PRO A 1 333 ? -28.302 7.736 27.694 1.00 29.64 333 PRO A CA 1
ATOM 2625 C C . PRO A 1 333 ? -27.155 7.676 26.678 1.00 29.64 333 PRO A C 1
ATOM 2627 O O . PRO A 1 333 ? -27.378 7.512 25.480 1.00 29.64 333 PRO A O 1
ATOM 2630 N N . SER A 1 334 ? -25.926 7.828 27.174 1.00 31.89 334 SER A N 1
ATOM 2631 C CA . SER A 1 334 ? -24.692 7.690 26.402 1.00 31.89 334 SER A CA 1
ATOM 2632 C C . SER A 1 334 ? -24.588 6.264 25.862 1.00 31.89 334 SER A C 1
ATOM 2634 O O . SER A 1 334 ? -24.437 5.300 26.617 1.00 31.89 334 SER A O 1
ATOM 2636 N N . ILE A 1 335 ? -24.713 6.109 24.544 1.00 32.34 335 ILE A N 1
ATOM 2637 C CA . ILE A 1 335 ? -24.501 4.833 23.862 1.00 32.34 335 ILE A CA 1
ATOM 2638 C C . ILE A 1 335 ? -22.984 4.612 23.756 1.00 32.34 335 ILE A C 1
ATOM 2640 O O . ILE A 1 335 ? -22.353 4.935 22.760 1.00 32.34 335 ILE A O 1
ATOM 2644 N N . GLY A 1 336 ? -22.417 4.070 24.837 1.00 35.03 336 GLY A N 1
ATOM 2645 C CA . GLY A 1 336 ? -21.257 3.178 24.849 1.00 35.03 336 GLY A CA 1
ATOM 2646 C C . GLY A 1 336 ? -19.933 3.712 24.302 1.00 35.03 336 GLY A C 1
ATOM 2647 O O . GLY A 1 336 ? -19.457 3.216 23.282 1.00 35.03 336 GLY A O 1
ATOM 2648 N N . SER A 1 337 ? -19.261 4.579 25.066 1.00 44.00 337 SER A N 1
ATOM 2649 C CA . SER A 1 337 ? -17.792 4.554 25.124 1.00 44.00 337 SER A CA 1
ATOM 2650 C C . SER A 1 337 ? -17.377 3.138 25.538 1.00 44.00 337 SER A C 1
ATOM 2652 O O . SER A 1 337 ? -17.515 2.748 26.698 1.00 44.00 337 SER A O 1
ATOM 2654 N N . GLN A 1 338 ? -17.006 2.294 24.575 1.00 51.66 338 GLN A N 1
ATOM 2655 C CA . GLN A 1 338 ? -16.422 1.001 24.898 1.00 51.66 338 GLN A CA 1
ATOM 2656 C C . GLN A 1 338 ? -15.012 1.252 25.425 1.00 51.66 338 GLN A C 1
ATOM 2658 O O . GLN A 1 338 ? -14.116 1.587 24.650 1.00 51.66 338 GLN A O 1
ATOM 2663 N N . ASP A 1 339 ? -14.860 1.070 26.735 1.00 70.56 339 ASP A N 1
ATOM 2664 C CA . ASP A 1 339 ? -13.595 0.957 27.458 1.00 70.56 339 ASP A CA 1
ATOM 2665 C C . ASP A 1 339 ? -12.596 0.137 26.627 1.00 70.56 339 ASP A C 1
ATOM 2667 O O . ASP A 1 339 ? -12.851 -1.017 26.270 1.00 70.56 339 ASP A O 1
ATOM 2671 N N . SER A 1 340 ? -11.496 0.756 26.218 1.00 74.56 340 SER A N 1
ATOM 2672 C CA . SER A 1 340 ? -10.523 0.166 25.295 1.00 74.56 340 SER A CA 1
ATOM 2673 C C . SER A 1 340 ? -9.760 -0.963 25.954 1.00 74.56 340 SER A C 1
ATOM 2675 O O . SER A 1 340 ? -9.491 -1.979 25.306 1.00 74.56 340 SER A O 1
ATOM 2677 N N . THR A 1 341 ? -9.506 -0.826 27.256 1.00 78.44 341 THR A N 1
ATOM 2678 C CA . THR A 1 341 ? -9.099 -1.939 28.109 1.00 78.44 341 THR A CA 1
ATOM 2679 C C . THR A 1 341 ? -10.143 -3.054 28.067 1.00 78.44 341 THR A C 1
ATOM 2681 O O . THR A 1 341 ? -9.796 -4.199 27.787 1.00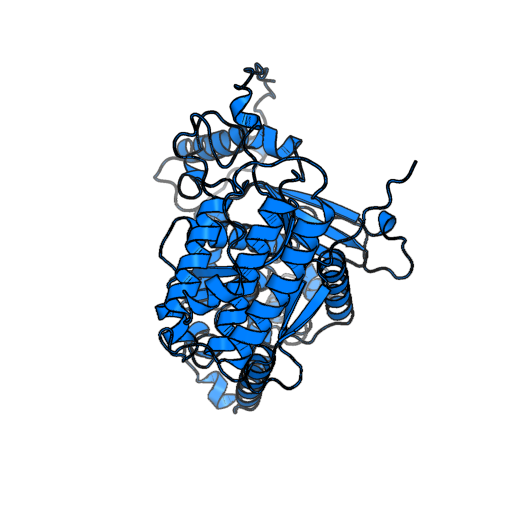 78.44 341 THR A O 1
ATOM 2684 N N . GLY A 1 342 ? -11.430 -2.742 28.229 1.00 82.50 342 GLY A N 1
ATOM 2685 C CA . GLY A 1 342 ? -12.532 -3.696 28.081 1.00 82.50 342 GLY A CA 1
ATOM 2686 C C . GLY A 1 342 ? -12.568 -4.420 26.728 1.00 82.50 342 GLY A C 1
ATOM 2687 O O . GLY A 1 342 ? -12.797 -5.632 26.691 1.00 82.50 342 GLY A O 1
ATOM 2688 N N . ILE A 1 343 ? -12.289 -3.728 25.618 1.00 85.81 343 ILE A N 1
ATOM 2689 C CA . ILE A 1 343 ? -12.197 -4.350 24.287 1.00 85.81 343 ILE A CA 1
ATOM 2690 C C . ILE A 1 343 ? -11.020 -5.319 24.229 1.00 85.81 343 ILE A C 1
ATOM 2692 O O . ILE A 1 343 ? -11.214 -6.454 23.805 1.00 85.81 343 ILE A O 1
ATOM 2696 N N . LEU A 1 344 ? -9.823 -4.915 24.659 1.00 88.31 344 LEU A N 1
ATOM 2697 C CA . LEU A 1 344 ? -8.637 -5.778 24.612 1.00 88.31 344 LEU A CA 1
ATOM 2698 C C . LEU A 1 344 ? -8.721 -6.953 25.588 1.00 88.31 344 LEU A C 1
ATOM 2700 O O . LEU A 1 344 ? -8.231 -8.034 25.282 1.00 88.31 344 LEU A O 1
ATOM 2704 N N . LEU A 1 345 ? -9.381 -6.783 26.734 1.00 89.56 345 LEU A N 1
ATOM 2705 C CA . LEU A 1 345 ? -9.656 -7.877 27.666 1.00 89.56 345 LEU A CA 1
ATOM 2706 C C . LEU A 1 345 ? -10.669 -8.872 27.091 1.00 89.56 345 LEU A C 1
ATOM 2708 O O . LEU A 1 345 ? -10.527 -10.078 27.286 1.00 89.56 345 LEU A O 1
ATOM 2712 N N . LYS A 1 346 ? -11.686 -8.381 26.374 1.00 92.12 346 LYS A N 1
ATOM 2713 C CA . LYS A 1 346 ? -12.689 -9.223 25.710 1.00 92.12 346 LYS A CA 1
ATOM 2714 C C . LYS A 1 346 ? -12.139 -9.914 24.458 1.00 92.12 346 LYS A C 1
ATOM 2716 O O . LYS A 1 346 ? -12.529 -11.040 24.164 1.00 92.12 346 LYS A O 1
ATOM 2721 N N . HIS A 1 347 ? -11.262 -9.235 23.728 1.00 94.06 347 HIS A N 1
ATOM 2722 C CA . HIS A 1 347 ? -10.656 -9.671 22.472 1.00 94.06 347 HIS A CA 1
ATOM 2723 C C . HIS A 1 347 ? -9.143 -9.827 22.657 1.00 94.06 347 HIS A C 1
ATOM 2725 O O . HIS A 1 347 ? -8.340 -9.117 22.052 1.00 94.06 347 HIS A O 1
ATOM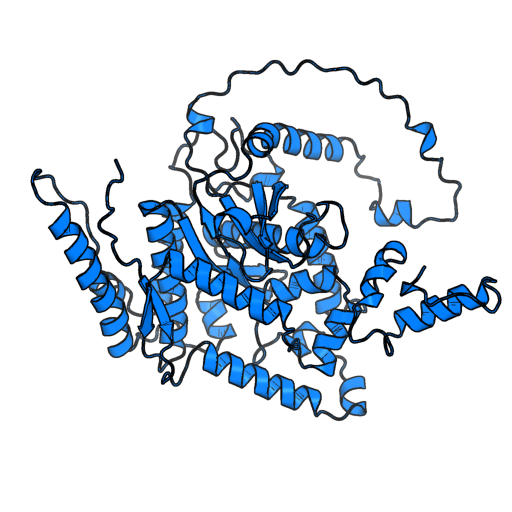 2731 N N . ASN A 1 348 ? -8.764 -10.732 23.560 1.00 94.69 348 ASN A N 1
ATOM 2732 C CA . ASN A 1 348 ? -7.409 -10.844 24.098 1.00 94.69 348 ASN A CA 1
ATOM 2733 C C . ASN A 1 348 ? -6.442 -11.675 23.241 1.00 94.69 348 ASN A C 1
ATOM 2735 O O . ASN A 1 348 ? -5.379 -12.041 23.733 1.00 94.69 348 ASN A O 1
ATOM 2739 N N . ASN A 1 349 ? -6.794 -11.980 21.994 1.00 96.81 349 ASN A N 1
ATOM 2740 C CA . ASN A 1 349 ? -5.934 -12.673 21.039 1.00 96.81 349 ASN A CA 1
ATOM 2741 C C . ASN A 1 349 ? -6.126 -12.103 19.627 1.00 96.81 349 ASN A C 1
ATOM 2743 O O . ASN A 1 349 ? -7.041 -11.312 19.371 1.00 96.81 349 ASN A O 1
ATOM 2747 N N . LEU A 1 350 ? -5.262 -12.496 18.693 1.00 97.56 350 LEU A N 1
ATOM 2748 C CA . LEU A 1 350 ? -5.289 -11.952 17.338 1.00 97.56 350 LEU A CA 1
ATOM 2749 C C . LEU A 1 350 ? -6.554 -12.329 16.570 1.00 97.56 350 LEU A C 1
ATOM 2751 O O . LEU A 1 350 ? -7.083 -11.476 15.862 1.00 97.56 350 LEU A O 1
ATOM 2755 N N . SER A 1 351 ? -7.066 -13.551 16.716 1.00 97.56 351 SER A N 1
ATOM 2756 C CA . SER A 1 351 ? -8.275 -13.990 16.006 1.00 97.56 351 SER A CA 1
ATOM 2757 C C . SER A 1 351 ? -9.507 -13.162 16.370 1.00 97.56 351 SER A C 1
ATOM 2759 O O . SER A 1 351 ? -10.248 -12.674 15.503 1.00 97.56 351 SER A O 1
ATOM 2761 N N . SER A 1 352 ? -9.715 -12.951 17.669 1.00 97.31 352 SER A N 1
ATOM 2762 C CA . SER A 1 352 ? -10.830 -12.157 18.178 1.00 97.31 352 SER A CA 1
ATOM 2763 C C . SER A 1 352 ? -10.663 -10.670 17.858 1.00 97.31 352 SER A C 1
ATOM 2765 O O . SER A 1 352 ? -11.645 -10.026 17.481 1.00 97.31 352 SER A O 1
ATOM 2767 N N . LEU A 1 353 ? -9.441 -10.129 17.930 1.00 97.19 353 LEU A N 1
ATOM 2768 C CA . LEU A 1 353 ? -9.166 -8.729 17.607 1.00 97.19 353 LEU A CA 1
ATOM 2769 C C . LEU A 1 353 ? -9.267 -8.441 16.100 1.00 97.19 353 LEU A C 1
ATOM 2771 O O . LEU A 1 353 ? -9.814 -7.412 15.700 1.00 97.19 353 LEU A O 1
ATOM 2775 N N . TRP A 1 354 ? -8.808 -9.364 15.252 1.00 97.81 354 TRP A N 1
ATOM 2776 C CA . TRP A 1 354 ? -8.976 -9.298 13.798 1.00 97.81 354 TRP A CA 1
ATOM 2777 C C . TRP A 1 354 ? -10.455 -9.217 13.420 1.00 97.81 354 TRP A C 1
ATOM 2779 O O . TRP A 1 354 ? -10.853 -8.374 12.618 1.00 97.81 354 TRP A O 1
ATOM 2789 N N . SER A 1 355 ? -11.294 -10.031 14.064 1.00 97.06 355 SER A N 1
ATOM 2790 C CA . SER A 1 355 ? -12.745 -10.000 13.857 1.00 97.06 355 SER A CA 1
ATOM 2791 C C . SER A 1 355 ? -13.344 -8.627 14.189 1.00 97.06 355 SER A C 1
ATOM 2793 O O . SER A 1 355 ? -14.178 -8.121 13.438 1.00 97.06 355 SER A O 1
ATOM 2795 N N . VAL A 1 356 ? -12.885 -7.984 15.270 1.00 96.69 356 VAL A N 1
ATOM 2796 C CA . VAL A 1 356 ? -13.283 -6.606 15.609 1.00 96.69 356 VAL A CA 1
ATOM 2797 C C . VAL A 1 356 ? -12.833 -5.627 14.529 1.00 96.69 356 VAL A C 1
ATOM 2799 O O . VAL A 1 356 ? -13.626 -4.794 14.100 1.00 96.69 356 VAL A O 1
ATOM 2802 N N . MET A 1 357 ? -11.597 -5.732 14.042 1.00 97.56 357 MET A N 1
ATOM 2803 C CA . MET A 1 357 ? -11.097 -4.871 12.968 1.00 97.56 357 MET A CA 1
ATOM 2804 C C . MET A 1 357 ? -11.948 -4.981 11.696 1.00 97.56 357 MET A C 1
ATOM 2806 O O . MET A 1 357 ? -12.336 -3.954 11.142 1.00 97.56 357 MET A O 1
ATOM 2810 N N . ILE A 1 358 ? -12.301 -6.196 11.265 1.00 97.81 358 ILE A N 1
ATOM 2811 C CA . ILE A 1 358 ? -13.174 -6.405 10.098 1.00 97.81 358 ILE A CA 1
ATOM 2812 C C . ILE A 1 358 ? -14.567 -5.802 10.334 1.00 97.81 358 ILE A C 1
ATOM 2814 O O . ILE A 1 358 ? -15.106 -5.135 9.451 1.00 97.81 358 ILE A O 1
ATOM 2818 N N . GLN A 1 359 ? -15.139 -5.951 11.533 1.00 96.44 359 GLN A N 1
ATOM 2819 C CA . GLN A 1 359 ? -16.409 -5.299 11.883 1.00 96.44 359 GLN A CA 1
ATOM 2820 C C . GLN A 1 359 ? -16.306 -3.768 11.810 1.00 96.44 359 GLN A C 1
ATOM 2822 O O . GLN A 1 359 ? -17.201 -3.117 11.277 1.00 96.44 359 GLN A O 1
ATOM 2827 N N . GLN A 1 360 ? -15.206 -3.185 12.293 1.00 96.19 360 GLN A N 1
ATOM 2828 C CA . GLN A 1 360 ? -14.964 -1.740 12.235 1.00 96.19 360 GLN A CA 1
ATOM 2829 C C . GLN A 1 360 ? -14.744 -1.235 10.804 1.00 96.19 360 GLN A C 1
ATOM 2831 O O . GLN A 1 360 ? -15.162 -0.121 10.482 1.00 96.19 360 GLN A O 1
ATOM 2836 N N . LEU A 1 361 ? -14.124 -2.040 9.936 1.00 97.44 361 LEU A N 1
ATOM 2837 C CA . LEU A 1 361 ? -14.009 -1.748 8.507 1.00 97.44 361 LEU A CA 1
ATOM 2838 C C . LEU A 1 361 ? -15.396 -1.711 7.866 1.00 97.44 361 LEU A C 1
ATOM 2840 O O . LEU A 1 361 ? -15.762 -0.711 7.255 1.00 97.44 361 LEU A O 1
ATOM 2844 N N . ARG A 1 362 ? -16.199 -2.759 8.072 1.00 96.31 362 ARG A N 1
ATOM 2845 C CA . ARG A 1 362 ? -17.558 -2.850 7.521 1.00 96.31 362 ARG A CA 1
ATOM 2846 C C . ARG A 1 362 ? -18.454 -1.714 8.016 1.00 96.31 362 ARG A C 1
ATOM 2848 O O . ARG A 1 362 ? -19.128 -1.100 7.203 1.00 96.31 362 ARG A O 1
ATOM 2855 N N . LEU A 1 363 ? -18.376 -1.360 9.300 1.00 95.38 363 LEU A N 1
ATOM 2856 C CA . LEU A 1 363 ? -19.093 -0.213 9.871 1.00 95.38 363 LEU A CA 1
ATOM 2857 C C . LEU A 1 363 ? -18.716 1.124 9.211 1.00 95.38 363 LEU A C 1
ATOM 2859 O O . LEU A 1 363 ? -19.554 2.008 9.097 1.00 95.38 363 LEU A O 1
ATOM 2863 N N . THR A 1 364 ? -17.452 1.292 8.818 1.00 96.12 364 THR A N 1
ATOM 2864 C CA . THR A 1 364 ? -16.958 2.545 8.221 1.00 96.12 364 THR A CA 1
ATOM 2865 C C . THR A 1 364 ? -17.264 2.645 6.730 1.00 96.12 364 THR A C 1
ATOM 2867 O O . THR A 1 364 ? -17.548 3.729 6.236 1.00 96.12 364 THR A O 1
ATOM 2870 N N . PHE A 1 365 ? -17.151 1.533 6.002 1.00 97.00 365 PHE A N 1
ATOM 2871 C CA . PHE A 1 365 ? -17.119 1.551 4.540 1.00 97.00 365 PHE A CA 1
ATOM 2872 C C . PHE A 1 365 ? -18.346 0.948 3.867 1.00 97.00 365 PHE A C 1
ATOM 2874 O O . PHE A 1 365 ? -18.525 1.184 2.674 1.00 97.00 365 PHE A O 1
ATOM 2881 N N . LEU A 1 366 ? -19.170 0.152 4.550 1.00 94.69 366 LEU A N 1
ATOM 2882 C CA . LEU A 1 366 ? -20.401 -0.331 3.932 1.00 94.69 366 LEU A CA 1
ATOM 2883 C C . LEU A 1 366 ? -21.489 0.740 4.038 1.00 94.69 366 LEU A C 1
ATOM 2885 O O . LEU A 1 366 ? -21.629 1.371 5.088 1.00 94.69 366 LEU A O 1
ATOM 2889 N N . PRO A 1 367 ? -22.257 0.967 2.959 1.00 88.38 367 PRO A N 1
ATOM 2890 C CA . PRO A 1 367 ? -23.430 1.819 3.042 1.00 88.38 367 PRO A CA 1
ATOM 2891 C C . PRO A 1 367 ? -24.459 1.202 4.011 1.00 88.38 367 PRO A C 1
ATOM 2893 O O . PRO A 1 367 ? -24.470 -0.015 4.202 1.00 88.38 367 PRO A O 1
ATOM 2896 N N . PRO A 1 368 ? -25.353 2.011 4.600 1.00 80.06 368 PRO A N 1
ATOM 2897 C CA . PRO A 1 368 ? -26.490 1.493 5.362 1.00 80.06 368 PRO A CA 1
ATOM 2898 C C . PRO A 1 368 ? -27.380 0.591 4.485 1.00 80.06 368 PRO A C 1
ATOM 2900 O O . PRO A 1 368 ? -27.434 0.799 3.277 1.00 80.06 368 PRO A O 1
ATOM 2903 N N . ASP A 1 369 ? -28.099 -0.362 5.096 1.00 69.44 369 ASP A N 1
ATOM 2904 C CA . ASP A 1 369 ? -28.738 -1.550 4.476 1.00 69.44 369 ASP A CA 1
ATOM 2905 C C . ASP A 1 369 ? -29.721 -1.322 3.295 1.00 69.44 369 ASP A C 1
ATOM 2907 O O . ASP A 1 369 ? -30.240 -2.285 2.733 1.00 69.44 369 ASP A O 1
ATOM 2911 N N . THR A 1 370 ? -29.972 -0.086 2.853 1.00 60.72 370 THR A N 1
ATOM 2912 C CA . THR A 1 370 ? -30.817 0.216 1.683 1.00 60.72 370 THR A CA 1
ATOM 2913 C C . THR A 1 370 ? -30.365 1.476 0.926 1.00 60.72 370 THR A C 1
ATOM 2915 O O . THR A 1 370 ? -31.074 2.491 0.953 1.00 60.72 370 THR A O 1
ATOM 2918 N N . PRO A 1 371 ? -29.218 1.489 0.224 1.00 62.38 371 PRO A N 1
ATOM 2919 C CA . PRO A 1 371 ? -28.909 2.612 -0.641 1.00 62.38 371 PRO A CA 1
ATOM 2920 C C . PRO A 1 371 ? -29.713 2.451 -1.940 1.00 62.38 371 PRO A C 1
ATOM 2922 O O . PRO A 1 371 ? -29.473 1.548 -2.733 1.00 62.38 371 PRO A O 1
ATOM 2925 N N . SER A 1 372 ? -30.676 3.345 -2.184 1.00 76.44 372 SER A N 1
ATOM 2926 C CA . SER A 1 372 ? -31.352 3.459 -3.497 1.00 76.44 372 SER A CA 1
ATOM 2927 C C . SER A 1 372 ? -30.445 4.023 -4.606 1.00 76.44 372 SER A C 1
ATOM 2929 O O . SER A 1 372 ? -30.913 4.330 -5.698 1.00 76.44 372 SER A O 1
ATOM 2931 N N . VAL A 1 373 ? -29.161 4.212 -4.288 1.00 89.12 373 VAL A N 1
ATOM 2932 C CA . VAL A 1 373 ? -28.154 4.935 -5.063 1.00 89.12 373 VAL A CA 1
ATOM 2933 C C . VAL A 1 373 ? -26.842 4.150 -5.056 1.00 89.12 373 VAL A C 1
ATOM 2935 O O . VAL A 1 373 ? -26.613 3.297 -4.196 1.00 89.12 373 VAL A O 1
ATOM 2938 N N . ALA A 1 374 ? -25.948 4.464 -5.985 1.00 91.50 374 ALA A N 1
ATOM 2939 C CA . ALA A 1 374 ? -24.608 3.902 -6.022 1.00 91.50 374 ALA A CA 1
ATOM 2940 C C . ALA A 1 374 ? -23.803 4.319 -4.771 1.00 91.50 374 ALA A C 1
ATOM 2942 O O . ALA A 1 374 ? -23.648 5.519 -4.510 1.00 91.50 374 ALA A O 1
ATOM 2943 N N . PRO A 1 375 ? -23.241 3.366 -4.003 1.00 93.00 375 PRO A N 1
ATOM 2944 C CA . PRO A 1 375 ? -22.468 3.705 -2.812 1.00 93.00 375 PRO A CA 1
ATOM 2945 C C . PRO A 1 375 ? -21.143 4.397 -3.158 1.00 93.00 375 PRO A C 1
ATOM 2947 O O . PRO A 1 375 ? -20.759 5.363 -2.503 1.00 93.00 375 PRO A O 1
ATOM 2950 N N . SER A 1 376 ? -20.475 3.959 -4.229 1.00 93.44 376 SER A N 1
ATOM 2951 C CA . SER A 1 376 ? -19.099 4.378 -4.534 1.00 93.44 376 SER A CA 1
ATOM 2952 C C . SER A 1 376 ? -18.988 5.685 -5.326 1.00 93.44 376 SER A C 1
ATOM 2954 O O . SER A 1 376 ? -17.964 6.354 -5.254 1.00 93.44 376 SER A O 1
ATOM 2956 N N . ILE A 1 377 ? -20.027 6.070 -6.070 1.00 93.44 377 ILE A N 1
ATOM 2957 C CA . ILE A 1 377 ? -20.046 7.271 -6.923 1.00 93.44 377 ILE A CA 1
ATOM 2958 C C . ILE A 1 377 ? -21.399 7.976 -6.827 1.00 93.44 377 ILE A C 1
ATOM 2960 O O . ILE A 1 377 ? -22.386 7.310 -6.510 1.00 93.44 377 ILE A O 1
ATOM 2964 N N . PRO A 1 378 ? -21.497 9.281 -7.127 1.00 91.50 378 PRO A N 1
ATOM 2965 C CA . PRO A 1 378 ? -22.778 9.972 -7.183 1.00 91.50 378 PRO A CA 1
ATOM 2966 C C . PRO A 1 378 ? -23.584 9.545 -8.426 1.00 91.50 378 PRO A C 1
ATOM 2968 O O . PRO A 1 378 ? -23.622 10.235 -9.439 1.00 91.50 378 PRO A O 1
ATOM 2971 N N . SER A 1 379 ? -24.234 8.382 -8.352 1.00 91.31 379 SER A N 1
ATOM 2972 C CA . SER A 1 379 ? -25.108 7.823 -9.390 1.00 91.31 379 SER A CA 1
ATOM 2973 C C . SER A 1 379 ? -26.324 7.128 -8.769 1.00 91.31 379 SER A C 1
ATOM 2975 O O . SER A 1 379 ? -26.289 6.729 -7.607 1.00 91.31 379 SER A O 1
ATOM 2977 N N . VAL A 1 380 ? -27.396 6.939 -9.544 1.00 89.31 380 VAL A N 1
ATOM 2978 C CA . VAL A 1 380 ? -28.579 6.156 -9.126 1.00 89.31 380 VAL A CA 1
ATOM 2979 C C . VAL A 1 380 ? -28.269 4.657 -9.081 1.00 89.31 380 VAL A C 1
ATOM 2981 O O . VAL A 1 380 ? -28.779 3.943 -8.228 1.00 89.31 380 VAL A O 1
ATOM 2984 N N . SER A 1 381 ? -27.403 4.173 -9.969 1.00 89.69 381 SER A N 1
ATOM 2985 C CA . SER A 1 381 ? -26.997 2.768 -10.023 1.00 89.69 381 SER A CA 1
ATOM 2986 C C . SER A 1 381 ? -25.482 2.636 -10.038 1.00 89.69 381 SER A C 1
ATOM 2988 O O . SER A 1 381 ? -24.780 3.436 -10.669 1.00 89.69 381 SER A O 1
ATOM 2990 N N . GLN A 1 382 ? -24.984 1.622 -9.332 1.00 91.00 382 GLN A N 1
ATOM 2991 C CA . GLN A 1 382 ? -23.573 1.258 -9.350 1.00 91.00 382 GLN A CA 1
ATOM 2992 C C . GLN A 1 382 ? -23.205 0.786 -10.775 1.00 91.00 382 GLN A C 1
ATOM 2994 O O . GLN A 1 382 ? -23.974 0.051 -11.394 1.00 91.00 382 GLN A O 1
ATOM 2999 N N . PRO A 1 383 ? -22.086 1.251 -11.357 1.00 92.12 383 PRO A N 1
ATOM 3000 C CA . PRO A 1 383 ? -21.636 0.758 -12.655 1.00 92.12 383 PRO A CA 1
ATOM 3001 C C . PRO A 1 383 ? -21.164 -0.694 -12.574 1.00 92.12 383 PRO A C 1
ATOM 3003 O O . PRO A 1 383 ? -20.505 -1.065 -11.606 1.00 92.12 383 PRO A O 1
ATOM 3006 N N . GLU A 1 384 ? -21.368 -1.468 -13.645 1.00 90.94 384 GLU A N 1
ATOM 3007 C CA . GLU A 1 384 ? -20.985 -2.890 -13.726 1.00 90.94 384 GLU A CA 1
ATOM 3008 C C . GLU A 1 384 ? -19.510 -3.140 -13.358 1.00 90.94 384 GLU A C 1
ATOM 3010 O O . GLU A 1 384 ? -19.181 -4.045 -12.594 1.00 90.94 384 GLU A O 1
ATOM 3015 N N . LEU A 1 385 ? -18.603 -2.280 -13.837 1.00 90.88 385 LEU A N 1
ATOM 3016 C CA . LEU A 1 385 ? -17.167 -2.367 -13.533 1.00 90.88 385 LEU A CA 1
ATOM 3017 C C . LEU A 1 385 ? -16.839 -2.169 -12.046 1.00 90.88 385 LEU A C 1
ATOM 3019 O O . LEU A 1 385 ? -15.767 -2.578 -11.599 1.00 90.88 385 LEU A O 1
ATOM 3023 N N . LEU A 1 386 ? -17.737 -1.532 -11.295 1.00 94.00 386 LEU A N 1
ATOM 3024 C CA . LEU A 1 386 ? -17.592 -1.251 -9.873 1.00 94.00 386 LEU A CA 1
ATOM 3025 C C . LEU A 1 386 ? -18.489 -2.131 -8.991 1.00 94.00 386 LEU A C 1
ATOM 3027 O O . LEU A 1 386 ? -18.463 -1.961 -7.775 1.00 94.00 386 LEU A O 1
ATOM 3031 N N . GLU A 1 387 ? -19.247 -3.081 -9.543 1.00 91.25 387 GLU A N 1
ATOM 3032 C CA . GLU A 1 387 ? -20.076 -4.014 -8.758 1.00 91.25 387 GLU A CA 1
ATOM 3033 C C . GLU A 1 387 ? -19.282 -4.757 -7.667 1.00 91.25 387 GLU A C 1
ATOM 3035 O O . GLU A 1 387 ? -19.736 -4.792 -6.523 1.00 91.25 387 GLU A O 1
ATOM 3040 N N . PRO A 1 388 ? -18.044 -5.247 -7.912 1.00 91.56 388 PRO A N 1
ATOM 3041 C CA . PRO A 1 388 ? -17.232 -5.864 -6.856 1.00 91.56 388 PRO A CA 1
ATOM 3042 C C . PRO A 1 388 ? -16.750 -4.890 -5.764 1.00 91.56 388 PRO A C 1
ATOM 3044 O O . PRO A 1 388 ? -16.085 -5.312 -4.819 1.00 91.56 388 PRO A O 1
ATOM 3047 N N . TYR A 1 389 ? -17.022 -3.593 -5.921 1.00 93.75 389 TYR A N 1
ATOM 3048 C CA . TYR A 1 389 ? -16.524 -2.481 -5.110 1.00 93.75 389 TYR A CA 1
ATOM 3049 C C . TYR A 1 389 ? -17.689 -1.631 -4.574 1.00 93.75 389 TYR A C 1
ATOM 3051 O O . TYR A 1 389 ? -17.616 -0.402 -4.531 1.00 93.75 389 TYR A O 1
ATOM 3059 N N . SER A 1 390 ? -18.790 -2.277 -4.182 1.00 92.56 390 SER A N 1
ATOM 3060 C CA . SER A 1 390 ? -20.003 -1.642 -3.651 1.00 92.56 390 SER A CA 1
ATOM 3061 C C . SER A 1 390 ? -19.822 -1.123 -2.210 1.00 92.56 390 SER A C 1
ATOM 3063 O O . SER A 1 390 ? -20.533 -1.526 -1.289 1.00 92.56 390 SER A O 1
ATOM 3065 N N . THR A 1 391 ? -18.843 -0.244 -1.998 1.00 95.69 391 THR A N 1
ATOM 3066 C CA . THR A 1 391 ? -18.531 0.394 -0.710 1.00 95.69 391 THR A CA 1
ATOM 3067 C C . THR A 1 391 ? -18.608 1.918 -0.830 1.00 95.69 391 THR A C 1
ATOM 3069 O O . THR A 1 391 ? -18.723 2.466 -1.925 1.00 95.69 391 THR A O 1
ATOM 3072 N N . LEU A 1 392 ? -18.519 2.616 0.301 1.00 96.50 392 LEU A N 1
ATOM 3073 C CA . LEU A 1 392 ? -18.403 4.072 0.383 1.00 96.50 392 LEU A CA 1
ATOM 3074 C C . LEU A 1 392 ? -17.013 4.584 -0.037 1.00 96.50 392 LEU A C 1
ATOM 3076 O O . LEU A 1 392 ? -16.767 5.787 0.020 1.00 96.50 392 LEU A O 1
ATOM 3080 N N . LEU A 1 393 ? -16.079 3.714 -0.444 1.00 97.75 393 LEU A N 1
ATOM 3081 C CA . LEU A 1 393 ? -14.783 4.145 -0.961 1.00 97.75 393 LEU A CA 1
ATOM 3082 C C . LEU A 1 393 ? -14.931 4.637 -2.408 1.00 97.75 393 LEU A C 1
ATOM 3084 O O . LEU A 1 393 ? -15.196 3.856 -3.327 1.00 97.75 393 LEU A O 1
ATOM 3088 N N . SER A 1 394 ? -14.704 5.934 -2.612 1.00 97.56 394 SER A N 1
ATOM 3089 C CA . SER A 1 394 ? -14.790 6.570 -3.924 1.00 97.56 394 SER A CA 1
ATOM 3090 C C . SER A 1 394 ? -13.684 6.070 -4.859 1.00 97.56 394 SER A C 1
ATOM 3092 O O . SER A 1 394 ? -12.523 5.968 -4.442 1.00 97.56 394 SER A O 1
ATOM 3094 N N . PRO A 1 395 ? -13.988 5.786 -6.139 1.00 97.50 395 PRO A N 1
ATOM 3095 C CA . PRO A 1 395 ? -12.985 5.408 -7.126 1.00 97.50 395 PRO A CA 1
ATOM 3096 C C . PRO A 1 395 ? -12.147 6.600 -7.617 1.00 97.50 395 PRO A C 1
ATOM 3098 O O . PRO A 1 395 ? -11.324 6.423 -8.516 1.00 97.50 395 PRO A O 1
ATOM 3101 N N . VAL A 1 396 ? -12.347 7.807 -7.076 1.00 97.88 396 VAL A N 1
ATOM 3102 C CA . VAL A 1 396 ? -11.496 8.974 -7.334 1.00 97.88 396 VAL A CA 1
ATOM 3103 C C . VAL A 1 396 ? -10.200 8.840 -6.534 1.00 97.88 396 VAL A C 1
ATOM 3105 O O . VAL A 1 396 ? -10.144 9.082 -5.327 1.00 97.88 396 VAL A O 1
ATOM 3108 N N . LEU A 1 397 ? -9.126 8.458 -7.221 1.00 98.19 397 LEU A N 1
ATOM 3109 C CA . LEU A 1 397 ? -7.815 8.207 -6.630 1.00 98.19 397 LEU A CA 1
ATOM 3110 C C . LEU A 1 397 ? -6.899 9.404 -6.842 1.00 98.19 397 LEU A C 1
ATOM 3112 O O . LEU A 1 397 ? -6.755 9.883 -7.966 1.00 98.19 397 LEU A O 1
ATOM 3116 N N . THR A 1 398 ? -6.248 9.874 -5.776 1.00 98.06 398 THR A N 1
ATOM 3117 C CA . THR A 1 398 ? -5.486 11.130 -5.828 1.00 98.06 398 THR A CA 1
ATOM 3118 C C . THR A 1 398 ? -4.029 10.959 -5.422 1.00 98.06 398 THR A C 1
ATOM 3120 O O . THR A 1 398 ? -3.714 10.409 -4.371 1.00 98.06 398 THR A O 1
ATOM 3123 N N . ALA A 1 399 ? -3.123 11.505 -6.233 1.00 97.12 399 ALA A N 1
ATOM 3124 C CA . ALA A 1 399 ? -1.727 11.725 -5.874 1.00 97.12 399 ALA A CA 1
ATOM 3125 C C . ALA A 1 399 ? -1.501 13.209 -5.557 1.00 97.12 399 ALA A C 1
ATOM 3127 O O . ALA A 1 399 ? -1.606 14.063 -6.443 1.00 97.12 399 ALA A O 1
ATOM 3128 N N . ARG A 1 400 ? -1.168 13.527 -4.304 1.00 94.81 400 ARG A N 1
ATOM 3129 C CA . ARG A 1 400 ? -0.886 14.888 -3.828 1.00 94.81 400 ARG A CA 1
ATOM 3130 C C . ARG A 1 400 ? 0.617 15.127 -3.787 1.00 94.81 400 ARG A C 1
ATOM 3132 O O . ARG A 1 400 ? 1.351 14.389 -3.141 1.00 94.81 400 ARG A O 1
ATOM 3139 N N . TYR A 1 401 ? 1.090 16.179 -4.448 1.00 92.62 401 TYR A N 1
ATOM 3140 C CA . TYR A 1 401 ? 2.514 16.482 -4.553 1.00 92.62 401 TYR A CA 1
ATOM 3141 C C . TYR A 1 401 ? 2.932 17.608 -3.621 1.00 92.62 401 TYR A C 1
ATOM 3143 O O . TYR A 1 401 ? 2.448 18.736 -3.732 1.00 92.62 401 TYR A O 1
ATOM 3151 N N . LEU A 1 402 ? 3.900 17.310 -2.760 1.00 89.75 402 LEU A N 1
ATOM 3152 C CA . LEU A 1 402 ? 4.520 18.270 -1.862 1.00 89.75 402 LEU A CA 1
ATOM 3153 C C . LEU A 1 402 ? 5.960 18.574 -2.277 1.00 89.75 402 LEU A C 1
ATOM 3155 O O . LEU A 1 402 ? 6.716 17.705 -2.720 1.00 89.75 402 LEU A O 1
ATOM 3159 N N . SER A 1 403 ? 6.341 19.829 -2.106 1.00 85.62 403 SER A N 1
ATOM 3160 C CA . SER A 1 403 ? 7.679 20.347 -2.317 1.00 85.62 403 SER A CA 1
ATOM 3161 C C . SER A 1 403 ? 8.612 19.838 -1.233 1.00 85.62 403 SER A C 1
ATOM 3163 O O . SER A 1 403 ? 8.372 19.988 -0.035 1.00 85.62 403 SER A O 1
ATOM 3165 N N . SER A 1 404 ? 9.719 19.256 -1.676 1.00 79.94 404 SER A N 1
ATOM 3166 C CA . SER A 1 404 ? 10.839 18.896 -0.823 1.00 79.94 404 SER A CA 1
ATOM 3167 C C . SER A 1 404 ? 11.943 19.961 -0.869 1.00 79.94 404 SER A C 1
ATOM 3169 O O . SER A 1 404 ? 13.106 19.614 -0.664 1.00 79.94 404 SER A O 1
ATOM 3171 N N . ALA A 1 405 ? 11.654 21.228 -1.185 1.00 74.94 405 ALA A N 1
ATOM 3172 C CA . ALA A 1 405 ? 12.619 22.329 -1.050 1.00 74.94 405 ALA A CA 1
ATOM 3173 C C . ALA A 1 405 ? 12.845 22.679 0.439 1.00 74.94 405 ALA A C 1
ATOM 3175 O O . ALA A 1 405 ? 12.097 22.234 1.306 1.00 74.94 405 ALA A O 1
ATOM 3176 N N . ALA A 1 406 ? 13.942 23.355 0.787 1.00 59.53 406 ALA A N 1
ATOM 3177 C CA . ALA A 1 406 ? 14.146 23.877 2.146 1.00 59.53 406 ALA A CA 1
ATOM 3178 C C . ALA A 1 406 ? 13.573 25.304 2.233 1.00 59.53 406 ALA A C 1
ATOM 3180 O O . ALA A 1 406 ? 13.711 26.052 1.270 1.00 59.53 406 ALA A O 1
ATOM 3181 N N . ASN A 1 407 ? 12.980 25.673 3.376 1.00 58.34 407 ASN A N 1
ATOM 3182 C CA . ASN A 1 407 ? 12.465 27.018 3.698 1.00 58.34 407 ASN A CA 1
ATOM 3183 C C . ASN A 1 407 ? 11.194 27.487 2.958 1.00 58.34 407 ASN A C 1
ATOM 3185 O O . ASN A 1 407 ? 10.975 28.690 2.838 1.00 58.34 407 ASN A O 1
ATOM 3189 N N . GLU A 1 408 ? 10.340 26.581 2.477 1.00 59.69 408 GLU A N 1
ATOM 3190 C CA . GLU A 1 408 ? 8.990 26.975 2.050 1.00 59.69 408 GLU A CA 1
ATOM 3191 C C . GLU A 1 408 ? 8.026 26.931 3.245 1.00 59.69 408 GLU A C 1
ATOM 3193 O O . GLU A 1 408 ? 7.998 25.949 3.984 1.00 59.69 408 GLU A O 1
ATOM 3198 N N . ASP A 1 409 ? 7.228 27.990 3.429 1.00 59.88 409 ASP A N 1
ATOM 3199 C CA . ASP A 1 409 ? 6.107 27.983 4.376 1.00 59.88 409 ASP A CA 1
ATOM 3200 C C . ASP A 1 409 ? 5.165 26.807 4.069 1.00 59.88 409 ASP A C 1
ATOM 3202 O O . ASP A 1 409 ? 4.980 26.462 2.899 1.00 59.88 409 ASP A O 1
ATOM 3206 N N . ALA A 1 410 ? 4.485 26.253 5.079 1.00 58.50 410 ALA A N 1
ATOM 3207 C CA . ALA A 1 410 ? 3.569 25.111 4.920 1.00 58.50 410 ALA A CA 1
ATOM 3208 C C . ALA A 1 410 ? 2.539 25.292 3.778 1.00 58.50 410 ALA A C 1
ATOM 3210 O O . ALA A 1 410 ? 2.200 24.346 3.075 1.00 58.50 410 ALA A O 1
ATOM 3211 N N . LYS A 1 411 ? 2.101 26.533 3.506 1.00 55.28 411 LYS A N 1
ATOM 3212 C CA . LYS A 1 411 ? 1.191 26.860 2.387 1.00 55.28 411 LYS A CA 1
ATOM 3213 C C . LYS A 1 411 ? 1.841 26.799 0.996 1.00 55.28 411 LYS A C 1
ATOM 3215 O O . LYS A 1 411 ? 1.147 26.574 0.013 1.00 55.28 411 LYS A O 1
ATOM 3220 N N . ARG A 1 412 ? 3.155 27.020 0.890 1.00 59.50 412 ARG A N 1
ATOM 3221 C CA . ARG A 1 412 ? 3.927 26.976 -0.373 1.00 59.50 412 ARG A CA 1
ATOM 3222 C C . ARG A 1 412 ? 4.445 25.577 -0.703 1.00 59.50 412 ARG A C 1
ATOM 3224 O O . ARG A 1 412 ? 4.883 25.338 -1.832 1.00 59.50 412 ARG A O 1
ATOM 3231 N N . GLN A 1 413 ? 4.329 24.672 0.266 1.00 77.31 413 GLN A N 1
ATOM 3232 C CA . GLN A 1 413 ? 4.743 23.286 0.162 1.00 77.31 413 GLN A CA 1
ATOM 3233 C C . GLN A 1 413 ? 3.848 22.467 -0.776 1.00 77.31 413 GLN A C 1
ATOM 3235 O O . GLN A 1 413 ? 4.333 21.517 -1.378 1.00 77.31 413 GLN A O 1
ATOM 3240 N N . LEU A 1 414 ? 2.575 22.826 -0.971 1.00 85.38 414 LEU A N 1
ATOM 3241 C CA . LEU A 1 414 ? 1.728 22.153 -1.958 1.00 85.38 414 LEU A CA 1
ATOM 3242 C C . LEU A 1 414 ? 2.136 22.554 -3.385 1.00 85.38 414 LEU A C 1
ATOM 3244 O O . LEU A 1 414 ? 2.132 23.731 -3.749 1.00 85.38 414 LEU A O 1
ATOM 3248 N N . ILE A 1 415 ? 2.476 21.559 -4.205 1.00 88.12 415 ILE A N 1
ATOM 3249 C CA . ILE A 1 415 ? 2.716 21.736 -5.644 1.00 88.12 415 ILE A CA 1
ATOM 3250 C C . ILE A 1 415 ? 1.395 21.601 -6.412 1.00 88.12 415 ILE A C 1
ATOM 3252 O O . ILE A 1 415 ? 1.142 22.356 -7.346 1.00 88.12 415 ILE A O 1
ATOM 3256 N N . GLY A 1 416 ? 0.567 20.633 -6.020 1.00 90.81 416 GLY A N 1
ATOM 3257 C CA . GLY A 1 416 ? -0.741 20.355 -6.609 1.00 90.81 416 GLY A CA 1
ATOM 3258 C C . GLY A 1 416 ? -1.090 18.871 -6.526 1.00 90.81 416 GLY A C 1
ATOM 3259 O O . GLY A 1 416 ? -0.325 18.079 -5.973 1.00 90.81 416 GLY A O 1
ATOM 3260 N N . SER A 1 417 ? -2.225 18.495 -7.105 1.00 94.00 417 SER A N 1
ATOM 3261 C CA . SER A 1 417 ? -2.742 17.124 -7.075 1.00 94.00 417 SER A CA 1
ATOM 3262 C C . SER A 1 417 ? -3.008 16.598 -8.484 1.00 94.00 417 SER A C 1
ATOM 3264 O O . SER A 1 417 ? -3.178 17.366 -9.436 1.00 94.00 417 SER A O 1
ATOM 3266 N N . ARG A 1 418 ? -3.007 15.274 -8.626 1.00 95.44 418 ARG A N 1
ATOM 3267 C CA . ARG A 1 418 ? -3.469 14.564 -9.820 1.00 95.44 418 ARG A CA 1
ATOM 3268 C C . ARG A 1 418 ? -4.466 13.499 -9.402 1.00 95.44 418 ARG A C 1
ATOM 3270 O O . ARG A 1 418 ? -4.072 12.552 -8.724 1.00 95.44 418 ARG A O 1
ATO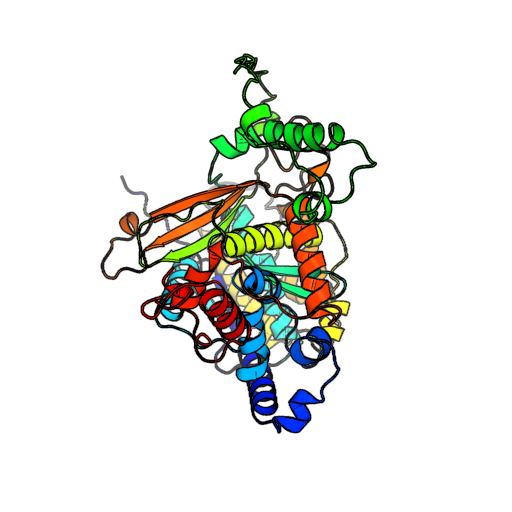M 3277 N N . SER A 1 419 ? -5.706 13.665 -9.839 1.00 96.56 419 SER A N 1
ATOM 3278 C CA . SER A 1 419 ? -6.797 12.732 -9.585 1.00 96.56 419 SER A CA 1
ATOM 3279 C C . SER A 1 419 ? -7.155 11.980 -10.865 1.00 96.56 419 SER A C 1
ATOM 3281 O O . SER A 1 419 ? -6.985 12.496 -11.973 1.00 96.56 419 SER A O 1
ATOM 3283 N N . PHE A 1 420 ? -7.543 10.719 -10.721 1.00 96.75 420 PHE A N 1
ATOM 3284 C CA . PHE A 1 420 ? -7.949 9.838 -11.814 1.00 96.75 420 PHE A CA 1
ATOM 3285 C C . PHE A 1 420 ? -8.889 8.754 -11.278 1.00 96.75 420 PHE A C 1
ATOM 3287 O O . PHE A 1 420 ? -8.905 8.478 -10.080 1.00 96.75 420 PHE A O 1
ATOM 3294 N N . LEU A 1 421 ? -9.670 8.143 -12.166 1.00 97.31 421 LEU A N 1
ATOM 3295 C CA . LEU A 1 421 ? -10.625 7.102 -11.795 1.00 97.31 421 LEU A CA 1
ATOM 3296 C C . LEU A 1 421 ? -9.962 5.721 -11.746 1.00 97.31 421 LEU A C 1
ATOM 3298 O O . LEU A 1 421 ? -9.022 5.425 -12.493 1.00 97.31 421 LEU A O 1
ATOM 3302 N N . PHE A 1 422 ? -10.442 4.883 -10.833 1.00 97.50 422 PHE A N 1
ATOM 3303 C CA . PHE A 1 422 ? -10.050 3.486 -10.726 1.00 97.50 422 PHE A CA 1
ATOM 3304 C C . PHE A 1 422 ? -10.392 2.708 -12.009 1.00 97.50 422 PHE A C 1
ATOM 3306 O O . PHE A 1 422 ? -11.513 2.750 -12.502 1.00 97.50 422 PHE A O 1
ATOM 3313 N N . ASP A 1 423 ? -9.422 1.958 -12.536 1.00 95.00 423 ASP A N 1
ATOM 3314 C CA . ASP A 1 423 ? -9.622 1.077 -13.689 1.00 95.00 423 ASP A CA 1
ATOM 3315 C C . ASP A 1 423 ? -9.282 -0.370 -13.294 1.00 95.00 423 ASP A C 1
ATOM 3317 O O . ASP A 1 423 ? -8.103 -0.751 -13.293 1.00 95.00 423 ASP A O 1
ATOM 3321 N N . PRO A 1 424 ? -10.290 -1.206 -12.978 1.00 93.62 424 PRO A N 1
ATOM 3322 C CA . PRO A 1 424 ? -10.054 -2.585 -12.556 1.00 93.62 424 PRO A CA 1
ATOM 3323 C C . PRO A 1 424 ? -9.397 -3.431 -13.649 1.00 93.62 424 PRO A C 1
ATOM 3325 O O . PRO A 1 424 ? -8.687 -4.394 -13.355 1.00 93.62 424 PRO A O 1
ATOM 3328 N N . THR A 1 425 ? -9.605 -3.093 -14.921 1.00 92.06 425 THR A N 1
ATOM 3329 C CA . THR A 1 425 ? -9.102 -3.887 -16.047 1.00 92.06 425 THR A CA 1
ATOM 3330 C C . THR A 1 425 ? -7.634 -3.608 -16.302 1.00 92.06 425 THR A C 1
ATOM 3332 O O . THR A 1 425 ? -6.855 -4.552 -16.439 1.00 92.06 425 THR A O 1
ATOM 3335 N N . SER A 1 426 ? -7.232 -2.334 -16.283 1.00 92.00 426 SER A N 1
ATOM 3336 C CA . SER A 1 426 ? -5.816 -1.964 -16.332 1.00 92.00 426 SER A CA 1
ATOM 3337 C C . SER A 1 426 ? -5.046 -2.549 -15.143 1.00 92.00 426 SER A C 1
ATOM 3339 O O . SER A 1 426 ? -3.967 -3.115 -15.341 1.00 92.00 426 SER A O 1
ATOM 3341 N N . LEU A 1 427 ? -5.597 -2.477 -13.922 1.00 95.06 427 LEU A N 1
ATOM 3342 C CA . LEU A 1 427 ? -4.966 -3.079 -12.743 1.00 95.06 427 LEU A CA 1
ATOM 3343 C C . LEU A 1 427 ? -4.790 -4.593 -12.914 1.00 95.06 427 LEU A C 1
ATOM 3345 O O . LEU A 1 427 ? -3.682 -5.101 -12.755 1.00 95.06 427 LEU A O 1
ATOM 3349 N N . THR A 1 428 ? -5.862 -5.305 -13.267 1.00 94.62 428 THR A N 1
ATOM 3350 C CA . THR A 1 428 ? -5.844 -6.769 -13.411 1.00 94.62 428 THR A CA 1
ATOM 3351 C C . THR A 1 428 ? -4.881 -7.213 -14.509 1.00 94.62 428 THR A C 1
ATOM 3353 O O . THR A 1 428 ? -4.091 -8.131 -14.303 1.00 94.62 428 THR A O 1
ATOM 3356 N N . SER A 1 429 ? -4.883 -6.531 -15.660 1.00 94.88 429 SER A N 1
ATOM 3357 C CA . SER A 1 429 ? -3.940 -6.803 -16.749 1.00 94.88 429 SER A CA 1
ATOM 3358 C C . SER A 1 429 ? -2.488 -6.624 -16.299 1.00 94.88 429 SER A C 1
ATOM 3360 O O . SER A 1 429 ? -1.657 -7.496 -16.561 1.00 94.88 429 SER A O 1
ATOM 3362 N N . HIS A 1 430 ? -2.188 -5.539 -15.574 1.00 94.94 430 HIS A N 1
ATOM 3363 C CA . HIS A 1 430 ? -0.853 -5.298 -15.026 1.00 94.94 430 HIS A CA 1
ATOM 3364 C C . HIS A 1 430 ? -0.447 -6.377 -14.020 1.00 94.94 430 HIS A C 1
ATOM 3366 O O . HIS A 1 430 ? 0.635 -6.941 -14.152 1.00 94.94 430 HIS A O 1
ATOM 3372 N N . LEU A 1 431 ? -1.298 -6.690 -13.038 1.00 96.31 431 LEU A N 1
ATOM 3373 C CA . LEU A 1 431 ? -0.995 -7.700 -12.021 1.00 96.31 431 LEU A CA 1
ATOM 3374 C C . LEU A 1 431 ? -0.772 -9.079 -12.647 1.00 96.31 431 LEU A C 1
ATOM 3376 O O . LEU A 1 431 ? 0.203 -9.737 -12.300 1.00 96.31 431 LEU A O 1
ATOM 3380 N N . ASN A 1 432 ? -1.596 -9.482 -13.615 1.00 96.06 432 ASN A N 1
ATOM 3381 C CA . ASN A 1 432 ? -1.430 -10.757 -14.310 1.00 96.06 432 ASN A CA 1
ATOM 3382 C C . ASN A 1 432 ? -0.092 -10.827 -15.056 1.00 96.06 432 ASN A C 1
ATOM 3384 O O . ASN A 1 432 ? 0.667 -11.778 -14.862 1.00 96.06 432 ASN A O 1
ATOM 3388 N N . ASP A 1 433 ? 0.245 -9.815 -15.864 1.00 95.06 433 ASP A N 1
ATOM 3389 C CA . ASP A 1 433 ? 1.531 -9.789 -16.573 1.00 95.06 433 ASP A CA 1
ATOM 3390 C C . ASP A 1 433 ? 2.714 -9.757 -15.592 1.00 95.06 433 ASP A C 1
ATOM 3392 O O . ASP A 1 433 ? 3.680 -10.498 -15.783 1.00 95.06 433 ASP A O 1
ATOM 3396 N N . GLN A 1 434 ? 2.632 -8.985 -14.505 1.00 94.81 434 GLN A N 1
ATOM 3397 C CA . GLN A 1 434 ? 3.673 -8.966 -13.475 1.00 94.81 434 GLN A CA 1
ATOM 3398 C C . GLN A 1 434 ? 3.826 -10.313 -12.770 1.00 94.81 434 GLN A C 1
ATOM 3400 O O . GLN A 1 434 ? 4.951 -10.769 -12.553 1.00 94.81 434 GLN A O 1
ATOM 3405 N N . MET A 1 435 ? 2.721 -10.985 -12.444 1.00 96.25 435 MET A N 1
ATOM 3406 C CA . MET A 1 435 ? 2.771 -12.281 -11.776 1.00 96.25 435 MET A CA 1
ATOM 3407 C C . MET A 1 435 ? 3.359 -13.366 -12.676 1.00 96.25 435 MET A C 1
ATOM 3409 O O . MET A 1 435 ? 4.069 -14.234 -12.175 1.00 96.25 435 MET A O 1
ATOM 3413 N N . THR A 1 436 ? 3.204 -13.292 -14.005 1.00 96.88 436 THR A N 1
ATOM 3414 C CA . THR A 1 436 ? 3.923 -14.225 -14.896 1.00 96.88 436 THR A CA 1
ATOM 3415 C C . THR A 1 436 ? 5.444 -14.123 -14.760 1.00 96.88 436 THR A C 1
ATOM 3417 O O . THR A 1 436 ? 6.121 -15.152 -14.783 1.00 96.88 436 THR A O 1
ATOM 3420 N N . TRP A 1 437 ? 5.991 -12.922 -14.554 1.00 95.44 437 TRP A N 1
ATOM 3421 C CA . TRP A 1 437 ? 7.420 -12.740 -14.287 1.00 95.44 437 TRP A CA 1
ATOM 3422 C C . TRP A 1 437 ? 7.807 -13.227 -12.896 1.00 95.44 437 TRP A C 1
ATOM 3424 O O . TRP A 1 437 ? 8.732 -14.024 -12.756 1.00 95.44 437 TRP A O 1
ATOM 3434 N N . TRP A 1 438 ? 7.058 -12.824 -11.872 1.00 96.44 438 TRP A N 1
ATOM 3435 C CA . TRP A 1 438 ? 7.289 -13.260 -10.495 1.00 96.44 438 TRP A CA 1
ATOM 3436 C C . TRP A 1 438 ? 7.257 -14.787 -10.334 1.00 96.44 438 TRP A C 1
ATOM 3438 O O . TRP A 1 438 ? 8.045 -15.348 -9.574 1.00 96.44 438 TRP A O 1
ATOM 3448 N N . ARG A 1 439 ? 6.400 -15.471 -11.096 1.00 96.25 439 ARG A N 1
ATOM 3449 C CA . ARG A 1 439 ? 6.289 -16.937 -11.155 1.00 96.25 439 ARG A CA 1
ATOM 3450 C C . ARG A 1 439 ? 7.352 -17.600 -12.046 1.00 96.25 439 ARG A C 1
ATOM 3452 O O . ARG A 1 439 ? 7.333 -18.815 -12.188 1.00 96.25 439 ARG A O 1
ATOM 3459 N N . GLY A 1 440 ? 8.258 -16.836 -12.659 1.00 94.88 440 GLY A N 1
ATOM 3460 C CA . GLY A 1 440 ? 9.334 -17.358 -13.510 1.00 94.88 440 GLY A CA 1
ATOM 3461 C C . GLY A 1 440 ? 8.876 -17.858 -14.884 1.00 94.88 440 GLY A C 1
ATOM 3462 O O . GLY A 1 440 ? 9.622 -18.563 -15.552 1.00 94.88 440 GLY A O 1
ATOM 3463 N N . LYS A 1 441 ? 7.660 -17.508 -15.329 1.00 95.56 441 LYS A N 1
ATOM 3464 C CA . LYS A 1 441 ? 7.126 -17.902 -16.649 1.00 95.56 441 LYS A CA 1
ATOM 3465 C C . LYS A 1 441 ? 7.656 -17.027 -17.791 1.00 95.56 441 LYS A C 1
ATOM 3467 O O . LYS A 1 441 ? 7.482 -17.377 -18.955 1.00 95.56 441 LYS A O 1
ATOM 3472 N N . ARG A 1 442 ? 8.253 -15.877 -17.469 1.00 95.12 442 ARG A N 1
ATOM 3473 C CA . ARG A 1 442 ? 8.903 -14.964 -18.417 1.00 95.12 442 ARG A CA 1
ATOM 3474 C C . ARG A 1 442 ? 10.084 -14.254 -17.766 1.00 95.12 442 ARG A C 1
ATOM 3476 O O . ARG A 1 442 ? 10.076 -14.037 -16.555 1.00 95.12 442 ARG A O 1
ATOM 3483 N N . ASP A 1 443 ? 11.027 -13.811 -18.587 1.00 93.25 443 ASP A N 1
ATOM 3484 C CA . ASP A 1 443 ? 12.147 -12.978 -18.153 1.00 93.25 443 ASP A CA 1
ATOM 3485 C C . ASP A 1 443 ? 11.718 -11.525 -17.854 1.00 93.25 443 ASP A C 1
ATOM 3487 O O . ASP A 1 443 ? 10.710 -11.043 -18.401 1.00 93.25 443 ASP A O 1
ATOM 3491 N N . PRO A 1 444 ? 12.464 -10.803 -16.990 1.00 94.44 444 PRO A N 1
ATOM 3492 C CA . PRO A 1 444 ? 12.261 -9.373 -16.773 1.00 94.44 444 PRO A CA 1
ATOM 3493 C C . PRO A 1 444 ? 12.560 -8.575 -18.045 1.00 94.44 444 PRO A C 1
ATOM 3495 O O . PRO A 1 444 ? 13.549 -8.812 -18.741 1.00 94.44 444 PRO A O 1
ATOM 3498 N N . ARG A 1 445 ? 11.729 -7.572 -18.326 1.00 94.19 445 ARG A N 1
ATOM 3499 C CA . ARG A 1 445 ? 11.837 -6.727 -19.518 1.00 94.19 445 ARG A CA 1
ATOM 3500 C C . ARG A 1 445 ? 12.533 -5.396 -19.218 1.00 94.19 445 ARG A C 1
ATOM 3502 O O . ARG A 1 445 ? 12.407 -4.808 -18.140 1.00 94.19 445 ARG A O 1
ATOM 3509 N N . GLY A 1 446 ? 13.281 -4.906 -20.205 1.00 93.25 446 GLY A N 1
ATOM 3510 C CA . GLY A 1 446 ? 13.749 -3.522 -20.215 1.00 93.25 446 GLY A CA 1
ATOM 3511 C C . GLY A 1 446 ? 12.603 -2.543 -20.453 1.00 93.25 446 GLY A C 1
ATOM 3512 O O . GLY A 1 446 ? 11.471 -2.941 -20.718 1.00 93.25 446 GLY A O 1
ATOM 3513 N N . VAL A 1 447 ? 12.904 -1.252 -20.352 1.00 92.88 447 VAL A N 1
ATOM 3514 C CA . VAL A 1 447 ? 11.932 -0.200 -20.677 1.00 92.88 447 VAL A CA 1
ATOM 3515 C C . VAL A 1 447 ? 11.629 -0.180 -22.175 1.00 92.88 447 VAL A C 1
ATOM 3517 O O . VAL A 1 447 ? 12.428 -0.651 -22.982 1.00 92.88 447 VAL A O 1
ATOM 3520 N N . ASP A 1 448 ? 10.505 0.410 -22.569 1.00 89.81 448 ASP A N 1
ATOM 3521 C CA . ASP A 1 448 ? 10.281 0.739 -23.975 1.00 89.81 448 ASP A CA 1
ATOM 3522 C C . ASP A 1 448 ? 11.318 1.754 -24.475 1.00 89.81 448 ASP A C 1
ATOM 3524 O O . ASP A 1 448 ? 11.879 2.536 -23.707 1.00 89.81 448 ASP A O 1
ATOM 3528 N N . ILE A 1 449 ? 11.560 1.783 -25.788 1.00 86.50 449 ILE A N 1
ATOM 3529 C CA . ILE A 1 449 ? 12.557 2.692 -26.386 1.00 86.50 449 ILE A CA 1
ATOM 3530 C C . ILE A 1 449 ? 12.221 4.158 -26.073 1.00 86.50 449 ILE A C 1
ATOM 3532 O O . ILE A 1 449 ? 13.111 4.929 -25.729 1.00 86.50 449 ILE A O 1
ATOM 3536 N N . MET A 1 450 ? 10.936 4.524 -26.102 1.00 87.25 450 MET A N 1
ATOM 3537 C CA . MET A 1 450 ? 10.466 5.875 -25.755 1.00 87.25 450 MET A CA 1
ATOM 3538 C C . MET A 1 450 ? 10.699 6.239 -24.280 1.00 87.25 450 MET A C 1
ATOM 3540 O O . MET A 1 450 ? 10.687 7.412 -23.915 1.00 87.25 450 MET A O 1
ATOM 3544 N N . ASP A 1 451 ? 10.945 5.238 -23.439 1.00 90.75 451 ASP A N 1
ATOM 3545 C CA . ASP A 1 451 ? 11.198 5.362 -22.009 1.00 90.75 451 ASP A CA 1
ATOM 3546 C C . ASP A 1 451 ? 12.685 5.260 -21.646 1.00 90.75 451 ASP A C 1
ATOM 3548 O O . ASP A 1 451 ? 13.039 5.301 -20.464 1.00 90.75 451 ASP A O 1
ATOM 3552 N N . ALA A 1 452 ? 13.580 5.174 -22.636 1.00 91.06 452 ALA A N 1
ATOM 3553 C CA . ALA A 1 452 ? 15.021 5.060 -22.415 1.00 91.06 452 ALA A CA 1
ATOM 3554 C C . ALA A 1 452 ? 15.612 6.231 -21.605 1.00 91.06 452 ALA A C 1
ATOM 3556 O O . ALA A 1 452 ? 16.646 6.068 -20.950 1.00 91.06 452 ALA A O 1
ATOM 3557 N N . TRP A 1 453 ? 14.930 7.382 -21.549 1.00 90.38 453 TRP A N 1
ATOM 3558 C CA . TRP A 1 453 ? 15.281 8.502 -20.669 1.00 90.38 453 TRP A CA 1
ATOM 3559 C C . TRP A 1 453 ? 15.371 8.089 -19.188 1.00 90.38 453 TRP A C 1
ATOM 3561 O O . TRP A 1 453 ? 16.198 8.631 -18.449 1.00 90.38 453 TRP A O 1
ATOM 3571 N N . LYS A 1 454 ? 14.593 7.086 -18.746 1.00 91.94 454 LYS A N 1
ATOM 3572 C CA . LYS A 1 454 ? 14.654 6.526 -17.382 1.00 91.94 454 LYS A CA 1
ATOM 3573 C C . LYS A 1 454 ? 16.035 5.945 -17.069 1.00 91.94 454 LYS A C 1
ATOM 3575 O O . LYS A 1 454 ? 16.471 5.961 -15.918 1.00 91.94 454 LYS A O 1
ATOM 3580 N N . CYS A 1 455 ? 16.759 5.473 -18.084 1.00 92.44 455 CYS A N 1
ATOM 3581 C CA . CYS A 1 455 ? 18.097 4.923 -17.919 1.00 92.44 455 CYS A CA 1
ATOM 3582 C C . CYS A 1 455 ? 19.148 5.975 -17.534 1.00 92.44 455 CYS A C 1
ATOM 3584 O O . CYS A 1 455 ? 20.175 5.592 -16.980 1.00 92.44 455 CYS A O 1
ATOM 3586 N N . ARG A 1 456 ? 18.908 7.279 -17.770 1.00 89.75 456 ARG A N 1
ATOM 3587 C CA . ARG A 1 456 ? 19.841 8.359 -17.377 1.00 89.75 456 ARG A CA 1
ATOM 3588 C C . ARG A 1 456 ? 20.079 8.413 -15.870 1.00 89.75 456 ARG A C 1
ATOM 3590 O O . ARG A 1 456 ? 21.148 8.821 -15.435 1.00 89.75 456 ARG A O 1
ATOM 3597 N N . ILE A 1 457 ? 19.074 8.012 -15.094 1.00 88.19 457 ILE A N 1
ATOM 3598 C CA . ILE A 1 457 ? 19.075 8.058 -13.626 1.00 88.19 457 ILE A CA 1
ATOM 3599 C C . ILE A 1 457 ? 19.091 6.659 -12.993 1.00 88.19 457 ILE A C 1
ATOM 3601 O O . ILE A 1 457 ? 18.862 6.521 -11.792 1.00 88.19 457 ILE A O 1
ATOM 3605 N N . CYS A 1 458 ? 19.308 5.614 -13.797 1.00 91.00 458 CYS A N 1
ATOM 3606 C CA . CYS A 1 458 ? 19.357 4.236 -13.323 1.00 91.00 458 CYS A CA 1
ATOM 3607 C C . CYS A 1 458 ? 20.750 3.914 -12.768 1.00 91.00 458 CYS A C 1
ATOM 3609 O O . CYS A 1 458 ? 21.746 4.092 -13.462 1.00 91.00 458 CYS A O 1
ATOM 3611 N N . GLU A 1 459 ? 20.814 3.385 -11.547 1.00 90.62 459 GLU A N 1
ATOM 3612 C CA . GLU A 1 459 ? 22.077 2.989 -10.905 1.00 90.62 459 GLU A CA 1
ATOM 3613 C C . GLU A 1 459 ? 22.751 1.775 -11.566 1.00 90.62 459 GLU A C 1
ATOM 3615 O O . GLU A 1 459 ? 23.958 1.614 -11.453 1.00 90.62 459 GLU A O 1
ATOM 3620 N N . PHE A 1 460 ? 21.992 0.964 -12.309 1.00 92.19 460 PHE A N 1
ATOM 3621 C CA . PHE A 1 460 ? 22.493 -0.211 -13.035 1.00 92.19 460 PHE A CA 1
ATOM 3622 C C . PHE A 1 460 ? 22.736 0.077 -14.525 1.00 92.19 460 PHE A C 1
ATOM 3624 O O . PHE A 1 460 ? 22.765 -0.840 -15.342 1.00 92.19 460 PHE A O 1
ATOM 3631 N N . ARG A 1 461 ? 22.826 1.356 -14.921 1.00 90.56 461 ARG A N 1
ATOM 3632 C CA . ARG A 1 461 ? 22.919 1.774 -16.331 1.00 90.56 461 ARG A CA 1
ATOM 3633 C C . ARG A 1 461 ? 24.060 1.084 -17.084 1.00 90.56 461 ARG A C 1
ATOM 3635 O O . ARG A 1 461 ? 23.852 0.718 -18.241 1.00 90.56 461 ARG A O 1
ATOM 3642 N N . ASP A 1 462 ? 25.217 0.956 -16.444 1.00 89.81 462 ASP A N 1
ATOM 3643 C CA . ASP A 1 462 ? 26.472 0.546 -17.088 1.00 89.81 462 ASP A CA 1
ATOM 3644 C C . ASP A 1 462 ? 26.591 -0.974 -17.272 1.00 89.81 462 ASP A C 1
ATOM 3646 O O . ASP A 1 462 ? 27.396 -1.446 -18.062 1.00 89.81 462 ASP A O 1
ATOM 3650 N N . GLU A 1 463 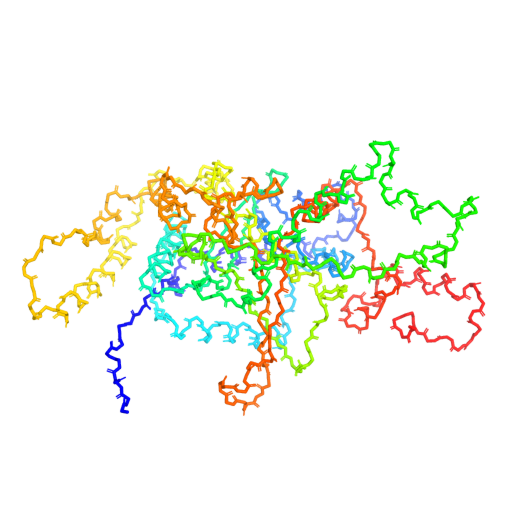? 25.755 -1.741 -16.576 1.00 89.75 463 GLU A N 1
ATOM 3651 C CA . GLU A 1 463 ? 25.763 -3.211 -16.548 1.00 89.75 463 GLU A CA 1
ATOM 3652 C C . GLU A 1 463 ? 24.430 -3.814 -17.030 1.00 89.75 463 GLU A C 1
ATOM 3654 O O . GLU A 1 463 ? 24.174 -5.010 -16.890 1.00 89.75 463 GLU A O 1
ATOM 3659 N N . CYS A 1 464 ? 23.542 -2.982 -17.580 1.00 93.06 464 CYS A N 1
ATOM 3660 C CA . CYS A 1 464 ? 22.241 -3.408 -18.077 1.00 93.06 464 CYS A CA 1
ATOM 3661 C C . CYS A 1 464 ? 22.364 -3.960 -19.504 1.00 93.06 464 CYS A C 1
ATOM 3663 O O . CYS A 1 464 ? 22.444 -3.185 -20.461 1.00 93.06 464 CYS A O 1
ATOM 3665 N N . SER A 1 465 ? 22.294 -5.288 -19.643 1.00 90.00 465 SER A N 1
ATOM 3666 C CA . SER A 1 465 ? 22.383 -5.999 -20.930 1.00 90.00 465 SER A CA 1
ATOM 3667 C C . SER A 1 465 ? 21.401 -5.471 -21.976 1.00 90.00 465 SER A C 1
ATOM 3669 O O . SER A 1 465 ? 21.774 -5.250 -23.122 1.00 90.00 465 SER A O 1
ATOM 3671 N N . TRP A 1 466 ? 20.165 -5.157 -21.578 1.00 92.12 466 TRP A N 1
ATOM 3672 C CA . TRP A 1 466 ? 19.184 -4.563 -22.485 1.00 92.12 466 TRP A CA 1
ATOM 3673 C C . TRP A 1 466 ? 19.679 -3.245 -23.096 1.00 92.12 466 TRP A C 1
ATOM 3675 O O . TRP A 1 466 ? 19.501 -3.028 -24.293 1.00 92.12 466 TRP A O 1
ATOM 3685 N N . ARG A 1 467 ? 20.330 -2.366 -22.314 1.00 90.19 467 ARG A N 1
ATOM 3686 C CA . ARG A 1 467 ? 20.871 -1.106 -22.855 1.00 90.19 467 ARG A CA 1
ATOM 3687 C C . ARG A 1 467 ? 21.995 -1.376 -23.843 1.00 90.19 467 ARG A C 1
ATOM 3689 O O . ARG A 1 467 ? 21.986 -0.785 -24.918 1.00 90.19 467 ARG A O 1
ATOM 3696 N N . GLU A 1 468 ? 22.915 -2.267 -23.488 1.00 88.19 468 GLU A N 1
ATOM 3697 C CA . GLU A 1 468 ? 24.039 -2.652 -24.341 1.00 88.19 468 GLU A CA 1
ATOM 3698 C C . GLU A 1 468 ? 23.549 -3.235 -25.678 1.00 88.19 468 GLU A C 1
ATOM 3700 O O . GLU A 1 468 ? 23.941 -2.767 -26.748 1.00 88.19 468 GLU A O 1
ATOM 3705 N N . GLU A 1 469 ? 22.603 -4.177 -25.638 1.00 88.00 469 GLU A N 1
ATOM 3706 C CA . GLU A 1 469 ? 21.994 -4.771 -26.830 1.00 88.00 469 GLU A CA 1
ATOM 3707 C C . GLU A 1 469 ? 21.301 -3.731 -27.714 1.00 88.00 469 GLU A C 1
ATOM 3709 O O . GLU A 1 469 ? 21.447 -3.755 -28.942 1.00 88.00 469 GLU A O 1
ATOM 3714 N N . ARG A 1 470 ? 20.533 -2.808 -27.115 1.00 87.25 470 ARG A N 1
ATOM 3715 C CA . ARG A 1 470 ? 19.871 -1.736 -27.867 1.00 87.25 470 ARG A CA 1
ATOM 3716 C C . ARG A 1 470 ? 20.899 -0.800 -28.503 1.00 87.25 470 ARG A C 1
ATOM 3718 O O . ARG A 1 470 ? 20.743 -0.463 -29.677 1.00 87.25 470 ARG A O 1
ATOM 3725 N N . GLU A 1 471 ? 21.943 -0.407 -27.770 1.00 84.12 471 GLU A N 1
ATOM 3726 C CA . GLU A 1 471 ? 23.005 0.487 -28.257 1.00 84.12 471 GLU A CA 1
ATOM 3727 C C . GLU A 1 471 ? 23.759 -0.157 -29.427 1.00 84.12 471 GLU A C 1
ATOM 3729 O O . GLU A 1 471 ? 23.929 0.474 -30.475 1.00 84.12 471 GLU A O 1
ATOM 3734 N N . MET A 1 472 ? 24.096 -1.446 -29.322 1.00 83.00 472 MET A N 1
ATOM 3735 C CA . MET A 1 472 ? 24.681 -2.216 -30.423 1.00 83.00 472 MET A CA 1
ATOM 3736 C C . MET A 1 472 ? 23.744 -2.309 -31.633 1.00 83.00 472 MET A C 1
ATOM 3738 O O . MET A 1 472 ? 24.188 -2.138 -32.771 1.00 83.00 472 MET A O 1
ATOM 3742 N N . ALA A 1 473 ? 22.449 -2.566 -31.424 1.00 84.06 473 ALA A N 1
ATOM 3743 C CA . ALA A 1 473 ? 21.470 -2.633 -32.507 1.00 84.06 473 ALA A CA 1
ATOM 3744 C C . ALA A 1 473 ? 21.315 -1.285 -33.233 1.00 84.06 473 ALA A C 1
ATOM 3746 O O . ALA A 1 473 ? 21.220 -1.259 -34.463 1.00 84.06 473 ALA A O 1
ATOM 3747 N N . TYR A 1 474 ? 21.337 -0.170 -32.498 1.00 77.06 474 TYR A N 1
ATOM 3748 C CA . TYR A 1 474 ? 21.286 1.179 -33.064 1.00 77.06 474 TYR A CA 1
ATOM 3749 C C . TYR A 1 474 ? 22.567 1.520 -33.841 1.00 77.06 474 TYR A C 1
ATOM 3751 O O . TYR A 1 474 ? 22.495 2.004 -34.972 1.00 77.06 474 TYR A O 1
ATOM 3759 N N . ALA A 1 475 ? 23.740 1.174 -33.296 1.00 76.94 475 ALA A N 1
ATOM 3760 C CA . ALA A 1 475 ? 25.028 1.352 -33.968 1.00 76.94 475 ALA A CA 1
ATOM 3761 C C . ALA A 1 475 ? 25.115 0.559 -35.287 1.00 76.94 475 ALA A C 1
ATOM 3763 O O . ALA A 1 475 ? 25.599 1.078 -36.295 1.00 76.94 475 ALA A O 1
ATOM 3764 N N . ARG A 1 476 ? 24.585 -0.674 -35.319 1.00 78.31 476 ARG A N 1
ATOM 3765 C CA . ARG A 1 476 ? 24.534 -1.519 -36.529 1.00 78.31 476 ARG A CA 1
ATOM 3766 C C . ARG A 1 476 ? 23.602 -0.975 -37.619 1.00 78.31 476 ARG A C 1
ATOM 3768 O O . ARG A 1 476 ? 23.834 -1.255 -38.790 1.00 78.31 476 ARG A O 1
ATOM 3775 N N . ARG A 1 477 ? 22.571 -0.197 -37.265 1.00 72.88 477 ARG A N 1
ATOM 3776 C CA . ARG A 1 477 ? 21.577 0.362 -38.208 1.00 72.88 477 ARG A CA 1
ATOM 3777 C C . ARG A 1 477 ? 22.005 1.672 -38.894 1.00 72.88 477 ARG A C 1
ATOM 3779 O O . ARG A 1 477 ? 21.214 2.230 -39.644 1.00 72.88 477 ARG A O 1
ATOM 3786 N N . GLY A 1 478 ? 23.246 2.137 -38.707 1.00 57.41 478 GLY A N 1
ATOM 3787 C CA . GLY A 1 478 ? 23.830 3.217 -39.523 1.00 57.41 478 GLY A CA 1
ATOM 3788 C C . GLY A 1 478 ? 24.011 4.579 -38.839 1.00 57.41 478 GLY A C 1
ATOM 3789 O O . GLY A 1 478 ? 24.300 5.561 -39.521 1.00 57.41 478 GLY A O 1
ATOM 3790 N N . GLY A 1 479 ? 23.908 4.668 -37.509 1.00 56.16 479 GLY A N 1
ATOM 3791 C CA . GLY A 1 479 ? 24.290 5.872 -36.758 1.00 56.16 479 GLY A CA 1
ATOM 3792 C C . GLY A 1 479 ? 25.813 6.049 -36.704 1.00 56.16 479 GLY A C 1
ATOM 3793 O O . GLY A 1 479 ? 26.460 5.615 -35.755 1.00 56.16 479 GLY A O 1
ATOM 3794 N N . GLY A 1 480 ? 26.411 6.642 -37.740 1.00 46.81 480 GLY A N 1
ATOM 3795 C CA . GLY A 1 480 ? 27.863 6.801 -37.861 1.00 46.81 480 GLY A CA 1
ATOM 3796 C C . GLY A 1 480 ? 28.514 7.556 -36.694 1.00 46.81 480 GLY A C 1
ATOM 3797 O O . GLY A 1 480 ? 28.058 8.633 -36.342 1.00 46.81 480 GLY A O 1
ATOM 3798 N N . ARG A 1 481 ? 29.598 6.980 -36.142 1.00 49.38 481 ARG A N 1
ATOM 3799 C CA . ARG A 1 481 ? 30.768 7.522 -35.388 1.00 49.38 481 ARG A CA 1
ATOM 3800 C C . ARG A 1 481 ? 30.622 8.709 -34.397 1.00 49.38 481 ARG A C 1
ATOM 3802 O O . ARG A 1 481 ? 31.625 9.085 -33.798 1.00 49.38 481 ARG A O 1
ATOM 3809 N N . ARG A 1 482 ? 29.435 9.278 -34.169 1.00 52.59 482 ARG A N 1
ATOM 3810 C CA . ARG A 1 482 ? 29.119 10.343 -33.192 1.00 52.59 482 ARG A CA 1
ATOM 3811 C C . ARG A 1 482 ? 27.690 10.212 -32.627 1.00 52.59 482 ARG A C 1
ATOM 3813 O O . ARG A 1 482 ? 27.050 11.218 -32.339 1.00 52.59 482 ARG A O 1
ATOM 3820 N N . ALA A 1 483 ? 27.156 8.999 -32.499 1.00 52.66 483 ALA A N 1
ATOM 3821 C CA . ALA A 1 483 ? 25.877 8.798 -31.816 1.00 52.66 483 ALA A CA 1
ATOM 3822 C C . ALA A 1 483 ? 26.111 8.771 -30.296 1.00 52.66 483 ALA A C 1
ATOM 3824 O O . ALA A 1 483 ? 26.954 8.011 -29.821 1.00 52.66 483 ALA A O 1
ATOM 3825 N N . GLY A 1 484 ? 25.409 9.630 -29.550 1.00 59.41 484 GLY A N 1
ATOM 3826 C CA . GLY A 1 484 ? 25.395 9.587 -28.087 1.00 59.41 484 GLY A CA 1
ATOM 3827 C C . GLY A 1 484 ? 24.723 8.309 -27.555 1.00 59.41 484 GLY A C 1
ATOM 3828 O O . GLY A 1 484 ? 24.114 7.571 -28.333 1.00 59.41 484 GLY A O 1
ATOM 3829 N N . PRO A 1 485 ? 24.829 8.025 -26.245 1.00 61.97 485 PRO A N 1
ATOM 3830 C CA . PRO A 1 485 ? 24.159 6.887 -25.610 1.00 61.97 485 PRO A CA 1
ATOM 3831 C C . PRO A 1 485 ? 22.657 6.854 -25.928 1.00 61.97 485 PRO A C 1
ATOM 3833 O O . PRO A 1 485 ? 22.042 7.910 -26.010 1.00 61.97 485 PRO A O 1
ATOM 3836 N N . ILE A 1 486 ? 22.018 5.676 -26.003 1.00 65.25 486 ILE A N 1
ATOM 3837 C CA . ILE A 1 486 ? 20.555 5.583 -26.250 1.00 65.25 486 ILE A CA 1
ATOM 3838 C C . ILE A 1 486 ? 19.736 6.301 -25.181 1.00 65.25 486 ILE A C 1
ATOM 3840 O O . ILE A 1 486 ? 18.628 6.743 -25.443 1.00 65.25 486 ILE A O 1
ATOM 3844 N N . ALA A 1 487 ? 20.281 6.433 -23.972 1.00 58.72 487 ALA A N 1
ATOM 3845 C CA . ALA A 1 487 ? 19.624 7.221 -22.941 1.00 58.72 487 ALA A CA 1
ATOM 3846 C C . ALA A 1 487 ? 19.538 8.706 -23.326 1.00 58.72 487 ALA A C 1
ATOM 3848 O O . ALA A 1 487 ? 18.653 9.382 -22.824 1.00 58.72 487 ALA A O 1
ATOM 3849 N N . ASP A 1 488 ? 20.438 9.207 -24.175 1.00 56.16 488 ASP A N 1
ATOM 3850 C CA . ASP A 1 488 ? 20.583 10.607 -24.591 1.00 56.16 488 ASP A CA 1
ATOM 3851 C C . ASP A 1 488 ? 19.907 10.924 -25.941 1.00 56.16 488 ASP A C 1
ATOM 3853 O O . ASP A 1 488 ? 19.838 12.095 -26.318 1.00 56.16 488 ASP A O 1
ATOM 3857 N N . ILE A 1 489 ? 19.381 9.897 -26.621 1.00 50.88 489 ILE A N 1
ATOM 3858 C CA . ILE A 1 489 ? 18.436 9.990 -27.748 1.00 50.88 489 ILE A CA 1
ATOM 3859 C C . ILE A 1 489 ? 17.027 10.145 -27.172 1.00 50.88 489 ILE A C 1
ATOM 3861 O O . ILE A 1 489 ? 16.264 10.966 -27.725 1.00 50.88 489 ILE A O 1
#

Secondary structure (DSSP, 8-state):
----------EEEEE-TT-SSSHHHHHHHHHHHHHHHHTS-HHHHHT--S-HHHHHTSTTSPPEEHHHHHGGGT-HHHHHHHHHHHTT-----HHHHHHHHHHHHHHHHH-EEEEE---SHHHHHHHHHHHHHHHHHHHHHHSEEEEEEEEEEETTEEEEEEEEEEESS-S-HHHHHHHHHHHHHHHHHHHTS-TT---HHHHHH--SS-PPPGGGG----------------GGGT-S--EEEEEEEEESS-PPPPTTSTTTHHHHHHHHHHHHHHHHHHH---S-HHHHHHHHT--SSSBPPHHHHHHHHHHHHHHHHHHHTTS-SS----------HHHHHHHS-BHHHHHHHHHHHHHHHHSPPS--SS-SSSSSSS--GGGGGG-SSEEEEEEEEEEE--SS--TTTSEEEEEEEE--HHHHHHHHHHHHHHHTTSSPPPPPPGGGGGGGGG-TTGGG-HHHHHHHHHHHHTT--S-PPPGGG-

Sequence (489 aa):
MLATATGTARLRLVENSNSTEGRVKERERNAARALEWTQQDPEAAALDTRSPVERFRQAPNKAFSVTDLVSPAWCELQYWFTLTKHGGQKKRTAAMKKGSSMHKTLEDEIYTTVPVEITTKEDAWGLRVWNVIQGLRMLRDYGVTREMEVWGVVDGEFVNGIIDQLSYECPDSDLEATAAGYYADVVASRAALPEYQMSLSDFLLSSSQGGMKLSDFGQSETEQTGHVEQELPAAVYDLPRIYLTDVKTKGNRSLPNVKSTGFRPTLLQLQLYYHMLNRLITSDDVTIDLLAVRYDFDAEKPFTNAFVSEVGGLNDQYFDALSSQESEHNEGPSIGSQDSTGILLKHNNLSSLWSVMIQQLRLTFLPPDTPSVAPSIPSVSQPELLEPYSTLLSPVLTARYLSSAANEDAKRQLIGSRSFLFDPTSLTSHLNDQMTWWRGKRDPRGVDIMDAWKCRICEFRDECSWREEREMAYARRGGGRRAGPIADI

Foldseek 3Di:
DDDDPPDQAQAQEDADPPAPDAPVVLVVVQQVVLVVQLPDDPVVLVPDPAFLCVVQAAPPHPFAELCLLQVCLLPQLLQVCCCRNRVVDDDQDPQNVLFVVVLVVVQNVNHDYDHAHHHDPFLNVLSLLVSLLSQLVCCVPVFKGAQRKFWAAFPNTIYIYTFGMKGLDDQDVPQQVCVVVVLVVVVVVVVPDDPPDDDPVVVVPPPDDDDDDPVVVPDDPPPPPPPPPPPAPPLLVPFSFMAGEDEAEDQDLDDDDCPDSVCRSVLLSQLVRLVRLLCLQQHPRDAVVVVCVRNVHDQPDFDDPSSLCRQQVVVQVSVVVVVVVPPDDDDDDDDDPDRSSNQCVVQGGNRSSNVVSNVSSNVRWADPPDRCDQLQGSGSDHRPQCPSRSISHHQWHKYWYFYSDPPDDPVRRTSGMDIDGRDPVVNSVSSVVSVCNSNVVDDTDGDDLVSLLSLVPRPCNVVRPVQVVVQVVVVVVDPPDDDDRSNVD